Protein AF-0000000065851150 (afdb_homodimer)

InterPro domains:
  IPR002220 DapA-like [PF00701] (2-286)
  IPR002220 DapA-like [PIRSF001365] (2-287)
  IPR002220 DapA-like [PR00146] (35-56)
  IPR002220 DapA-like [PR00146] (70-88)
  IPR002220 DapA-like [PR00146] (102-118)
  IPR002220 DapA-like [PR00146] (127-144)
  IPR002220 DapA-like [PTHR12128] (3-288)
  IPR002220 DapA-like [SM01130] (1-289)
  IPR013785 Aldolase-type TIM barrel [G3DSA:3.20.20.70] (1-289)
  IPR020625 Schiff base-forming aldolase, active site [PS00666] (132-163)

Sequence (584 aa):
MYKGIVTPMITPMGQNGEIDYRATEILIDNLADFGVDGLFPMGSTGLFPMFSTDEKKKFLGFVRDHSKKIEVYAGVGSSSTQESVELSKYTEDIGIKVRVLMPTYYIKPDEDWMYRHFSTVISAASNDLFIYNIPQLSGSWISESLIEKLTREFSNVKGIKDSSGDMRFFSRIIRHKNEKFDIFQGQDDLLFLSLSIGASGGVCGLSNISPYITNLYHEFSAGNLEKARKIQIDEVNPLMYAINEATFPAGYYYAFYKMNGIKGGYRAPMVEPTTDQKKKIDQELTKIPKKQMYKGIVTPMITPMGQNGEIDYRATEILIDNLADFGVDGLFPMGSTGLFPMFSTDEKKKFLGFVRDHSKKIEVYAGVGSSSTQESVELSKYTEDIGIKVRVLMPTYYIKPDEDWMYRHFSTVISAASNDLFIYNIPQLSGSWISESLIEKLTREFSNVKGIKDSSGDMRFFSRIIRHKNEKFDIFQGQDDLLFLSLSIGASGGVCGLSNISPYITNLYHEFSAGNLEKARKIQIDEVNPLMYAINEATFPAGYYYAFYKMNGIKGGYRAPMVEPTTDQKKKIDQELTKIPKKQ

Nearest PDB structures (foldseek):
  2ehh-assembly1_D  TM=9.536E-01  e=4.560E-25  Aquifex aeolicus
  6xgs-assembly1_D  TM=9.432E-01  e=1.324E-25  Brucella suis 1330
  3si9-assembly1_C  TM=9.406E-01  e=1.490E-25  Bartonella henselae
  2vc6-assembly1_A  TM=9.513E-01  e=1.766E-24  Sinorhizobium meliloti
  6t3t-assembly1_D  TM=9.392E-01  e=2.667E-24  Methylacidiphilum fumariolicum SolV

Secondary structure (DSSP, 8-state):
---EEEEE----B-TTS-B-HHHHHHHHHHHHHHT-SEEETTSTTTTGGGS-HHHHHHHHHHHHHTSTTPEEEEE---S-HHHHHHHHHHHHHTT--EEEE----SS---HHHHHHHHHHHHHT--SEEEEEE-HHHHS-PPPHHHHHHHHHH-TTEEEEEE-S--HHHHHHHGGG-BTTBEEEE--GGGHHHHHHTT--EEE-GGGGT-SHHHHHHHHHHTT-HHHHHHHIIIIIHHHHHHHTTSSTTHHHHHHHHHHTT------TT--PPPHHHHHHHHHHHTTSPP--/---EEEEE----B-TTS-B-HHHHHHHHHHHHHHT-SEEETTSTTTTGGGS-HHHHHHHHHHHHHTSTTPEEEEE---S-HHHHHHHHHHHHHTT--EEEE----SS---HHHHHHHHHHHHHT--SEEEEEE-HHHHS-PPPHHHHHHHHHH-TTEEEEEE-S--HHHHHHHGGG-BTTBEEEE--GGGHHHHHHTT--EEE-GGGGT-SHHHHHHHHHHTT-HHHHHHHIIIIIHHHHHHHTTSSTTHHHHHHHHHHHT------TT--PPPHHHHHHHHHHHTTSPP--

Structure (mmCIF, N/CA/C/O backbone):
data_AF-0000000065851150-model_v1
#
loop_
_entity.id
_entity.type
_entity.pdbx_description
1 polymer 'Uncharacterized DapA-like lyase Ta1157'
#
loop_
_atom_site.group_PDB
_atom_site.id
_atom_site.type_symbol
_atom_site.label_atom_id
_atom_site.label_alt_id
_atom_site.label_comp_id
_atom_site.label_asym_id
_atom_site.label_entity_id
_atom_site.label_seq_id
_atom_site.pdbx_PDB_ins_code
_atom_site.Cartn_x
_atom_site.Cartn_y
_atom_site.Cartn_z
_atom_site.occupancy
_atom_site.B_iso_or_equiv
_atom_site.auth_seq_id
_atom_site.auth_comp_id
_atom_site.auth_asym_id
_atom_site.auth_atom_id
_atom_site.pdbx_PDB_model_num
ATOM 1 N N . MET A 1 1 ? 17.953 -24.531 -10.062 1 86.88 1 MET A N 1
ATOM 2 C CA . MET A 1 1 ? 17.188 -23.828 -11.086 1 86.88 1 MET A CA 1
ATOM 3 C C . MET A 1 1 ? 15.688 -24.016 -10.852 1 86.88 1 MET A C 1
ATOM 5 O O . MET A 1 1 ? 15.234 -25.125 -10.531 1 86.88 1 MET A O 1
ATOM 9 N N . TYR A 1 2 ? 14.945 -22.969 -10.812 1 96.06 2 TYR A N 1
ATOM 10 C CA . TYR A 1 2 ? 13.5 -22.969 -10.648 1 96.06 2 TYR A CA 1
ATOM 11 C C . TYR A 1 2 ? 12.797 -22.922 -12 1 96.06 2 TYR A C 1
ATOM 13 O O . TYR A 1 2 ? 13.242 -22.219 -12.914 1 96.06 2 TYR A O 1
ATOM 21 N N . LYS A 1 3 ? 11.766 -23.797 -12.203 1 97.56 3 LYS A N 1
ATOM 22 C CA . LYS A 1 3 ? 11.008 -23.812 -13.453 1 97.56 3 LYS A CA 1
ATOM 23 C C . LYS A 1 3 ? 9.578 -24.297 -13.219 1 97.56 3 LYS A C 1
ATOM 25 O O . LYS A 1 3 ? 9.273 -24.891 -12.18 1 97.56 3 LYS A O 1
ATOM 30 N N . GLY A 1 4 ? 8.781 -24.031 -14.195 1 98.56 4 GLY A N 1
ATOM 31 C CA . GLY A 1 4 ? 7.422 -24.547 -14.172 1 98.56 4 GLY A CA 1
ATOM 32 C C . GLY A 1 4 ? 6.391 -23.5 -13.781 1 98.56 4 GLY A C 1
ATOM 33 O O . GLY A 1 4 ? 6.578 -22.312 -14.039 1 98.56 4 GLY A O 1
ATOM 34 N N . ILE A 1 5 ? 5.258 -23.984 -13.328 1 98.88 5 ILE A N 1
ATOM 35 C CA . ILE A 1 5 ? 4.125 -23.125 -13.016 1 98.88 5 ILE A CA 1
ATOM 36 C C . ILE A 1 5 ? 3.969 -23 -11.5 1 98.88 5 ILE A C 1
ATOM 38 O O . ILE A 1 5 ? 3.855 -24.016 -10.797 1 98.88 5 ILE A O 1
ATOM 42 N N . VAL A 1 6 ? 4.047 -21.812 -11.008 1 98.94 6 VAL A N 1
ATOM 43 C CA . VAL A 1 6 ? 3.807 -21.484 -9.602 1 98.94 6 VAL A CA 1
ATOM 44 C C . VAL A 1 6 ? 2.459 -20.781 -9.469 1 98.94 6 VAL A C 1
ATOM 46 O O . VAL A 1 6 ? 2.156 -19.844 -10.219 1 98.94 6 VAL A O 1
ATOM 49 N N . THR A 1 7 ? 1.64 -21.219 -8.547 1 98.94 7 THR A N 1
ATOM 50 C CA . THR A 1 7 ? 0.324 -20.609 -8.359 1 98.94 7 THR A CA 1
ATOM 51 C C . THR A 1 7 ? 0.369 -19.531 -7.285 1 98.94 7 THR A C 1
ATOM 53 O O . THR A 1 7 ? 0.65 -19.828 -6.121 1 98.94 7 THR A O 1
ATOM 56 N N . PRO A 1 8 ? 0.19 -18.266 -7.707 1 98.94 8 PRO A N 1
ATOM 57 C CA . PRO A 1 8 ? -0.13 -17.312 -6.652 1 98.94 8 PRO A CA 1
ATOM 58 C C . PRO A 1 8 ? -1.471 -17.594 -5.98 1 98.94 8 PRO A C 1
ATOM 60 O O . PRO A 1 8 ? -2.52 -17.172 -6.48 1 98.94 8 PRO A O 1
ATOM 63 N N . MET A 1 9 ? -1.425 -18.188 -4.867 1 98.94 9 MET A N 1
ATOM 64 C CA . MET A 1 9 ? -2.598 -18.766 -4.223 1 98.94 9 MET A CA 1
ATOM 65 C C . MET A 1 9 ? -3.559 -17.672 -3.756 1 98.94 9 MET A C 1
ATOM 67 O O . MET A 1 9 ? -3.129 -16.641 -3.227 1 98.94 9 MET A O 1
ATOM 71 N N . ILE A 1 10 ? -4.859 -17.906 -3.965 1 98.88 10 ILE A N 1
ATOM 72 C CA . ILE A 1 10 ? -5.836 -17.156 -3.18 1 98.88 10 ILE A CA 1
ATOM 73 C C . ILE A 1 10 ? -5.758 -17.594 -1.717 1 98.88 10 ILE A C 1
ATOM 75 O O . ILE A 1 10 ? -5.129 -18.594 -1.393 1 98.88 10 ILE A O 1
ATOM 79 N N . THR A 1 11 ? -6.289 -16.844 -0.816 1 98.88 11 THR A N 1
ATOM 80 C CA . THR A 1 11 ? -6.48 -17.172 0.593 1 98.88 11 THR A CA 1
ATOM 81 C C . THR A 1 11 ? -7.961 -17.344 0.911 1 98.88 11 THR A C 1
ATOM 83 O O . THR A 1 11 ? -8.633 -16.391 1.298 1 98.88 11 THR A O 1
ATOM 86 N N . PRO A 1 12 ? -8.414 -18.578 0.746 1 98.81 12 PRO A N 1
ATOM 87 C CA . PRO A 1 12 ? -9.844 -18.781 0.962 1 98.81 12 PRO A CA 1
ATOM 88 C C . PRO A 1 12 ? -10.32 -18.281 2.326 1 98.81 12 PRO A C 1
ATOM 90 O O . PRO A 1 12 ? -9.594 -18.406 3.316 1 98.81 12 PRO A O 1
ATOM 93 N N . MET A 1 13 ? -11.539 -17.766 2.334 1 98.38 13 MET A N 1
ATOM 94 C CA . MET A 1 13 ? -12.078 -17.141 3.541 1 98.38 13 MET A CA 1
ATOM 95 C C . MET A 1 13 ? -13.477 -17.672 3.848 1 98.38 13 MET A C 1
ATOM 97 O O . MET A 1 13 ? -14.211 -18.078 2.939 1 98.38 13 MET A O 1
ATOM 101 N N . GLY A 1 14 ? -13.758 -17.625 5.16 1 97 14 GLY A N 1
ATOM 102 C CA . GLY A 1 14 ? -15.125 -17.891 5.574 1 97 14 GLY A CA 1
ATOM 103 C C . GLY A 1 14 ? -16.031 -16.688 5.418 1 97 14 GLY A C 1
ATOM 104 O O . GLY A 1 14 ? -15.594 -15.625 4.961 1 97 14 GLY A O 1
ATOM 105 N N . GLN A 1 15 ? -17.234 -16.828 5.812 1 94.12 15 GLN A N 1
ATOM 106 C CA . GLN A 1 15 ? -18.281 -15.836 5.566 1 94.12 15 GLN A CA 1
ATOM 107 C C . GLN A 1 15 ? -17.984 -14.539 6.324 1 94.12 15 GLN A C 1
ATOM 109 O O . GLN A 1 15 ? -18.422 -13.461 5.906 1 94.12 15 GLN A O 1
ATOM 114 N N . ASN A 1 16 ? -17.203 -14.648 7.367 1 92.94 16 ASN A N 1
ATOM 115 C CA . ASN A 1 16 ? -16.891 -13.461 8.156 1 92.94 16 ASN A CA 1
ATOM 116 C C . ASN A 1 16 ? -15.539 -12.875 7.781 1 92.94 16 ASN A C 1
ATOM 118 O O . ASN A 1 16 ? -15.039 -11.977 8.461 1 92.94 16 ASN A O 1
ATOM 122 N N . GLY A 1 17 ? -14.922 -13.461 6.797 1 95.31 17 GLY A N 1
ATOM 123 C CA . GLY A 1 17 ? -13.656 -12.914 6.32 1 95.31 17 GLY A CA 1
ATOM 124 C C . GLY A 1 17 ? -12.445 -13.562 6.965 1 95.31 17 GLY A C 1
ATOM 125 O O . GLY A 1 17 ? -11.312 -13.172 6.699 1 95.31 17 GLY A O 1
ATOM 126 N N . GLU A 1 18 ? -12.688 -14.508 7.875 1 96.81 18 GLU A N 1
ATOM 127 C CA . GLU A 1 18 ? -11.578 -15.234 8.477 1 96.81 18 GLU A CA 1
ATOM 128 C C . GLU A 1 18 ? -10.992 -16.25 7.5 1 96.81 18 GLU A C 1
ATOM 130 O O . GLU A 1 18 ? -11.695 -16.75 6.613 1 96.81 18 GLU A O 1
ATOM 135 N N . ILE A 1 19 ? -9.773 -16.641 7.68 1 98.62 19 ILE A N 1
ATOM 136 C CA . ILE A 1 19 ? -9.133 -17.609 6.797 1 98.62 19 ILE A CA 1
ATOM 137 C C . ILE A 1 19 ? -9.812 -18.969 6.953 1 98.62 19 ILE A C 1
ATOM 139 O O . ILE A 1 19 ? -10.062 -19.422 8.07 1 98.62 19 ILE A O 1
ATOM 143 N N . ASP A 1 20 ? -10.188 -19.578 5.879 1 98.75 20 ASP A N 1
ATOM 144 C CA . ASP A 1 20 ? -10.773 -20.922 5.84 1 98.75 20 ASP A CA 1
ATOM 145 C C . ASP A 1 20 ? -9.719 -21.969 5.5 1 98.75 20 ASP A C 1
ATOM 147 O O . ASP A 1 20 ? -9.461 -22.25 4.328 1 98.75 20 ASP A O 1
ATOM 151 N N . TYR A 1 21 ? -9.18 -22.594 6.531 1 98.69 21 TYR A N 1
ATOM 152 C CA . TYR A 1 21 ? -8.078 -23.531 6.355 1 98.69 21 TYR A CA 1
ATOM 153 C C . TYR A 1 21 ? -8.547 -24.797 5.672 1 98.69 21 TYR A C 1
ATOM 155 O O . TYR A 1 21 ? -7.801 -25.422 4.914 1 98.69 21 TYR A O 1
ATOM 163 N N . ARG A 1 22 ? -9.758 -25.203 5.918 1 98.56 22 ARG A N 1
ATOM 164 C CA . ARG A 1 22 ? -10.289 -26.391 5.238 1 98.56 22 ARG A CA 1
ATOM 165 C C . ARG A 1 22 ? -10.398 -26.141 3.734 1 98.56 22 ARG A C 1
ATOM 167 O O . ARG A 1 22 ? -10.016 -27 2.934 1 98.56 22 ARG A O 1
ATOM 174 N N . ALA A 1 23 ? -10.945 -24.984 3.41 1 98.81 23 ALA A N 1
ATOM 175 C CA . ALA A 1 23 ? -11.023 -24.625 1.997 1 98.81 23 ALA A CA 1
ATOM 176 C C . ALA A 1 23 ? -9.633 -24.5 1.381 1 98.81 23 ALA A C 1
ATOM 178 O O . ALA A 1 23 ? -9.445 -24.812 0.204 1 98.81 23 ALA A O 1
ATOM 179 N N . THR A 1 24 ? -8.656 -24.078 2.164 1 98.88 24 THR A N 1
ATOM 180 C CA . THR A 1 24 ? -7.285 -23.969 1.685 1 98.88 24 THR A CA 1
ATOM 181 C C . THR A 1 24 ? -6.727 -25.359 1.353 1 98.88 24 THR A C 1
ATOM 183 O O . THR A 1 24 ? -6.016 -25.516 0.358 1 98.88 24 THR A O 1
ATOM 186 N N . GLU A 1 25 ? -7.031 -26.312 2.145 1 98.75 25 GLU A N 1
ATOM 187 C CA . GLU A 1 25 ? -6.602 -27.672 1.859 1 98.75 25 GLU A CA 1
ATOM 188 C C . GLU A 1 25 ? -7.176 -28.172 0.536 1 98.75 25 GLU A C 1
ATOM 190 O O . GLU A 1 25 ? -6.48 -28.828 -0.244 1 98.75 25 GLU A O 1
ATOM 195 N N . ILE A 1 26 ? -8.43 -27.875 0.32 1 98.75 26 ILE A N 1
ATOM 196 C CA . ILE A 1 26 ? -9.086 -28.25 -0.932 1 98.75 26 ILE A CA 1
ATOM 197 C C . ILE A 1 26 ? -8.367 -27.578 -2.104 1 98.75 26 ILE A C 1
ATOM 199 O O . ILE A 1 26 ? -8.133 -28.219 -3.135 1 98.75 26 ILE A O 1
ATOM 203 N N . LEU A 1 27 ? -8 -26.328 -1.941 1 98.88 27 LEU A N 1
ATOM 204 C CA . LEU A 1 27 ? -7.254 -25.609 -2.971 1 98.88 27 LEU A CA 1
ATOM 205 C C . LEU A 1 27 ? -5.934 -26.312 -3.273 1 98.88 27 LEU A C 1
ATOM 207 O O . LEU A 1 27 ? -5.605 -26.562 -4.438 1 98.88 27 LEU A O 1
ATOM 211 N N . ILE A 1 28 ? -5.223 -26.656 -2.223 1 98.88 28 ILE A N 1
ATOM 212 C CA . ILE A 1 28 ? -3.918 -27.281 -2.396 1 98.88 28 ILE A CA 1
ATOM 213 C C . ILE A 1 28 ? -4.082 -28.625 -3.104 1 98.88 28 ILE A C 1
ATOM 215 O O . ILE A 1 28 ? -3.279 -28.969 -3.973 1 98.88 28 ILE A O 1
ATOM 219 N N . ASP A 1 29 ? -5.121 -29.359 -2.791 1 98.62 29 ASP A N 1
ATOM 220 C CA . ASP A 1 29 ? -5.41 -30.609 -3.475 1 98.62 29 ASP A CA 1
ATOM 221 C C . ASP A 1 29 ? -5.66 -30.391 -4.965 1 98.62 29 ASP A C 1
ATOM 223 O O . ASP A 1 29 ? -5.141 -31.125 -5.805 1 98.62 29 ASP A O 1
ATOM 227 N N . ASN A 1 30 ? -6.477 -29.406 -5.238 1 98.31 30 ASN A N 1
ATOM 228 C CA . ASN A 1 30 ? -6.734 -29.062 -6.633 1 98.31 30 ASN A CA 1
ATOM 229 C C . ASN A 1 30 ? -5.441 -28.734 -7.375 1 98.31 30 ASN A C 1
ATOM 231 O O . ASN A 1 30 ? -5.238 -29.188 -8.5 1 98.31 30 ASN A O 1
ATOM 235 N N . LEU A 1 31 ? -4.605 -27.938 -6.738 1 98.75 31 LEU A N 1
ATOM 236 C CA . LEU A 1 31 ? -3.375 -27.484 -7.371 1 98.75 31 LEU A CA 1
ATOM 237 C C . LEU A 1 31 ? -2.432 -28.641 -7.633 1 98.75 31 LEU A C 1
ATOM 239 O O . LEU A 1 31 ? -1.777 -28.703 -8.68 1 98.75 31 LEU A O 1
ATOM 243 N N . ALA A 1 32 ? -2.373 -29.547 -6.68 1 98.5 32 ALA A N 1
ATOM 244 C CA . ALA A 1 32 ? -1.599 -30.766 -6.879 1 98.5 32 ALA A CA 1
ATOM 245 C C . ALA A 1 32 ? -2.119 -31.562 -8.078 1 98.5 32 ALA A C 1
ATOM 247 O O . ALA A 1 32 ? -1.334 -32.062 -8.883 1 98.5 32 ALA A O 1
ATOM 248 N N . ASP A 1 33 ? -3.416 -31.641 -8.148 1 97.5 33 ASP A N 1
ATOM 249 C CA . ASP A 1 33 ? -4.047 -32.375 -9.242 1 97.5 33 ASP A CA 1
ATOM 250 C C . ASP A 1 33 ? -3.76 -31.688 -10.586 1 97.5 33 ASP A C 1
ATOM 252 O O . ASP A 1 33 ? -3.615 -32.375 -11.609 1 97.5 33 ASP A O 1
ATOM 256 N N . PHE A 1 34 ? -3.736 -30.328 -10.609 1 97.62 34 PHE A N 1
ATOM 257 C CA . PHE A 1 34 ? -3.455 -29.562 -11.82 1 97.62 34 PHE A CA 1
ATOM 258 C C . PHE A 1 34 ? -1.995 -29.719 -12.227 1 97.62 34 PHE A C 1
ATOM 260 O O . PHE A 1 34 ? -1.629 -29.422 -13.367 1 97.62 34 PHE A O 1
ATOM 267 N N . GLY A 1 35 ? -1.134 -30.125 -11.312 1 98.06 35 GLY A N 1
ATOM 268 C CA . GLY A 1 35 ? 0.267 -30.375 -11.617 1 98.06 35 GLY A CA 1
ATOM 269 C C . GLY A 1 35 ? 1.128 -29.125 -11.523 1 98.06 35 GLY A C 1
ATOM 270 O O . GLY A 1 35 ? 2.072 -28.969 -12.305 1 98.06 35 GLY A O 1
ATOM 271 N N . VAL A 1 36 ? 0.79 -28.25 -10.625 1 98.5 36 VAL A N 1
ATOM 272 C CA . VAL A 1 36 ? 1.609 -27.047 -10.461 1 98.5 36 VAL A CA 1
ATOM 273 C C . VAL A 1 36 ? 2.936 -27.406 -9.797 1 98.5 36 VAL A C 1
ATOM 275 O O . VAL A 1 36 ? 3.031 -28.438 -9.109 1 98.5 36 VAL A O 1
ATOM 278 N N . ASP A 1 37 ? 3.93 -26.578 -10.023 1 98.62 37 ASP A N 1
ATOM 279 C CA . ASP A 1 37 ? 5.277 -26.844 -9.547 1 98.62 37 ASP A CA 1
ATOM 280 C C . ASP A 1 37 ? 5.574 -26.062 -8.266 1 98.62 37 ASP A C 1
ATOM 282 O O . ASP A 1 37 ? 6.531 -26.375 -7.551 1 98.62 37 ASP A O 1
ATOM 286 N N . GLY A 1 38 ? 4.773 -25.094 -7.93 1 98.88 38 GLY A N 1
ATOM 287 C CA . GLY A 1 38 ? 4.992 -24.25 -6.766 1 98.88 38 GLY A CA 1
ATOM 288 C C . GLY A 1 38 ? 3.715 -23.625 -6.23 1 98.88 38 GLY A C 1
ATOM 289 O O . GLY A 1 38 ? 2.762 -23.422 -6.984 1 98.88 38 GLY A O 1
ATOM 290 N N . LEU A 1 39 ? 3.697 -23.391 -4.938 1 98.94 39 LEU A N 1
ATOM 291 C CA . LEU A 1 39 ? 2.65 -22.656 -4.234 1 98.94 39 LEU A CA 1
ATOM 292 C C . LEU A 1 39 ? 3.17 -21.297 -3.746 1 98.94 39 LEU A C 1
ATOM 294 O O . LEU A 1 39 ? 4.199 -21.234 -3.074 1 98.94 39 LEU A O 1
ATOM 298 N N . PHE A 1 40 ? 2.49 -20.219 -4.105 1 98.94 40 PHE A N 1
ATOM 299 C CA . PHE A 1 40 ? 2.891 -18.891 -3.693 1 98.94 40 PHE A CA 1
ATOM 300 C C . PHE A 1 40 ? 1.812 -18.234 -2.832 1 98.94 40 PHE A C 1
ATOM 302 O O . PHE A 1 40 ? 1.02 -17.422 -3.32 1 98.94 40 PHE A O 1
ATOM 309 N N . PRO A 1 41 ? 1.763 -18.609 -1.533 1 98.94 41 PRO A N 1
ATOM 310 C CA . PRO A 1 41 ? 0.841 -17.969 -0.591 1 98.94 41 PRO A CA 1
ATOM 311 C C . PRO A 1 41 ? 1.267 -16.547 -0.221 1 98.94 41 PRO A C 1
ATOM 313 O O . PRO A 1 41 ? 2.455 -16.219 -0.28 1 98.94 41 PRO A O 1
ATOM 316 N N . MET A 1 42 ? 0.339 -15.766 0.131 1 98.75 42 MET A N 1
ATOM 317 C CA . MET A 1 42 ? 0.532 -14.414 0.645 1 98.75 42 MET A CA 1
ATOM 318 C C . MET A 1 42 ? 1.193 -13.523 -0.402 1 98.75 42 MET A C 1
ATOM 320 O O . MET A 1 42 ? 2.111 -12.766 -0.087 1 98.75 42 MET A O 1
ATOM 324 N N . GLY A 1 43 ? 0.789 -13.734 -1.657 1 98.62 43 GLY A N 1
ATOM 325 C CA . GLY A 1 43 ? 1.016 -12.773 -2.73 1 98.62 43 GLY A CA 1
ATOM 326 C C . GLY A 1 43 ? -0.14 -11.812 -2.924 1 98.62 43 GLY A C 1
ATOM 327 O O . GLY A 1 43 ? -1.024 -11.719 -2.07 1 98.62 43 GLY A O 1
ATOM 328 N N . SER A 1 44 ? -0.129 -11.094 -4.027 1 98.19 44 SER A N 1
ATOM 329 C CA . SER A 1 44 ? -1.184 -10.125 -4.324 1 98.19 44 SER A CA 1
ATOM 330 C C . SER A 1 44 ? -2.535 -10.812 -4.473 1 98.19 44 SER A C 1
ATOM 332 O O . SER A 1 44 ? -3.535 -10.359 -3.908 1 98.19 44 SER A O 1
ATOM 334 N N . THR A 1 45 ? -2.59 -11.93 -5.211 1 98.5 45 THR A N 1
ATOM 335 C CA . THR A 1 45 ? -3.814 -12.703 -5.391 1 98.5 45 THR A CA 1
ATOM 336 C C . THR A 1 45 ? -4.32 -13.227 -4.055 1 98.5 45 THR A C 1
ATOM 338 O O . THR A 1 45 ? -5.527 -13.406 -3.865 1 98.5 45 THR A O 1
ATOM 341 N N . GLY A 1 46 ? -3.381 -13.453 -3.156 1 98.75 46 GLY A N 1
ATOM 342 C CA . GLY A 1 46 ? -3.717 -13.953 -1.831 1 98.75 46 GLY A CA 1
ATOM 343 C C . GLY A 1 46 ? -4.09 -12.852 -0.856 1 98.75 46 GLY A C 1
ATOM 344 O O . GLY A 1 46 ? -4.379 -13.125 0.312 1 98.75 46 GLY A O 1
ATOM 345 N N . LEU A 1 47 ? -4.012 -11.602 -1.24 1 98.5 47 LEU A N 1
ATOM 346 C CA . LEU A 1 47 ? -4.484 -10.445 -0.479 1 98.5 47 LEU A CA 1
ATOM 347 C C . LEU A 1 47 ? -3.637 -10.234 0.77 1 98.5 47 LEU A C 1
ATOM 349 O O . LEU A 1 47 ? -4.164 -9.898 1.833 1 98.5 47 LEU A O 1
ATOM 353 N N . PHE A 1 48 ? -2.307 -10.344 0.684 1 98.5 48 PHE A N 1
ATOM 354 C CA . PHE A 1 48 ? -1.397 -10.281 1.821 1 98.5 48 PHE A CA 1
ATOM 355 C C . PHE A 1 48 ? -1.584 -8.984 2.596 1 98.5 48 PHE A C 1
ATOM 357 O O . PHE A 1 48 ? -1.497 -8.977 3.826 1 98.5 48 PHE A O 1
ATOM 364 N N . PRO A 1 49 ? -1.913 -7.816 1.939 1 97.5 49 PRO A N 1
ATOM 365 C CA . PRO A 1 49 ? -1.981 -6.578 2.721 1 97.5 49 PRO A CA 1
ATOM 366 C C . PRO A 1 49 ? -3.174 -6.547 3.672 1 97.5 49 PRO A C 1
ATOM 368 O O . PRO A 1 49 ? -3.24 -5.688 4.555 1 97.5 49 PRO A O 1
ATOM 371 N N . MET A 1 50 ? -4.102 -7.453 3.51 1 97.19 50 MET A N 1
ATOM 372 C CA . MET A 1 50 ? -5.336 -7.41 4.285 1 97.19 50 MET A CA 1
ATOM 373 C C . MET A 1 50 ? -5.195 -8.203 5.582 1 97.19 50 MET A C 1
ATOM 375 O O . MET A 1 50 ? -6.109 -8.211 6.41 1 97.19 50 MET A O 1
ATOM 379 N N . PHE A 1 51 ? -4.016 -8.805 5.762 1 97.88 51 PHE A N 1
ATOM 380 C CA . PHE A 1 51 ? -3.84 -9.711 6.895 1 97.88 51 PHE A CA 1
ATOM 381 C C . PHE A 1 51 ? -2.768 -9.18 7.844 1 97.88 51 PHE A C 1
ATOM 383 O O . PHE A 1 51 ? -1.81 -8.539 7.41 1 97.88 51 PHE A O 1
ATOM 390 N N . SER A 1 52 ? -2.938 -9.461 9.133 1 96.94 52 SER A N 1
ATOM 391 C CA . SER A 1 52 ? -1.918 -9.148 10.125 1 96.94 52 SER A CA 1
ATOM 392 C C . SER A 1 52 ? -0.692 -10.039 9.961 1 96.94 52 SER A C 1
ATOM 394 O O . SER A 1 52 ? -0.763 -11.086 9.32 1 96.94 52 SER A O 1
ATOM 396 N N . THR A 1 53 ? 0.386 -9.602 10.57 1 98 53 THR A N 1
ATOM 397 C CA . THR A 1 53 ? 1.615 -10.383 10.531 1 98 53 THR A CA 1
ATOM 398 C C . THR A 1 53 ? 1.384 -11.781 11.094 1 98 53 THR A C 1
ATOM 400 O O . THR A 1 53 ? 1.865 -12.773 10.539 1 98 53 THR A O 1
ATOM 403 N N . ASP A 1 54 ? 0.604 -11.859 12.148 1 98.12 54 ASP A N 1
ATOM 404 C CA . ASP A 1 54 ? 0.32 -13.148 12.773 1 98.12 54 ASP A CA 1
ATOM 405 C C . ASP A 1 54 ? -0.499 -14.031 11.836 1 98.12 54 ASP A C 1
ATOM 407 O O . ASP A 1 54 ? -0.239 -15.234 11.727 1 98.12 54 ASP A O 1
ATOM 411 N N . GLU A 1 55 ? -1.504 -13.484 11.188 1 98.38 55 GLU A N 1
ATOM 412 C CA . GLU A 1 55 ? -2.305 -14.25 10.234 1 98.38 55 GLU A CA 1
ATOM 413 C C . GLU A 1 55 ? -1.447 -14.766 9.078 1 98.38 55 GLU A C 1
ATOM 415 O O . GLU A 1 55 ? -1.609 -15.898 8.641 1 98.38 55 GLU A O 1
ATOM 420 N N . LYS A 1 56 ? -0.54 -13.906 8.641 1 98.81 56 LYS A N 1
ATOM 421 C CA . LYS A 1 56 ? 0.349 -14.281 7.547 1 98.81 56 LYS A CA 1
ATOM 422 C C . LYS A 1 56 ? 1.23 -15.469 7.938 1 98.81 56 LYS A C 1
ATOM 424 O O . LYS A 1 56 ? 1.345 -16.438 7.191 1 98.81 56 LYS A O 1
ATOM 429 N N . LYS A 1 57 ? 1.804 -15.367 9.133 1 98.81 57 LYS A N 1
ATOM 430 C CA . LYS A 1 57 ? 2.678 -16.438 9.609 1 98.81 57 LYS A CA 1
ATOM 431 C C . LYS A 1 57 ? 1.921 -17.75 9.734 1 98.81 57 LYS A C 1
ATOM 433 O O . LYS A 1 57 ? 2.395 -18.797 9.266 1 98.81 57 LYS A O 1
ATOM 438 N N . LYS A 1 58 ? 0.748 -17.703 10.32 1 98.81 58 LYS A N 1
ATOM 439 C CA . LYS A 1 58 ? -0.055 -18.906 10.5 1 98.81 58 LYS A CA 1
ATOM 440 C C . LYS A 1 58 ? -0.422 -19.531 9.156 1 98.81 58 LYS A C 1
ATOM 442 O O . LYS A 1 58 ? -0.377 -20.75 8.992 1 98.81 58 LYS A O 1
ATOM 447 N N . PHE A 1 59 ? -0.755 -18.703 8.211 1 98.88 59 PHE A N 1
ATOM 448 C CA . PHE A 1 59 ? -1.156 -19.188 6.898 1 98.88 59 PHE A CA 1
ATOM 449 C C . PHE A 1 59 ? 0.03 -19.812 6.164 1 98.88 59 PHE A C 1
ATOM 451 O O . PHE A 1 59 ? -0.094 -20.875 5.551 1 98.88 59 PHE A O 1
ATOM 458 N N . LEU A 1 60 ? 1.186 -19.172 6.238 1 98.94 60 LEU A N 1
ATOM 459 C CA . LEU A 1 60 ? 2.4 -19.703 5.625 1 98.94 60 LEU A CA 1
ATOM 460 C C . LEU A 1 60 ? 2.758 -21.062 6.211 1 98.94 60 LEU A C 1
ATOM 462 O O . LEU A 1 60 ? 3.096 -21.984 5.477 1 98.94 60 LEU A O 1
ATOM 466 N N . GLY A 1 61 ? 2.693 -21.141 7.512 1 98.88 61 GLY A N 1
ATOM 467 C CA . GLY A 1 61 ? 2.951 -22.406 8.156 1 98.88 61 GLY A CA 1
ATOM 468 C C . GLY A 1 61 ? 1.998 -23.5 7.723 1 98.88 61 GLY A C 1
ATOM 469 O O . GLY A 1 61 ? 2.416 -24.641 7.48 1 98.88 61 GLY A O 1
ATOM 470 N N . PHE A 1 62 ? 0.71 -23.141 7.648 1 98.88 62 PHE A N 1
ATOM 471 C CA . PHE A 1 62 ? -0.308 -24.094 7.234 1 98.88 62 PHE A CA 1
ATOM 472 C C . PHE A 1 62 ? -0.026 -24.625 5.828 1 98.88 62 PHE A C 1
ATOM 474 O O . PHE A 1 62 ? -0.076 -25.828 5.582 1 98.88 62 PHE A O 1
ATOM 481 N N . VAL A 1 63 ? 0.277 -23.688 4.891 1 98.94 63 VAL A N 1
ATOM 482 C CA . VAL A 1 63 ? 0.534 -24.062 3.508 1 98.94 63 VAL A CA 1
ATOM 483 C C . VAL A 1 63 ? 1.775 -24.953 3.438 1 98.94 63 VAL A C 1
ATOM 485 O O . VAL A 1 63 ? 1.789 -25.953 2.721 1 98.94 63 VAL A O 1
ATOM 488 N N . ARG A 1 64 ? 2.805 -24.578 4.184 1 98.75 64 ARG A N 1
ATOM 489 C CA . ARG A 1 64 ? 4.016 -25.391 4.234 1 98.75 64 ARG A CA 1
ATOM 490 C C . ARG A 1 64 ? 3.703 -26.812 4.676 1 98.75 64 ARG A C 1
ATOM 492 O O . ARG A 1 64 ? 4.121 -27.781 4.031 1 98.75 64 ARG A O 1
ATOM 499 N N . ASP A 1 65 ? 2.918 -26.969 5.684 1 98.62 65 ASP A N 1
ATOM 500 C CA . ASP A 1 65 ? 2.627 -28.281 6.285 1 98.62 65 ASP A CA 1
ATOM 501 C C . ASP A 1 65 ? 1.746 -29.109 5.363 1 98.62 65 ASP A C 1
ATOM 503 O O . ASP A 1 65 ? 1.777 -30.344 5.422 1 98.62 65 ASP A O 1
ATOM 507 N N . HIS A 1 66 ? 0.998 -28.484 4.488 1 98.62 66 HIS A N 1
ATOM 508 C CA . HIS A 1 66 ? 0.036 -29.203 3.656 1 98.62 66 HIS A CA 1
ATOM 509 C C . HIS A 1 66 ? 0.418 -29.141 2.182 1 98.62 66 HIS A C 1
ATOM 511 O O . HIS A 1 66 ? -0.41 -29.406 1.309 1 98.62 66 HIS A O 1
ATOM 517 N N . SER A 1 67 ? 1.604 -28.75 1.869 1 98.25 67 SER A N 1
ATOM 518 C CA . SER A 1 67 ? 2.035 -28.406 0.521 1 98.25 67 SER A CA 1
ATOM 519 C C . SER A 1 67 ? 2.115 -29.625 -0.376 1 98.25 67 SER A C 1
ATOM 521 O O . SER A 1 67 ? 2.279 -29.516 -1.592 1 98.25 67 SER A O 1
ATOM 523 N N . LYS A 1 68 ? 2.004 -30.922 0.155 1 96.12 68 LYS A N 1
ATOM 524 C CA . LYS A 1 68 ? 2.125 -32.156 -0.597 1 96.12 68 LYS A CA 1
ATOM 525 C C . LYS A 1 68 ? 3.445 -32.219 -1.362 1 96.12 68 LYS A C 1
ATOM 527 O O . LYS A 1 68 ? 3.477 -32.625 -2.527 1 96.12 68 LYS A O 1
ATOM 532 N N . LYS A 1 69 ? 4.473 -31.625 -0.773 1 95.44 69 LYS A N 1
ATOM 533 C CA . LYS A 1 69 ? 5.848 -31.641 -1.266 1 95.44 69 LYS A CA 1
ATOM 534 C C . LYS A 1 69 ? 6.016 -30.688 -2.451 1 95.44 69 LYS A C 1
ATOM 536 O O . LYS A 1 69 ? 7.074 -30.656 -3.084 1 95.44 69 LYS A O 1
ATOM 541 N N . ILE A 1 70 ? 4.926 -29.953 -2.832 1 98.38 70 ILE A N 1
ATOM 542 C CA . ILE A 1 70 ? 5.09 -28.875 -3.805 1 98.38 70 ILE A CA 1
ATOM 543 C C . ILE A 1 70 ? 5.891 -27.734 -3.184 1 98.38 70 ILE A C 1
ATOM 545 O O . ILE A 1 70 ? 5.684 -27.391 -2.02 1 98.38 70 ILE A O 1
ATOM 549 N N . GLU A 1 71 ? 6.836 -27.188 -3.918 1 98.5 71 GLU A N 1
ATOM 550 C CA . GLU A 1 71 ? 7.688 -26.125 -3.422 1 98.5 71 GLU A CA 1
ATOM 551 C C . GLU A 1 71 ? 6.859 -24.891 -3.035 1 98.5 71 GLU A C 1
ATOM 553 O O . GLU A 1 71 ? 5.949 -24.5 -3.77 1 98.5 71 GLU A O 1
ATOM 558 N N . VAL A 1 72 ? 7.156 -24.328 -1.878 1 98.88 72 VAL A N 1
ATOM 559 C CA . VAL A 1 72 ? 6.422 -23.156 -1.401 1 98.88 72 VAL A CA 1
ATOM 560 C C . VAL A 1 72 ? 7.258 -21.891 -1.616 1 98.88 72 VAL A C 1
ATOM 562 O O . VAL A 1 72 ? 8.422 -21.844 -1.209 1 98.88 72 VAL A O 1
ATOM 565 N N . TYR A 1 73 ? 6.723 -20.906 -2.287 1 98.88 73 TYR A N 1
ATOM 566 C CA . TYR A 1 73 ? 7.246 -19.562 -2.473 1 98.88 73 TYR A CA 1
ATOM 567 C C . TYR A 1 73 ? 6.543 -18.562 -1.551 1 98.88 73 TYR A C 1
ATOM 569 O O . TYR A 1 73 ? 5.516 -17.984 -1.918 1 98.88 73 TYR A O 1
ATOM 577 N N . ALA A 1 74 ? 7.07 -18.281 -0.416 1 98.88 74 ALA A N 1
ATOM 578 C CA . ALA A 1 74 ? 6.379 -17.516 0.619 1 98.88 74 ALA A CA 1
ATOM 579 C C . ALA A 1 74 ? 6.418 -16.016 0.314 1 98.88 74 ALA A C 1
ATOM 581 O O . ALA A 1 74 ? 7.496 -15.445 0.156 1 98.88 74 ALA A O 1
ATOM 582 N N . GLY A 1 75 ? 5.238 -15.391 0.259 1 98.94 75 GLY A N 1
ATOM 583 C CA . GLY A 1 75 ? 5.203 -13.938 0.194 1 98.94 75 GLY A CA 1
ATOM 584 C C . GLY A 1 75 ? 5.613 -13.273 1.494 1 98.94 75 GLY A C 1
ATOM 585 O O . GLY A 1 75 ? 5.012 -13.523 2.541 1 98.94 75 GLY A O 1
ATOM 586 N N . VAL A 1 76 ? 6.578 -12.391 1.369 1 98.88 76 VAL A N 1
ATOM 587 C CA . VAL A 1 76 ? 7.047 -11.719 2.578 1 98.88 76 VAL A CA 1
ATOM 588 C C . VAL A 1 76 ? 6.992 -10.203 2.385 1 98.88 76 VAL A C 1
ATOM 590 O O . VAL A 1 76 ? 7.66 -9.453 3.1 1 98.88 76 VAL A O 1
ATOM 593 N N . GLY A 1 77 ? 6.273 -9.797 1.421 1 97.5 77 GLY A N 1
ATOM 594 C CA . GLY A 1 77 ? 6.184 -8.391 1.084 1 97.5 77 GLY A CA 1
ATOM 595 C C . GLY A 1 77 ? 5.395 -7.582 2.1 1 97.5 77 GLY A C 1
ATOM 596 O O . GLY A 1 77 ? 4.43 -8.078 2.682 1 97.5 77 GLY A O 1
ATOM 597 N N . SER A 1 78 ? 5.809 -6.348 2.281 1 97.38 78 SER A N 1
ATOM 598 C CA . SER A 1 78 ? 5.172 -5.383 3.174 1 97.38 78 SER A CA 1
ATOM 599 C C . SER A 1 78 ? 5.605 -3.957 2.846 1 97.38 78 SER A C 1
ATOM 601 O O . SER A 1 78 ? 6.641 -3.748 2.213 1 97.38 78 SER A O 1
ATOM 603 N N . SER A 1 79 ? 4.75 -3.027 3.314 1 96.25 79 SER A N 1
ATOM 604 C CA . SER A 1 79 ? 5.203 -1.642 3.277 1 96.25 79 SER A CA 1
ATOM 605 C C . SER A 1 79 ? 6.203 -1.356 4.391 1 96.25 79 SER A C 1
ATOM 607 O O . SER A 1 79 ? 6.887 -0.331 4.375 1 96.25 79 SER A O 1
ATOM 609 N N . SER A 1 80 ? 6.289 -2.201 5.324 1 97.06 80 SER A N 1
ATOM 610 C CA . SER A 1 80 ? 7.23 -2.131 6.438 1 97.06 80 SER A CA 1
ATOM 611 C C . SER A 1 80 ? 8.406 -3.078 6.227 1 97.06 80 SER A C 1
ATOM 613 O O . SER A 1 80 ? 8.242 -4.301 6.254 1 97.06 80 SER A O 1
ATOM 615 N N . THR A 1 81 ? 9.578 -2.484 6.043 1 98.19 81 THR A N 1
ATOM 616 C CA . THR A 1 81 ? 10.773 -3.307 5.91 1 98.19 81 THR A CA 1
ATOM 617 C C . THR A 1 81 ? 10.945 -4.215 7.121 1 98.19 81 THR A C 1
ATOM 619 O O . THR A 1 81 ? 11.344 -5.375 6.984 1 98.19 81 THR A O 1
ATOM 622 N N . GLN A 1 82 ? 10.594 -3.695 8.281 1 97.5 82 GLN A N 1
ATOM 623 C CA . GLN A 1 82 ? 10.734 -4.473 9.508 1 97.5 82 GLN A CA 1
ATOM 624 C C . GLN A 1 82 ? 9.82 -5.695 9.492 1 97.5 82 GLN A C 1
ATOM 626 O O . GLN A 1 82 ? 10.203 -6.773 9.938 1 97.5 82 GLN A O 1
ATOM 631 N N . GLU A 1 83 ? 8.602 -5.5 8.977 1 98.25 83 GLU A N 1
ATOM 632 C CA . GLU A 1 83 ? 7.691 -6.641 8.883 1 98.25 83 GLU A CA 1
ATOM 633 C C . GLU A 1 83 ? 8.211 -7.68 7.891 1 98.25 83 GLU A C 1
ATOM 635 O O . GLU A 1 83 ? 8.125 -8.883 8.141 1 98.25 83 GLU A O 1
ATOM 640 N N . SER A 1 84 ? 8.734 -7.246 6.773 1 98.81 84 SER A N 1
ATOM 641 C CA . SER A 1 84 ? 9.297 -8.164 5.785 1 98.81 84 SER A CA 1
ATOM 642 C C . SER A 1 84 ? 10.453 -8.961 6.363 1 98.81 84 SER A C 1
ATOM 644 O O . SER A 1 84 ? 10.617 -10.141 6.055 1 98.81 84 SER A O 1
ATOM 646 N N . VAL A 1 85 ? 11.258 -8.266 7.168 1 98.75 85 VAL A N 1
ATOM 647 C CA . VAL A 1 85 ? 12.367 -8.938 7.84 1 98.75 85 VAL A CA 1
ATOM 648 C C . VAL A 1 85 ? 11.828 -10.016 8.773 1 98.75 85 VAL A C 1
ATOM 650 O O . VAL A 1 85 ? 12.312 -11.148 8.766 1 98.75 85 VAL A O 1
ATOM 653 N N . GLU A 1 86 ? 10.812 -9.648 9.531 1 98.69 86 GLU A N 1
ATOM 654 C CA . GLU A 1 86 ? 10.203 -10.578 10.469 1 98.69 86 GLU A CA 1
ATOM 655 C C . GLU A 1 86 ? 9.633 -11.797 9.75 1 98.69 86 GLU A C 1
ATOM 657 O O . GLU A 1 86 ? 9.859 -12.938 10.18 1 98.69 86 GLU A O 1
ATOM 662 N N . LEU A 1 87 ? 8.961 -11.602 8.695 1 98.88 87 LEU A N 1
ATOM 663 C CA . LEU A 1 87 ? 8.383 -12.688 7.906 1 98.88 87 LEU A CA 1
ATOM 664 C C . LEU A 1 87 ? 9.477 -13.547 7.281 1 98.88 87 LEU A C 1
ATOM 666 O O . LEU A 1 87 ? 9.359 -14.773 7.238 1 98.88 87 LEU A O 1
ATOM 670 N N . SER A 1 88 ? 10.516 -12.922 6.82 1 98.81 88 SER A N 1
ATOM 671 C CA . SER A 1 88 ? 11.609 -13.641 6.184 1 98.81 88 SER A CA 1
ATOM 672 C C . SER A 1 88 ? 12.289 -14.586 7.164 1 98.81 88 SER A C 1
ATOM 674 O O . SER A 1 88 ? 12.547 -15.75 6.844 1 98.81 88 SER A O 1
ATOM 676 N N . LYS A 1 89 ? 12.578 -14.055 8.336 1 98.81 89 LYS A N 1
ATOM 677 C CA . LYS A 1 89 ? 13.18 -14.898 9.375 1 98.81 89 LYS A CA 1
ATOM 678 C C . LYS A 1 89 ? 12.266 -16.078 9.711 1 98.81 89 LYS A C 1
ATOM 680 O O . LYS A 1 89 ? 12.742 -17.203 9.875 1 98.81 89 LYS A O 1
ATOM 685 N N . TYR A 1 90 ? 10.992 -15.836 9.781 1 98.81 90 TYR A N 1
ATOM 686 C CA . TYR A 1 90 ? 10.023 -16.875 10.102 1 98.81 90 TYR A CA 1
ATOM 687 C C . TYR A 1 90 ? 10.023 -17.969 9.039 1 98.81 90 TYR A C 1
ATOM 689 O O . TYR A 1 90 ? 9.992 -19.156 9.359 1 98.81 90 TYR A O 1
ATOM 697 N N . THR A 1 91 ? 10.031 -17.578 7.766 1 98.75 91 THR A N 1
ATOM 698 C CA . THR A 1 91 ? 10 -18.562 6.691 1 98.75 91 THR A CA 1
ATOM 699 C C . THR A 1 91 ? 11.227 -19.469 6.758 1 98.75 91 THR A C 1
ATOM 701 O O . THR A 1 91 ? 11.117 -20.672 6.516 1 98.75 91 THR A O 1
ATOM 704 N N . GLU A 1 92 ? 12.359 -18.922 7.047 1 98.25 92 GLU A N 1
ATOM 705 C CA . GLU A 1 92 ? 13.562 -19.734 7.219 1 98.25 92 GLU A CA 1
ATOM 706 C C . GLU A 1 92 ? 13.414 -20.703 8.391 1 98.25 92 GLU A C 1
ATOM 708 O O . GLU A 1 92 ? 13.75 -21.875 8.273 1 98.25 92 GLU A O 1
ATOM 713 N N . ASP A 1 93 ? 12.867 -20.203 9.508 1 98.5 93 ASP A N 1
ATOM 714 C CA . ASP A 1 93 ? 12.703 -21 10.727 1 98.5 93 ASP A CA 1
ATOM 715 C C . ASP A 1 93 ? 11.828 -22.219 10.469 1 98.5 93 ASP A C 1
ATOM 717 O O . ASP A 1 93 ? 12.047 -23.281 11.055 1 98.5 93 ASP A O 1
ATOM 721 N N . ILE A 1 94 ? 10.844 -22.078 9.57 1 98.31 94 ILE A N 1
ATOM 722 C CA . ILE A 1 94 ? 9.898 -23.172 9.398 1 98.31 94 ILE A CA 1
ATOM 723 C C . ILE A 1 94 ? 10.273 -24 8.164 1 98.31 94 ILE A C 1
ATOM 725 O O . ILE A 1 94 ? 9.516 -24.875 7.742 1 98.31 94 ILE A O 1
ATOM 729 N N . GLY A 1 95 ? 11.344 -23.656 7.504 1 98.31 95 GLY A N 1
ATOM 730 C CA . GLY A 1 95 ? 11.93 -24.516 6.496 1 98.31 95 GLY A CA 1
ATOM 731 C C . GLY A 1 95 ? 11.438 -24.219 5.09 1 98.31 95 GLY A C 1
ATOM 732 O O . GLY A 1 95 ? 11.578 -25.047 4.188 1 98.31 95 GLY A O 1
ATOM 733 N N . ILE A 1 96 ? 10.844 -23.078 4.859 1 98.56 96 ILE A N 1
ATOM 734 C CA . ILE A 1 96 ? 10.477 -22.688 3.504 1 98.56 96 ILE A CA 1
ATOM 735 C C . ILE A 1 96 ? 11.719 -22.266 2.729 1 98.56 96 ILE A C 1
ATOM 737 O O . ILE A 1 96 ? 12.516 -21.469 3.217 1 98.56 96 ILE A O 1
ATOM 741 N N . LYS A 1 97 ? 11.844 -22.703 1.52 1 97.69 97 LYS A N 1
ATOM 742 C CA . LYS A 1 97 ? 13.078 -22.547 0.759 1 97.69 97 LYS A CA 1
ATOM 743 C C . LYS A 1 97 ? 13.094 -21.25 -0.032 1 97.69 97 LYS A C 1
ATOM 745 O O . LYS A 1 97 ? 14.156 -20.719 -0.346 1 97.69 97 LYS A O 1
ATOM 750 N N . VAL A 1 98 ? 11.93 -20.766 -0.368 1 98.69 98 VAL A N 1
ATOM 751 C CA . VAL A 1 98 ? 11.875 -19.625 -1.28 1 98.69 98 VAL A CA 1
ATOM 752 C C . VAL A 1 98 ? 10.961 -18.547 -0.706 1 98.69 98 VAL A C 1
ATOM 754 O O . VAL A 1 98 ? 9.898 -18.844 -0.164 1 98.69 98 VAL A O 1
ATOM 757 N N . ARG A 1 99 ? 11.391 -17.312 -0.762 1 98.69 99 ARG A N 1
ATOM 758 C CA . ARG A 1 99 ? 10.539 -16.188 -0.422 1 98.69 99 ARG A CA 1
ATOM 759 C C . ARG A 1 99 ? 10.438 -15.203 -1.592 1 98.69 99 ARG A C 1
ATOM 761 O O . ARG A 1 99 ? 11.281 -15.219 -2.492 1 98.69 99 ARG A O 1
ATOM 768 N N . VAL A 1 100 ? 9.383 -14.469 -1.667 1 98.94 100 VAL A N 1
ATOM 769 C CA . VAL A 1 100 ? 9.102 -13.516 -2.732 1 98.94 100 VAL A CA 1
ATOM 770 C C . VAL A 1 100 ? 8.891 -12.125 -2.135 1 98.94 100 VAL A C 1
ATOM 772 O O . VAL A 1 100 ? 8.125 -11.961 -1.179 1 98.94 100 VAL A O 1
ATOM 775 N N . LEU A 1 101 ? 9.547 -11.102 -2.676 1 98.81 101 LEU A N 1
ATOM 776 C CA . LEU A 1 101 ? 9.547 -9.758 -2.109 1 98.81 101 LEU A CA 1
ATOM 777 C C . LEU A 1 101 ? 9.328 -8.711 -3.195 1 98.81 101 LEU A C 1
ATOM 779 O O . LEU A 1 101 ? 9.969 -8.758 -4.246 1 98.81 101 LEU A O 1
ATOM 783 N N . MET A 1 102 ? 8.406 -7.812 -3.014 1 98.12 102 MET A N 1
ATOM 784 C CA . MET A 1 102 ? 8.211 -6.656 -3.879 1 98.12 102 MET A CA 1
ATOM 785 C C . MET A 1 102 ? 8.633 -5.371 -3.174 1 98.12 102 MET A C 1
ATOM 787 O O . MET A 1 102 ? 8.945 -5.387 -1.981 1 98.12 102 MET A O 1
ATOM 791 N N . PRO A 1 103 ? 8.68 -4.23 -3.904 1 97.75 103 PRO A N 1
ATOM 792 C CA . PRO A 1 103 ? 8.977 -2.957 -3.246 1 97.75 103 PRO A CA 1
ATOM 793 C C . PRO A 1 103 ? 7.941 -2.582 -2.188 1 97.75 103 PRO A C 1
ATOM 795 O O . PRO A 1 103 ? 6.836 -3.129 -2.18 1 97.75 103 PRO A O 1
ATOM 798 N N . THR A 1 104 ? 8.398 -1.727 -1.259 1 97.56 104 THR A N 1
ATOM 799 C CA . THR A 1 104 ? 7.383 -1.125 -0.398 1 97.56 104 THR A CA 1
ATOM 800 C C . THR A 1 104 ? 6.359 -0.351 -1.225 1 97.56 104 THR A C 1
ATOM 802 O O . THR A 1 104 ? 6.59 -0.072 -2.402 1 97.56 104 THR A O 1
ATOM 805 N N . TYR A 1 105 ? 5.25 -0.086 -0.607 1 96.62 105 TYR A N 1
ATOM 806 C CA . TYR A 1 105 ? 4.152 0.534 -1.343 1 96.62 105 TYR A CA 1
ATOM 807 C C . TYR A 1 105 ? 3.432 1.562 -0.48 1 96.62 105 TYR A C 1
ATOM 809 O O . TYR A 1 105 ? 3.641 1.619 0.734 1 96.62 105 TYR A O 1
ATOM 817 N N . TYR A 1 106 ? 2.654 2.391 -1.036 1 95.94 106 TYR A N 1
ATOM 818 C CA . TYR A 1 106 ? 2.006 3.574 -0.482 1 95.94 106 TYR A CA 1
ATOM 819 C C . TYR A 1 106 ? 2.971 4.754 -0.437 1 95.94 106 TYR A C 1
ATOM 821 O O . TYR A 1 106 ? 2.805 5.727 -1.176 1 95.94 106 TYR A O 1
ATOM 829 N N . ILE A 1 107 ? 3.955 4.66 0.498 1 95.12 107 ILE A N 1
ATOM 830 C CA . ILE A 1 107 ? 5.051 5.609 0.356 1 95.12 107 ILE A CA 1
ATOM 831 C C . ILE A 1 107 ? 6 5.145 -0.747 1 95.12 107 ILE A C 1
ATOM 833 O O . ILE A 1 107 ? 6.652 4.105 -0.614 1 95.12 107 ILE A O 1
ATOM 837 N N . LYS A 1 108 ? 6.121 5.895 -1.823 1 92.19 108 LYS A N 1
ATOM 838 C CA . LYS A 1 108 ? 6.832 5.445 -3.016 1 92.19 108 LYS A CA 1
ATOM 839 C C . LYS A 1 108 ? 8.344 5.566 -2.836 1 92.19 108 LYS A C 1
ATOM 841 O O . LYS A 1 108 ? 8.875 6.672 -2.771 1 92.19 108 LYS A O 1
ATOM 846 N N . PRO A 1 109 ? 9 4.469 -2.883 1 95.19 109 PRO A N 1
ATOM 847 C CA . PRO A 1 109 ? 10.453 4.512 -2.734 1 95.19 109 PRO A CA 1
ATOM 848 C C . PRO A 1 109 ? 11.172 4.922 -4.023 1 95.19 109 PRO A C 1
ATOM 850 O O . PRO A 1 109 ? 10.742 4.539 -5.113 1 95.19 109 PRO A O 1
ATOM 853 N N . ASP A 1 110 ? 12.195 5.738 -3.83 1 94.5 110 ASP A N 1
ATOM 854 C CA . ASP A 1 110 ? 13.125 5.875 -4.945 1 94.5 110 ASP A CA 1
ATOM 855 C C . ASP A 1 110 ? 14.086 4.691 -5.008 1 94.5 110 ASP A C 1
ATOM 857 O O . ASP A 1 110 ? 13.906 3.699 -4.301 1 94.5 110 ASP A O 1
ATOM 861 N N . GLU A 1 111 ? 15.039 4.781 -5.902 1 94.94 111 GLU A N 1
ATOM 862 C CA . GLU A 1 111 ? 15.922 3.639 -6.121 1 94.94 111 GLU A CA 1
ATOM 863 C C . GLU A 1 111 ? 16.75 3.334 -4.875 1 94.94 111 GLU A C 1
ATOM 865 O O . GLU A 1 111 ? 16.969 2.17 -4.535 1 94.94 111 GLU A O 1
ATOM 870 N N . ASP A 1 112 ? 17.172 4.395 -4.168 1 95.81 112 ASP A N 1
ATOM 871 C CA . ASP A 1 112 ? 17.969 4.203 -2.957 1 95.81 112 ASP A CA 1
ATOM 872 C C . ASP A 1 112 ? 17.141 3.531 -1.861 1 95.81 112 ASP A C 1
ATOM 874 O O . ASP A 1 112 ? 17.625 2.625 -1.181 1 95.81 112 ASP A O 1
ATOM 878 N N . TRP A 1 113 ? 15.922 4.004 -1.665 1 97.38 113 TRP A N 1
ATOM 879 C CA . TRP A 1 113 ? 15.031 3.389 -0.685 1 97.38 113 TRP A CA 1
ATOM 880 C C . TRP A 1 113 ? 14.719 1.945 -1.064 1 97.38 113 TRP A C 1
ATOM 882 O O . TRP A 1 113 ? 14.672 1.066 -0.201 1 97.38 113 TRP A O 1
ATOM 892 N N . MET A 1 114 ? 14.547 1.719 -2.363 1 97.88 114 MET A N 1
ATOM 893 C CA . MET A 1 114 ? 14.25 0.365 -2.826 1 97.88 114 MET A CA 1
ATOM 894 C C . MET A 1 114 ? 15.422 -0.573 -2.547 1 97.88 114 MET A C 1
ATOM 896 O O . MET A 1 114 ? 15.227 -1.689 -2.066 1 97.88 114 MET A O 1
ATOM 900 N N . TYR A 1 115 ? 16.625 -0.114 -2.887 1 98.38 115 TYR A N 1
ATOM 901 C CA . TYR A 1 115 ? 17.812 -0.925 -2.609 1 98.38 115 TYR A CA 1
ATOM 902 C C . TYR A 1 115 ? 17.906 -1.249 -1.124 1 98.38 115 TYR A C 1
ATOM 904 O O . TYR A 1 115 ? 18.203 -2.389 -0.749 1 98.38 115 TYR A O 1
ATOM 912 N N . ARG A 1 116 ? 17.672 -0.233 -0.266 1 97.81 116 ARG A N 1
ATOM 913 C CA . ARG A 1 116 ? 17.766 -0.444 1.175 1 97.81 116 ARG A CA 1
ATOM 914 C C . ARG A 1 116 ? 16.734 -1.467 1.648 1 97.81 116 ARG A C 1
ATOM 916 O O . ARG A 1 116 ? 17.047 -2.32 2.484 1 97.81 116 ARG A O 1
ATOM 923 N N . HIS A 1 117 ? 15.547 -1.384 1.149 1 98.56 117 HIS A N 1
ATOM 924 C CA . HIS A 1 117 ? 14.5 -2.338 1.489 1 98.56 117 HIS A CA 1
ATOM 925 C C . HIS A 1 117 ? 14.898 -3.76 1.108 1 98.56 117 HIS A C 1
ATOM 927 O O . HIS A 1 117 ? 14.922 -4.652 1.959 1 98.56 117 HIS A O 1
ATOM 933 N N . PHE A 1 118 ? 15.312 -3.975 -0.126 1 98.75 118 PHE A N 1
ATOM 934 C CA . PHE A 1 118 ? 15.648 -5.301 -0.628 1 98.75 118 PHE A CA 1
ATOM 935 C C . PHE A 1 118 ? 16.875 -5.852 0.087 1 98.75 118 PHE A C 1
ATOM 937 O O . PHE A 1 118 ? 16.875 -6.984 0.571 1 98.75 118 PHE A O 1
ATOM 944 N N . SER A 1 119 ? 17.906 -4.984 0.155 1 98.62 119 SER A N 1
ATOM 945 C CA . SER A 1 119 ? 19.141 -5.469 0.759 1 98.62 119 SER A CA 1
ATOM 946 C C . SER A 1 119 ? 18.938 -5.859 2.219 1 98.62 119 SER A C 1
ATOM 948 O O . SER A 1 119 ? 19.453 -6.875 2.678 1 98.62 119 SER A O 1
ATOM 950 N N . THR A 1 120 ? 18.078 -5.039 2.934 1 98.5 120 THR A N 1
ATOM 951 C CA . THR A 1 120 ? 17.797 -5.328 4.336 1 98.5 120 THR A CA 1
ATOM 952 C C . THR A 1 120 ? 17.031 -6.645 4.48 1 98.5 120 THR A C 1
ATOM 954 O O . THR A 1 120 ? 17.391 -7.484 5.312 1 98.5 120 THR A O 1
ATOM 957 N N . VAL A 1 121 ? 16.094 -6.914 3.646 1 98.81 121 VAL A N 1
ATOM 958 C CA . VAL A 1 121 ? 15.25 -8.094 3.75 1 98.81 121 VAL A CA 1
ATOM 959 C C . VAL A 1 121 ? 16.016 -9.328 3.266 1 98.81 121 VAL A C 1
ATOM 961 O O . VAL A 1 121 ? 15.93 -10.398 3.875 1 98.81 121 VAL A O 1
ATOM 964 N N . ILE A 1 122 ? 16.781 -9.195 2.178 1 98.75 122 ILE A N 1
ATOM 965 C CA . ILE A 1 122 ? 17.562 -10.297 1.634 1 98.75 122 ILE A CA 1
ATOM 966 C C . ILE A 1 122 ? 18.531 -10.805 2.693 1 98.75 122 ILE A C 1
ATOM 968 O O . ILE A 1 122 ? 18.688 -12.016 2.883 1 98.75 122 ILE A O 1
ATOM 972 N N . SER A 1 123 ? 19.109 -9.898 3.461 1 98.31 123 SER A N 1
ATOM 973 C CA . SER A 1 123 ? 20.156 -10.234 4.422 1 98.31 123 SER A CA 1
ATOM 974 C C . SER A 1 123 ? 19.578 -10.836 5.695 1 98.31 123 SER A C 1
ATOM 976 O O . SER A 1 123 ? 20.297 -11.414 6.508 1 98.31 123 SER A O 1
ATOM 978 N N . ALA A 1 124 ? 18.281 -10.766 5.863 1 98.12 124 ALA A N 1
ATOM 979 C CA . ALA A 1 124 ? 17.641 -11.18 7.105 1 98.12 124 ALA A CA 1
ATOM 980 C C . ALA A 1 124 ? 17.531 -12.703 7.18 1 98.12 124 ALA A C 1
ATOM 982 O O . ALA A 1 124 ? 17.281 -13.258 8.25 1 98.12 124 ALA A O 1
ATOM 983 N N . ALA A 1 125 ? 17.672 -13.422 6.051 1 98.06 125 ALA A N 1
ATOM 984 C CA . ALA A 1 125 ? 17.562 -14.883 5.984 1 98.06 125 ALA A CA 1
ATOM 985 C C . ALA A 1 125 ? 18.375 -15.445 4.828 1 98.06 125 ALA A C 1
ATOM 987 O O . ALA A 1 125 ? 18.719 -14.719 3.891 1 98.06 125 ALA A O 1
ATOM 988 N N . SER A 1 126 ? 18.578 -16.719 4.852 1 97.94 126 SER A N 1
ATOM 989 C CA . SER A 1 126 ? 19.484 -17.312 3.873 1 97.94 126 SER A CA 1
ATOM 990 C C . SER A 1 126 ? 18.703 -17.984 2.744 1 97.94 126 SER A C 1
ATOM 992 O O . SER A 1 126 ? 19.281 -18.328 1.71 1 97.94 126 SER A O 1
ATOM 994 N N . ASN A 1 127 ? 17.438 -18.234 2.973 1 98.06 127 ASN A N 1
ATOM 995 C CA . ASN A 1 127 ? 16.656 -18.906 1.928 1 98.06 127 ASN A CA 1
ATOM 996 C C . ASN A 1 127 ? 16.625 -18.078 0.647 1 98.06 127 ASN A C 1
ATOM 998 O O . ASN A 1 127 ? 16.984 -16.891 0.653 1 98.06 127 ASN A O 1
ATOM 1002 N N . ASP A 1 128 ? 16.297 -18.688 -0.439 1 98.69 128 ASP A N 1
ATOM 1003 C CA . ASP A 1 128 ? 16.312 -18.047 -1.756 1 98.69 128 ASP A CA 1
ATOM 1004 C C . ASP A 1 128 ? 15.258 -16.938 -1.838 1 98.69 128 ASP A C 1
ATOM 1006 O O . ASP A 1 128 ? 14.227 -17.016 -1.165 1 98.69 128 ASP A O 1
ATOM 1010 N N . LEU A 1 129 ? 15.531 -15.906 -2.625 1 98.75 129 LEU A N 1
ATOM 1011 C CA . LEU A 1 129 ? 14.602 -14.789 -2.779 1 98.75 129 LEU A CA 1
ATOM 1012 C C . LEU A 1 129 ? 14.297 -14.539 -4.25 1 98.75 129 LEU A C 1
ATOM 1014 O O . LEU A 1 129 ? 15.203 -14.539 -5.09 1 98.75 129 LEU A O 1
ATOM 1018 N N . PHE A 1 130 ? 13.047 -14.43 -4.531 1 98.81 130 PHE A N 1
ATOM 1019 C CA . PHE A 1 130 ? 12.578 -13.945 -5.824 1 98.81 130 PHE A CA 1
ATOM 1020 C C . PHE A 1 130 ? 12.133 -12.492 -5.73 1 98.81 130 PHE A C 1
ATOM 1022 O O . PHE A 1 130 ? 11.375 -12.125 -4.824 1 98.81 130 PHE A O 1
ATOM 1029 N N . ILE A 1 131 ? 12.602 -11.688 -6.676 1 98.75 131 ILE A N 1
ATOM 1030 C CA . ILE A 1 131 ? 12.133 -10.32 -6.828 1 98.75 131 ILE A CA 1
ATOM 1031 C C . ILE A 1 131 ? 10.766 -10.312 -7.512 1 98.75 131 ILE A C 1
ATOM 1033 O O . ILE A 1 131 ? 10.539 -11.055 -8.469 1 98.75 131 ILE A O 1
ATOM 1037 N N . TYR A 1 132 ? 9.938 -9.547 -7.004 1 98.69 132 TYR A N 1
ATOM 1038 C CA . TYR A 1 132 ? 8.594 -9.438 -7.562 1 98.69 132 TYR A CA 1
ATOM 1039 C C . TYR A 1 132 ? 8.328 -8.031 -8.078 1 98.69 132 TYR A C 1
ATOM 1041 O O . TYR A 1 132 ? 8.188 -7.09 -7.293 1 98.69 132 TYR A O 1
ATOM 1049 N N . ASN A 1 133 ? 8.297 -7.852 -9.398 1 98.5 133 ASN A N 1
ATOM 1050 C CA . ASN A 1 133 ? 8.008 -6.582 -10.055 1 98.5 133 ASN A CA 1
ATOM 1051 C C . ASN A 1 133 ? 6.535 -6.484 -10.461 1 98.5 133 ASN A C 1
ATOM 1053 O O . ASN A 1 133 ? 6.09 -7.188 -11.367 1 98.5 133 ASN A O 1
ATOM 1057 N N . ILE A 1 134 ? 5.836 -5.621 -9.812 1 98.06 134 ILE A N 1
ATOM 1058 C CA . ILE A 1 134 ? 4.414 -5.43 -10.078 1 98.06 134 ILE A CA 1
ATOM 1059 C C . ILE A 1 134 ? 4.047 -3.961 -9.898 1 98.06 134 ILE A C 1
ATOM 1061 O O . ILE A 1 134 ? 3.24 -3.617 -9.031 1 98.06 134 ILE A O 1
ATOM 1065 N N . PRO A 1 135 ? 4.504 -3.1 -10.797 1 96.88 135 PRO A N 1
ATOM 1066 C CA . PRO A 1 135 ? 4.41 -1.654 -10.586 1 96.88 135 PRO A CA 1
ATOM 1067 C C . PRO A 1 135 ? 2.967 -1.157 -10.547 1 96.88 135 PRO A C 1
ATOM 1069 O O . PRO A 1 135 ? 2.676 -0.146 -9.906 1 96.88 135 PRO A O 1
ATOM 1072 N N . GLN A 1 136 ? 2.041 -1.848 -11.148 1 95.06 136 GLN A N 1
ATOM 1073 C CA . GLN A 1 136 ? 0.66 -1.377 -11.18 1 95.06 136 GLN A CA 1
ATOM 1074 C C . GLN A 1 136 ? 0.014 -1.462 -9.797 1 95.06 136 GLN A C 1
ATOM 1076 O O . GLN A 1 136 ? -0.992 -0.8 -9.539 1 95.06 136 GLN A O 1
ATOM 1081 N N . LEU A 1 137 ? 0.597 -2.322 -8.945 1 95.94 137 LEU A N 1
ATOM 1082 C CA . LEU A 1 137 ? 0.055 -2.436 -7.594 1 95.94 137 LEU A CA 1
ATOM 1083 C C . LEU A 1 137 ? 0.976 -1.763 -6.578 1 95.94 137 LEU A C 1
ATOM 1085 O O . LEU A 1 137 ? 0.52 -0.976 -5.746 1 95.94 137 LEU A O 1
ATOM 1089 N N . SER A 1 138 ? 2.26 -1.98 -6.656 1 95.12 138 SER A N 1
ATOM 1090 C CA . SER A 1 138 ? 3.215 -1.44 -5.695 1 95.12 138 SER A CA 1
ATOM 1091 C C . SER A 1 138 ? 3.438 0.052 -5.914 1 95.12 138 SER A C 1
ATOM 1093 O O . SER A 1 138 ? 3.875 0.761 -5.008 1 95.12 138 SER A O 1
ATOM 1095 N N . GLY A 1 139 ? 3.23 0.492 -7.172 1 94.31 139 GLY A N 1
ATOM 1096 C CA . GLY A 1 139 ? 3.426 1.896 -7.496 1 94.31 139 GLY A CA 1
ATOM 1097 C C . GLY A 1 139 ? 4.852 2.219 -7.91 1 94.31 139 GLY A C 1
ATOM 1098 O O . GLY A 1 139 ? 5.148 3.354 -8.281 1 94.31 139 GLY A O 1
ATOM 1099 N N . SER A 1 140 ? 5.742 1.237 -7.883 1 94.75 140 SER A N 1
ATOM 1100 C CA . SER A 1 140 ? 7.148 1.481 -8.203 1 94.75 140 SER A CA 1
ATOM 1101 C C . SER A 1 140 ? 7.699 0.408 -9.133 1 94.75 140 SER A C 1
ATOM 1103 O O . SER A 1 140 ? 7.383 -0.773 -8.984 1 94.75 140 SER A O 1
ATOM 1105 N N . TRP A 1 141 ? 8.516 0.9 -10.047 1 94.69 141 TRP A N 1
ATOM 1106 C CA . TRP A 1 141 ? 9.188 0.004 -10.984 1 94.69 141 TRP A CA 1
ATOM 1107 C C . TRP A 1 141 ? 10.562 -0.4 -10.469 1 94.69 141 TRP A C 1
ATOM 1109 O O . TRP A 1 141 ? 11.32 0.44 -9.977 1 94.69 141 TRP A O 1
ATOM 1119 N N . ILE A 1 142 ? 10.828 -1.657 -10.531 1 97 142 ILE A N 1
ATOM 1120 C CA . ILE A 1 142 ? 12.18 -2.113 -10.242 1 97 142 ILE A CA 1
ATOM 1121 C C . ILE A 1 142 ? 13.031 -2.029 -11.508 1 97 142 ILE A C 1
ATOM 1123 O O . ILE A 1 142 ? 12.742 -2.695 -12.508 1 97 142 ILE A O 1
ATOM 1127 N N . SER A 1 143 ? 14.039 -1.234 -11.492 1 96.5 143 SER A N 1
ATOM 1128 C CA . SER A 1 143 ? 14.867 -1.013 -12.672 1 96.5 143 SER A CA 1
ATOM 1129 C C . SER A 1 143 ? 15.75 -2.223 -12.961 1 96.5 143 SER A C 1
ATOM 1131 O O . SER A 1 143 ? 16.047 -3.014 -12.062 1 96.5 143 SER A O 1
ATOM 1133 N N . GLU A 1 144 ? 16.156 -2.355 -14.234 1 95.81 144 GLU A N 1
ATOM 1134 C CA . GLU A 1 144 ? 17.094 -3.395 -14.609 1 95.81 144 GLU A CA 1
ATOM 1135 C C . GLU A 1 144 ? 18.406 -3.26 -13.836 1 95.81 144 GLU A C 1
ATOM 1137 O O . GLU A 1 144 ? 19 -4.262 -13.438 1 95.81 144 GLU A O 1
ATOM 1142 N N . SER A 1 145 ? 18.797 -2.012 -13.664 1 96.69 145 SER A N 1
ATOM 1143 C CA . SER A 1 145 ? 20.047 -1.75 -12.945 1 96.69 145 SER A CA 1
ATOM 1144 C C . SER A 1 145 ? 19.969 -2.25 -11.508 1 96.69 145 SER A C 1
ATOM 1146 O O . SER A 1 145 ? 20.953 -2.781 -10.977 1 96.69 145 SER A O 1
ATOM 1148 N N . LEU A 1 146 ? 18.859 -2.068 -10.852 1 97.44 146 LEU A N 1
ATOM 1149 C CA . LEU A 1 146 ? 18.703 -2.545 -9.484 1 97.44 146 LEU A CA 1
ATOM 1150 C C . LEU A 1 146 ? 18.688 -4.07 -9.43 1 97.44 146 LEU A C 1
ATOM 1152 O O . LEU A 1 146 ? 19.281 -4.672 -8.523 1 97.44 146 LEU A O 1
ATOM 1156 N N . ILE A 1 147 ? 18.047 -4.723 -10.367 1 97.31 147 ILE A N 1
ATOM 1157 C CA . ILE A 1 147 ? 18.031 -6.18 -10.461 1 97.31 147 ILE A CA 1
ATOM 1158 C C . ILE A 1 147 ? 19.453 -6.707 -10.562 1 97.31 147 ILE A C 1
ATOM 1160 O O . ILE A 1 147 ? 19.844 -7.617 -9.828 1 97.31 147 ILE A O 1
ATOM 1164 N N . GLU A 1 148 ? 20.203 -6.094 -11.445 1 96.5 148 GLU A N 1
ATOM 1165 C CA . GLU A 1 148 ? 21.578 -6.504 -11.656 1 96.5 148 GLU A CA 1
ATOM 1166 C C . GLU A 1 148 ? 22.406 -6.312 -10.383 1 96.5 148 GLU A C 1
ATOM 1168 O O . GLU A 1 148 ? 23.203 -7.184 -10.016 1 96.5 148 GLU A O 1
ATOM 1173 N N . LYS A 1 149 ? 22.219 -5.18 -9.75 1 97.69 149 LYS A N 1
ATOM 1174 C CA . LYS A 1 149 ? 22.969 -4.879 -8.531 1 97.69 149 LYS A CA 1
ATOM 1175 C C . LYS A 1 149 ? 22.656 -5.902 -7.438 1 97.69 149 LYS A C 1
ATOM 1177 O O . LYS A 1 149 ? 23.578 -6.441 -6.812 1 97.69 149 LYS A O 1
ATOM 1182 N N . LEU A 1 150 ? 21.406 -6.219 -7.223 1 98.12 150 LEU A N 1
ATOM 1183 C CA . LEU A 1 150 ? 21 -7.16 -6.184 1 98.12 150 LEU A CA 1
ATOM 1184 C C . LEU A 1 150 ? 21.516 -8.562 -6.484 1 98.12 150 LEU A C 1
ATOM 1186 O O . LEU A 1 150 ? 21.984 -9.258 -5.582 1 98.12 150 LEU A O 1
ATOM 1190 N N . THR A 1 151 ? 21.438 -8.961 -7.727 1 97.12 151 THR A N 1
ATOM 1191 C CA . THR A 1 151 ? 21.875 -10.305 -8.109 1 97.12 151 THR A CA 1
ATOM 1192 C C . THR A 1 151 ? 23.375 -10.445 -7.934 1 97.12 151 THR A C 1
ATOM 1194 O O . THR A 1 151 ? 23.875 -11.523 -7.59 1 97.12 151 THR A O 1
ATOM 1197 N N . ARG A 1 152 ? 24.078 -9.414 -8.211 1 96.94 152 ARG A N 1
ATOM 1198 C CA . ARG A 1 152 ? 25.531 -9.414 -8.07 1 96.94 152 ARG A CA 1
ATOM 1199 C C . ARG A 1 152 ? 25.938 -9.461 -6.602 1 96.94 152 ARG A C 1
ATOM 1201 O O . ARG A 1 152 ? 26.875 -10.172 -6.234 1 96.94 152 ARG A O 1
ATOM 1208 N N . GLU A 1 153 ? 25.25 -8.789 -5.801 1 98.19 153 GLU A N 1
ATOM 1209 C CA . GLU A 1 153 ? 25.672 -8.578 -4.418 1 98.19 153 GLU A CA 1
ATOM 1210 C C . GLU A 1 153 ? 25.172 -9.703 -3.512 1 98.19 153 GLU A C 1
ATOM 1212 O O . GLU A 1 153 ? 25.75 -9.953 -2.455 1 98.19 153 GLU A O 1
ATOM 1217 N N . PHE A 1 154 ? 24.125 -10.375 -3.887 1 98.38 154 PHE A N 1
ATOM 1218 C CA . PHE A 1 154 ? 23.516 -11.375 -3.02 1 98.38 154 PHE A CA 1
ATOM 1219 C C . PHE A 1 154 ? 23.328 -12.688 -3.762 1 98.38 154 PHE A C 1
ATOM 1221 O O . PHE A 1 154 ? 22.5 -12.781 -4.664 1 98.38 154 PHE A O 1
ATOM 1228 N N . SER A 1 155 ? 23.891 -13.742 -3.311 1 97.62 155 SER A N 1
ATOM 1229 C CA . SER A 1 155 ? 23.875 -15.023 -4.008 1 97.62 155 SER A CA 1
ATOM 1230 C C . SER A 1 155 ? 22.547 -15.734 -3.848 1 97.62 155 SER A C 1
ATOM 1232 O O . SER A 1 155 ? 22.219 -16.625 -4.629 1 97.62 155 SER A O 1
ATOM 1234 N N . ASN A 1 156 ? 21.734 -15.281 -2.861 1 98 156 ASN A N 1
ATOM 1235 C CA . ASN A 1 156 ? 20.469 -15.969 -2.633 1 98 156 ASN A CA 1
ATOM 1236 C C . ASN A 1 156 ? 19.328 -15.305 -3.398 1 98 156 ASN A C 1
ATOM 1238 O O . ASN A 1 156 ? 18.172 -15.703 -3.258 1 98 156 ASN A O 1
ATOM 1242 N N . VAL A 1 157 ? 19.609 -14.312 -4.191 1 98.56 157 VAL A N 1
ATOM 1243 C CA . VAL A 1 157 ? 18.641 -13.812 -5.16 1 98.56 157 VAL A CA 1
ATOM 1244 C C . VAL A 1 157 ? 18.625 -14.727 -6.383 1 98.56 157 VAL A C 1
ATOM 1246 O O . VAL A 1 157 ? 19.562 -14.734 -7.176 1 98.56 157 VAL A O 1
ATOM 1249 N N . LYS A 1 158 ? 17.5 -15.445 -6.547 1 98.56 158 LYS A N 1
ATOM 1250 C CA . LYS A 1 158 ? 17.531 -16.578 -7.469 1 98.56 158 LYS A CA 1
ATOM 1251 C C . LYS A 1 158 ? 16.547 -16.359 -8.625 1 98.56 158 LYS A C 1
ATOM 1253 O O . LYS A 1 158 ? 16.5 -17.172 -9.555 1 98.56 158 LYS A O 1
ATOM 1258 N N . GLY A 1 159 ? 15.805 -15.258 -8.617 1 98.44 159 GLY A N 1
ATOM 1259 C CA . GLY A 1 159 ? 14.883 -15.062 -9.734 1 98.44 159 GLY A CA 1
ATOM 1260 C C . GLY A 1 159 ? 14.031 -13.812 -9.586 1 98.44 159 GLY A C 1
ATOM 1261 O O . GLY A 1 159 ? 14.203 -13.047 -8.633 1 98.44 159 GLY A O 1
ATOM 1262 N N . ILE A 1 160 ? 13.188 -13.602 -10.602 1 98.62 160 ILE A N 1
ATOM 1263 C CA . ILE A 1 160 ? 12.242 -12.484 -10.617 1 98.62 160 ILE A CA 1
ATOM 1264 C C . ILE A 1 160 ? 10.922 -12.93 -11.242 1 98.62 160 ILE A C 1
ATOM 1266 O O . ILE A 1 160 ? 10.914 -13.703 -12.203 1 98.62 160 ILE A O 1
ATOM 1270 N N . LYS A 1 161 ? 9.883 -12.578 -10.57 1 98.56 161 LYS A N 1
ATOM 1271 C CA . LYS A 1 161 ? 8.555 -12.562 -11.172 1 98.56 161 LYS A CA 1
ATOM 1272 C C . LYS A 1 161 ? 8.211 -11.18 -11.711 1 98.56 161 LYS A C 1
ATOM 1274 O O . LYS A 1 161 ? 8.102 -10.219 -10.953 1 98.56 161 LYS A O 1
ATOM 1279 N N . ASP A 1 162 ? 8.047 -11.062 -13 1 98.62 162 ASP A 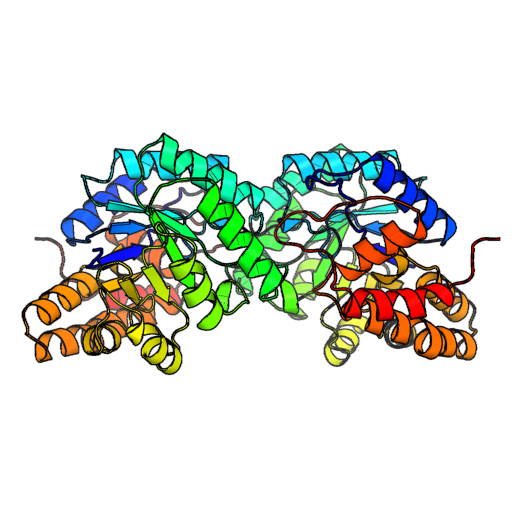N 1
ATOM 1280 C CA . ASP A 1 162 ? 7.633 -9.797 -13.594 1 98.62 162 ASP A CA 1
ATOM 1281 C C . ASP A 1 162 ? 6.148 -9.82 -13.953 1 98.62 162 ASP A C 1
ATOM 1283 O O . ASP A 1 162 ? 5.727 -10.594 -14.82 1 98.62 162 ASP A O 1
ATOM 1287 N N . SER A 1 163 ? 5.398 -9.031 -13.312 1 98.12 163 SER A N 1
ATOM 1288 C CA . SER A 1 163 ? 3.961 -8.945 -13.547 1 98.12 163 SER A CA 1
ATOM 1289 C C . SER A 1 163 ? 3.584 -7.613 -14.18 1 98.12 163 SER A C 1
ATOM 1291 O O . SER A 1 163 ? 2.41 -7.238 -14.195 1 98.12 163 SER A O 1
ATOM 1293 N N . SER A 1 164 ? 4.539 -6.848 -14.727 1 97.44 164 SER A N 1
ATOM 1294 C CA . SER A 1 164 ? 4.289 -5.508 -15.242 1 97.44 164 SER A CA 1
ATOM 1295 C C . SER A 1 164 ? 3.434 -5.551 -16.5 1 97.44 164 SER A C 1
ATOM 1297 O O . SER A 1 164 ? 2.783 -4.562 -16.859 1 97.44 164 SER A O 1
ATOM 1299 N N . GLY A 1 165 ? 3.52 -6.66 -17.203 1 97.75 165 GLY A N 1
ATOM 1300 C CA . GLY A 1 165 ? 2.852 -6.762 -18.5 1 97.75 165 GLY A CA 1
ATOM 1301 C C . GLY A 1 165 ? 3.607 -6.074 -19.609 1 97.75 165 GLY A C 1
ATOM 1302 O O . GLY A 1 165 ? 3.164 -6.086 -20.766 1 97.75 165 GLY A O 1
ATOM 1303 N N . ASP A 1 166 ? 4.734 -5.465 -19.344 1 97.44 166 ASP A N 1
ATOM 1304 C CA . ASP A 1 166 ? 5.57 -4.789 -20.328 1 97.44 166 ASP A CA 1
ATOM 1305 C C . ASP A 1 166 ? 6.559 -5.762 -20.969 1 97.44 166 ASP A C 1
ATOM 1307 O O . ASP A 1 166 ? 7.656 -5.969 -20.453 1 97.44 166 ASP A O 1
ATOM 1311 N N . MET A 1 167 ? 6.184 -6.238 -22.109 1 96.88 167 MET A N 1
ATOM 1312 C CA . MET A 1 167 ? 7 -7.262 -22.75 1 96.88 167 MET A CA 1
ATOM 1313 C C . MET A 1 167 ? 8.328 -6.684 -23.219 1 96.88 167 MET A C 1
ATOM 1315 O O . MET A 1 167 ? 9.289 -7.422 -23.438 1 96.88 167 MET A O 1
ATOM 1319 N N . ARG A 1 168 ? 8.375 -5.297 -23.531 1 94.12 168 ARG A N 1
ATOM 1320 C CA . ARG A 1 168 ? 9.664 -4.691 -23.844 1 94.12 168 ARG A CA 1
ATOM 1321 C C . ARG A 1 168 ? 10.617 -4.801 -22.672 1 94.12 168 ARG A C 1
ATOM 1323 O O . ARG A 1 168 ? 11.781 -5.172 -22.828 1 94.12 168 ARG A O 1
ATOM 1330 N N . PHE A 1 169 ? 10.086 -4.594 -21.5 1 96.75 169 PHE A N 1
ATOM 1331 C CA . PHE A 1 169 ? 10.875 -4.746 -20.297 1 96.75 169 PHE A CA 1
ATOM 1332 C C . PHE A 1 169 ? 11.266 -6.203 -20.078 1 96.75 169 PHE A C 1
ATOM 1334 O O . PHE A 1 169 ? 12.43 -6.504 -19.797 1 96.75 169 PHE A O 1
ATOM 1341 N N . PHE A 1 170 ? 10.297 -7.094 -20.203 1 97.25 170 PHE A N 1
ATOM 1342 C CA . PHE A 1 170 ? 10.523 -8.523 -20.016 1 97.25 170 PHE A CA 1
ATOM 1343 C C . PHE A 1 170 ? 11.633 -9.016 -20.938 1 97.25 170 PHE A C 1
ATOM 1345 O O . PHE A 1 170 ? 12.5 -9.789 -20.5 1 97.25 170 PHE A O 1
ATOM 1352 N N . SER A 1 171 ? 11.609 -8.555 -22.172 1 95.75 171 SER A N 1
ATOM 1353 C CA . SER A 1 171 ? 12.602 -8.961 -23.172 1 95.75 171 SER A CA 1
ATOM 1354 C C . SER A 1 171 ? 13.992 -8.477 -22.781 1 95.75 171 SER A C 1
ATOM 1356 O O . SER A 1 171 ? 14.992 -9.148 -23.062 1 95.75 171 SER A O 1
ATOM 1358 N N . ARG A 1 172 ? 14.047 -7.355 -22.141 1 94.69 172 ARG A N 1
ATOM 1359 C CA . ARG A 1 172 ? 15.336 -6.824 -21.719 1 94.69 172 ARG A CA 1
ATOM 1360 C C . ARG A 1 172 ? 15.906 -7.637 -20.562 1 94.69 172 ARG A C 1
ATOM 1362 O O . ARG A 1 172 ? 17.094 -7.977 -20.562 1 94.69 172 ARG A O 1
ATOM 1369 N N . ILE A 1 173 ? 15.039 -8.008 -19.641 1 95.44 173 ILE A N 1
ATOM 1370 C CA . ILE A 1 173 ? 15.578 -8.617 -18.422 1 95.44 173 ILE A CA 1
ATOM 1371 C C . ILE A 1 173 ? 15.797 -10.109 -18.641 1 95.44 173 ILE A C 1
ATOM 1373 O O . ILE A 1 173 ? 16.516 -10.758 -17.891 1 95.44 173 ILE A O 1
ATOM 1377 N N . ILE A 1 174 ? 15.18 -10.648 -19.688 1 95.56 174 ILE A N 1
ATOM 1378 C CA . ILE A 1 174 ? 15.297 -12.078 -19.953 1 95.56 174 ILE A CA 1
ATOM 1379 C C . ILE A 1 174 ? 16.766 -12.43 -20.203 1 95.56 174 ILE A C 1
ATOM 1381 O O . ILE A 1 174 ? 17.188 -13.57 -19.969 1 95.56 174 ILE A O 1
ATOM 1385 N N . ARG A 1 175 ? 17.578 -11.531 -20.672 1 92.62 175 ARG A N 1
ATOM 1386 C CA . ARG A 1 175 ? 18.984 -11.742 -20.969 1 92.62 175 ARG A CA 1
ATOM 1387 C C . ARG A 1 175 ? 19.781 -12.039 -19.703 1 92.62 175 ARG A C 1
ATOM 1389 O O . ARG A 1 175 ? 20.875 -12.578 -19.766 1 92.62 175 ARG A O 1
ATOM 1396 N N . HIS A 1 176 ? 19.219 -11.672 -18.547 1 91.81 176 HIS A N 1
ATOM 1397 C CA . HIS A 1 176 ? 19.891 -11.898 -17.266 1 91.81 176 HIS A CA 1
ATOM 1398 C C . HIS A 1 176 ? 19.672 -13.32 -16.781 1 91.81 176 HIS A C 1
ATOM 1400 O O . HIS A 1 176 ? 20.328 -13.766 -15.828 1 91.81 176 HIS A O 1
ATOM 1406 N N . LYS A 1 177 ? 18.812 -14 -17.406 1 92.56 177 LYS A N 1
ATOM 1407 C CA . LYS A 1 177 ? 18.562 -15.383 -17 1 92.56 177 LYS A CA 1
ATOM 1408 C C . LYS A 1 177 ? 19.797 -16.25 -17.172 1 92.56 177 LYS A C 1
ATOM 1410 O O . LYS A 1 177 ? 20.5 -16.141 -18.188 1 92.56 177 LYS A O 1
ATOM 1415 N N . ASN A 1 178 ? 20.125 -17.047 -16.219 1 91.62 178 ASN A N 1
ATOM 1416 C CA . ASN A 1 178 ? 21.219 -18.031 -16.25 1 91.62 178 ASN A CA 1
ATOM 1417 C C . ASN A 1 178 ? 20.969 -19.156 -15.25 1 91.62 178 ASN A C 1
ATOM 1419 O O . ASN A 1 178 ? 19.844 -19.391 -14.836 1 91.62 178 ASN A O 1
ATOM 1423 N N . GLU A 1 179 ? 21.953 -19.859 -14.953 1 89.5 179 GLU A N 1
ATOM 1424 C CA . GLU A 1 179 ? 21.812 -21.031 -14.109 1 89.5 179 GLU A CA 1
ATOM 1425 C C . GLU A 1 179 ? 21.5 -20.656 -12.664 1 89.5 179 GLU A C 1
ATOM 1427 O O . GLU A 1 179 ? 21.062 -21.5 -11.875 1 89.5 179 GLU A O 1
ATOM 1432 N N . LYS A 1 180 ? 21.656 -19.391 -12.383 1 93.44 180 LYS A N 1
ATOM 1433 C CA . LYS A 1 180 ? 21.516 -18.984 -10.984 1 93.44 180 LYS A CA 1
ATOM 1434 C C . LYS A 1 180 ? 20.359 -17.984 -10.82 1 93.44 180 LYS A C 1
ATOM 1436 O O . LYS A 1 180 ? 20.078 -17.531 -9.711 1 93.44 180 LYS A O 1
ATOM 1441 N N . PHE A 1 181 ? 19.719 -17.641 -11.875 1 97.31 181 PHE A N 1
ATOM 1442 C CA . PHE A 1 181 ? 18.688 -16.609 -11.836 1 97.31 181 PHE A CA 1
ATOM 1443 C C . PHE A 1 181 ? 17.594 -16.891 -12.852 1 97.31 181 PHE A C 1
ATOM 1445 O O . PHE A 1 181 ? 17.828 -16.859 -14.062 1 97.31 181 PHE A O 1
ATOM 1452 N N . ASP A 1 182 ? 16.406 -17.141 -12.375 1 98.44 182 ASP A N 1
ATOM 1453 C CA . ASP A 1 182 ? 15.297 -17.516 -13.242 1 98.44 182 ASP A CA 1
ATOM 1454 C C . ASP A 1 182 ? 14.312 -16.359 -13.391 1 98.44 182 ASP A C 1
ATOM 1456 O O . ASP A 1 182 ? 14.234 -15.484 -12.523 1 98.44 182 ASP A O 1
ATOM 1460 N N . ILE A 1 183 ? 13.586 -16.328 -14.484 1 98.56 183 ILE A N 1
ATOM 1461 C CA . ILE A 1 183 ? 12.641 -15.266 -14.789 1 98.56 183 ILE A CA 1
ATOM 1462 C C . ILE A 1 183 ? 11.266 -15.852 -15.102 1 98.56 183 ILE A C 1
ATOM 1464 O O . ILE A 1 183 ? 11.141 -16.719 -15.977 1 98.56 183 ILE A O 1
ATOM 1468 N N . PHE A 1 184 ? 10.328 -15.414 -14.398 1 98.81 184 PHE A N 1
ATOM 1469 C CA . PHE A 1 184 ? 8.969 -15.922 -14.508 1 98.81 184 PHE A CA 1
ATOM 1470 C C . PHE A 1 184 ? 8.023 -14.828 -14.984 1 98.81 184 PHE A C 1
ATOM 1472 O O . PHE A 1 184 ? 8.172 -13.664 -14.602 1 98.81 184 PHE A O 1
ATOM 1479 N N . GLN A 1 185 ? 7.039 -15.188 -15.781 1 98.81 185 GLN A N 1
ATOM 1480 C CA . GLN A 1 185 ? 5.969 -14.297 -16.219 1 98.81 185 GLN A CA 1
ATOM 1481 C C . GLN A 1 185 ? 4.789 -14.336 -15.258 1 98.81 185 GLN A C 1
ATOM 1483 O O . GLN A 1 185 ? 4.305 -15.414 -14.898 1 98.81 185 GLN A O 1
ATOM 1488 N N . GLY A 1 186 ? 4.332 -13.172 -14.859 1 98.75 186 GLY A N 1
ATOM 1489 C CA . GLY A 1 186 ? 3.258 -13.117 -13.883 1 98.75 186 GLY A CA 1
ATOM 1490 C C . GLY A 1 186 ? 1.894 -12.898 -14.508 1 98.75 186 GLY A C 1
ATOM 1491 O O . GLY A 1 186 ? 0.869 -13.023 -13.836 1 98.75 186 GLY A O 1
ATOM 1492 N N . GLN A 1 187 ? 1.884 -12.555 -15.789 1 98.56 187 GLN A N 1
ATOM 1493 C CA . GLN A 1 187 ? 0.627 -12.32 -16.5 1 98.56 187 GLN A CA 1
ATOM 1494 C C . GLN A 1 187 ? 0.21 -13.555 -17.297 1 98.56 187 GLN A C 1
ATOM 1496 O O . GLN A 1 187 ? 0.918 -13.969 -18.219 1 98.56 187 GLN A O 1
ATOM 1501 N N . ASP A 1 188 ? -0.958 -13.984 -17.047 1 98.69 188 ASP A N 1
ATOM 1502 C CA . ASP A 1 188 ? -1.435 -15.234 -17.641 1 98.69 188 ASP A CA 1
ATOM 1503 C C . ASP A 1 188 ? -1.478 -15.133 -19.156 1 98.69 188 ASP A C 1
ATOM 1505 O O . ASP A 1 188 ? -1.103 -16.078 -19.859 1 98.69 188 ASP A O 1
ATOM 1509 N N . ASP A 1 189 ? -1.889 -14.008 -19.672 1 98.25 189 ASP A N 1
ATOM 1510 C CA . ASP A 1 189 ? -2.119 -13.844 -21.094 1 98.25 189 ASP A CA 1
ATOM 1511 C C . ASP A 1 189 ? -0.799 -13.688 -21.859 1 98.25 189 ASP A C 1
ATOM 1513 O O . ASP A 1 189 ? -0.772 -13.734 -23.078 1 98.25 189 ASP A O 1
ATOM 1517 N N . LEU A 1 190 ? 0.316 -13.602 -21.156 1 98.69 190 LEU A N 1
ATOM 1518 C CA . LEU A 1 190 ? 1.616 -13.383 -21.781 1 98.69 190 LEU A CA 1
ATOM 1519 C C . LEU A 1 190 ? 2.527 -14.586 -21.578 1 98.69 190 LEU A C 1
ATOM 1521 O O . LEU A 1 190 ? 3.717 -14.531 -21.891 1 98.69 190 LEU A O 1
ATOM 1525 N N . LEU A 1 191 ? 1.961 -15.672 -21.047 1 98.81 191 LEU A N 1
ATOM 1526 C CA . LEU A 1 191 ? 2.789 -16.812 -20.672 1 98.81 191 LEU A CA 1
ATOM 1527 C C . LEU A 1 191 ? 3.455 -17.422 -21.906 1 98.81 191 LEU A C 1
ATOM 1529 O O . LEU A 1 191 ? 4.672 -17.609 -21.922 1 98.81 191 LEU A O 1
ATOM 1533 N N . PHE A 1 192 ? 2.664 -17.703 -22.984 1 98.62 192 PHE A N 1
ATOM 1534 C CA . PHE A 1 192 ? 3.215 -18.312 -24.188 1 98.62 192 PHE A CA 1
ATOM 1535 C C . PHE A 1 192 ? 4.336 -17.453 -24.766 1 98.62 192 PHE A C 1
ATOM 1537 O O . PHE A 1 192 ? 5.402 -17.969 -25.109 1 98.62 192 PHE A O 1
ATOM 1544 N N . LEU A 1 193 ? 4.113 -16.156 -24.891 1 97.75 193 LEU A N 1
ATOM 1545 C CA . LEU A 1 193 ? 5.102 -15.227 -25.422 1 97.75 193 LEU A CA 1
ATOM 1546 C C . LEU A 1 193 ? 6.379 -15.258 -24.578 1 97.75 193 LEU A C 1
ATOM 1548 O O . LEU A 1 193 ? 7.484 -15.273 -25.125 1 97.75 193 LEU A O 1
ATOM 1552 N N . SER A 1 194 ? 6.195 -15.297 -23.312 1 98.69 194 SER A N 1
ATOM 1553 C CA . SER A 1 194 ? 7.344 -15.25 -22.406 1 98.69 194 SER A CA 1
ATOM 1554 C C . SER A 1 194 ? 8.148 -16.547 -22.453 1 98.69 194 SER A C 1
ATOM 1556 O O . SER A 1 194 ? 9.383 -16.516 -22.438 1 98.69 194 SER A O 1
ATOM 1558 N N . LEU A 1 195 ? 7.43 -17.641 -22.484 1 98.69 195 LEU A N 1
ATOM 1559 C CA . LEU A 1 195 ? 8.117 -18.922 -22.641 1 98.69 195 LEU A CA 1
ATOM 1560 C C . LEU A 1 195 ? 8.906 -18.953 -23.953 1 98.69 195 LEU A C 1
ATOM 1562 O O . LEU A 1 195 ? 10.023 -19.484 -23.984 1 98.69 195 LEU A O 1
ATOM 1566 N N . SER A 1 196 ? 8.375 -18.391 -24.984 1 97.88 196 SER A N 1
ATOM 1567 C CA . SER A 1 196 ? 8.984 -18.406 -26.312 1 97.88 196 SER A CA 1
ATOM 1568 C C . SER A 1 196 ? 10.32 -17.688 -26.312 1 97.88 196 SER A C 1
ATOM 1570 O O . SER A 1 196 ? 11.195 -17.984 -27.125 1 97.88 196 SER A O 1
ATOM 1572 N N . ILE A 1 197 ? 10.469 -16.766 -25.391 1 97.19 197 ILE A N 1
ATOM 1573 C CA . ILE A 1 197 ? 11.719 -16 -25.391 1 97.19 197 ILE A CA 1
ATOM 1574 C C . ILE A 1 197 ? 12.609 -16.484 -24.25 1 97.19 197 ILE A C 1
ATOM 1576 O O . ILE A 1 197 ? 13.617 -15.844 -23.938 1 97.19 197 ILE A O 1
ATOM 1580 N N . GLY A 1 198 ? 12.117 -17.531 -23.531 1 97.5 198 GLY A N 1
ATOM 1581 C CA . GLY A 1 198 ? 13.078 -18.203 -22.656 1 97.5 198 GLY A CA 1
ATOM 1582 C C . GLY A 1 198 ? 12.703 -18.156 -21.188 1 97.5 198 GLY A C 1
ATOM 1583 O O . GLY A 1 198 ? 13.5 -18.531 -20.328 1 97.5 198 GLY A O 1
ATOM 1584 N N . ALA A 1 199 ? 11.555 -17.734 -20.875 1 98.56 199 ALA A N 1
ATOM 1585 C CA . ALA A 1 199 ? 11.133 -17.719 -19.484 1 98.56 199 ALA A CA 1
ATOM 1586 C C . ALA A 1 199 ? 11.219 -19.109 -18.875 1 98.56 199 ALA A C 1
ATOM 1588 O O . ALA A 1 199 ? 11.031 -20.109 -19.562 1 98.56 199 ALA A O 1
ATOM 1589 N N . SER A 1 200 ? 11.508 -19.125 -17.594 1 98.62 200 SER A N 1
ATOM 1590 C CA . SER A 1 200 ? 11.609 -20.391 -16.859 1 98.62 200 SER A CA 1
ATOM 1591 C C . SER A 1 200 ? 10.227 -20.953 -16.531 1 98.62 200 SER A C 1
ATOM 1593 O O . SER A 1 200 ? 10.102 -22.125 -16.188 1 98.62 200 SER A O 1
ATOM 1595 N N . GLY A 1 201 ? 9.234 -20.188 -16.641 1 98.69 201 GLY A N 1
ATOM 1596 C CA . GLY A 1 201 ? 7.867 -20.562 -16.312 1 98.69 201 GLY A CA 1
ATOM 1597 C C . GLY A 1 201 ? 6.973 -19.359 -16.047 1 98.69 201 GLY A C 1
ATOM 1598 O O . GLY A 1 201 ? 7.203 -18.281 -16.594 1 98.69 201 GLY A O 1
ATOM 1599 N N . GLY A 1 202 ? 5.887 -19.625 -15.344 1 98.81 202 GLY A N 1
ATOM 1600 C CA . GLY A 1 202 ? 4.926 -18.594 -15.023 1 98.81 202 GLY A CA 1
ATOM 1601 C C . GLY A 1 202 ? 4.426 -18.656 -13.594 1 98.81 202 GLY A C 1
ATOM 1602 O O . GLY A 1 202 ? 4.387 -19.75 -13 1 98.81 202 GLY A O 1
ATOM 1603 N N . VAL A 1 203 ? 4.184 -17.547 -13.008 1 98.88 203 VAL A N 1
ATOM 1604 C CA . VAL A 1 203 ? 3.398 -17.406 -11.789 1 98.88 203 VAL A CA 1
ATOM 1605 C C . VAL A 1 203 ? 2.012 -16.859 -12.125 1 98.88 203 VAL A C 1
ATOM 1607 O O . VAL A 1 203 ? 1.778 -15.648 -12.055 1 98.88 203 VAL A O 1
ATOM 1610 N N . CYS A 1 204 ? 1.075 -17.719 -12.406 1 98.75 204 CYS A N 1
ATOM 1611 C CA . CYS A 1 204 ? -0.154 -17.375 -13.109 1 98.75 204 CYS A CA 1
ATOM 1612 C C . CYS A 1 204 ? -1.376 -17.641 -12.242 1 98.75 204 CYS A C 1
ATOM 1614 O O . CYS A 1 204 ? -1.566 -18.766 -11.766 1 98.75 204 CYS A O 1
ATOM 1616 N N . GLY A 1 205 ? -2.23 -16.656 -12.141 1 98.75 205 GLY A N 1
ATOM 1617 C CA . GLY A 1 205 ? -3.379 -16.703 -11.25 1 98.75 205 GLY A CA 1
ATOM 1618 C C . GLY A 1 205 ? -4.41 -17.734 -11.656 1 98.75 205 GLY A C 1
ATOM 1619 O O . GLY A 1 205 ? -5.062 -18.344 -10.805 1 98.75 205 GLY A O 1
ATOM 1620 N N . LEU A 1 206 ? -4.574 -18.016 -12.922 1 98.75 206 LEU A N 1
ATOM 1621 C CA . LEU A 1 206 ? -5.613 -18.906 -13.414 1 98.75 206 LEU A CA 1
ATOM 1622 C C . LEU A 1 206 ? -5.352 -20.344 -12.961 1 98.75 206 LEU A C 1
ATOM 1624 O O . LEU A 1 206 ? -6.25 -21.188 -13.016 1 98.75 206 LEU A O 1
ATOM 1628 N N . SER A 1 207 ? -4.156 -20.609 -12.539 1 98.56 207 SER A N 1
ATOM 1629 C CA . SER A 1 207 ? -3.84 -21.953 -12.047 1 98.56 207 SER A CA 1
ATOM 1630 C C . SER A 1 207 ? -4.586 -22.25 -10.758 1 98.56 207 SER A C 1
ATOM 1632 O O . SER A 1 207 ? -4.645 -23.406 -10.32 1 98.56 207 SER A O 1
ATOM 1634 N N . ASN A 1 208 ? -5.164 -21.234 -10.117 1 98.75 208 ASN A N 1
ATOM 1635 C CA . ASN A 1 208 ? -5.984 -21.453 -8.93 1 98.75 208 ASN A CA 1
ATOM 1636 C C . ASN A 1 208 ? -7.25 -22.234 -9.266 1 98.75 208 ASN A C 1
ATOM 1638 O O . ASN A 1 208 ? -7.832 -22.891 -8.391 1 98.75 208 ASN A O 1
ATOM 1642 N N . ILE A 1 209 ? -7.676 -22.141 -10.625 1 98.38 209 ILE A N 1
ATOM 1643 C CA . ILE A 1 209 ? -9.047 -22.578 -10.859 1 98.38 209 ILE A CA 1
ATOM 1644 C C . ILE A 1 209 ? -9.102 -23.469 -12.094 1 98.38 209 ILE A C 1
ATOM 1646 O O . ILE A 1 209 ? -10.164 -23.969 -12.461 1 98.38 209 ILE A O 1
ATOM 1650 N N . SER A 1 210 ? -7.941 -23.703 -12.75 1 97.75 210 SER A N 1
ATOM 1651 C CA . SER A 1 210 ? -7.98 -24.516 -13.961 1 97.75 210 SER A CA 1
ATOM 1652 C C . SER A 1 210 ? -6.602 -25.078 -14.297 1 97.75 210 SER A C 1
ATOM 1654 O O . SER A 1 210 ? -5.582 -24.516 -13.891 1 97.75 210 SER A O 1
ATOM 1656 N N . PRO A 1 211 ? -6.539 -26.188 -15.008 1 98.12 211 PRO A N 1
ATOM 1657 C CA . PRO A 1 211 ? -5.262 -26.75 -15.453 1 98.12 211 PRO A CA 1
ATOM 1658 C C . PRO A 1 211 ? -4.742 -26.078 -16.719 1 98.12 211 PRO A C 1
ATOM 1660 O O . PRO A 1 211 ? -3.705 -26.484 -17.266 1 98.12 211 PRO A O 1
ATOM 1663 N N . TYR A 1 212 ? -5.438 -25.062 -17.266 1 98.5 212 TYR A N 1
ATOM 1664 C CA . TYR A 1 212 ? -5.09 -24.469 -18.547 1 98.5 212 TYR A CA 1
ATOM 1665 C C . TYR A 1 212 ? -3.639 -24 -18.562 1 98.5 212 TYR A C 1
ATOM 1667 O O . TYR A 1 212 ? -2.916 -24.219 -19.547 1 98.5 212 TYR A O 1
ATOM 1675 N N . ILE A 1 213 ? -3.221 -23.391 -17.469 1 98.81 213 ILE A N 1
ATOM 1676 C CA . ILE A 1 213 ? -1.876 -22.828 -17.391 1 98.81 213 ILE A CA 1
ATOM 1677 C C . ILE A 1 213 ? -0.847 -23.953 -17.406 1 98.81 213 ILE A C 1
ATOM 1679 O O . ILE A 1 213 ? 0.141 -23.891 -18.156 1 98.81 213 ILE A O 1
ATOM 1683 N N . THR A 1 214 ? -1.065 -24.984 -16.578 1 98.75 214 THR A N 1
ATOM 1684 C CA . THR A 1 214 ? -0.141 -26.125 -16.547 1 98.75 214 THR A CA 1
ATOM 1685 C C . THR A 1 214 ? -0.158 -26.875 -17.875 1 98.75 214 THR A C 1
ATOM 1687 O O . THR A 1 214 ? 0.888 -27.312 -18.359 1 98.75 214 THR A O 1
ATOM 1690 N N . ASN A 1 215 ? -1.332 -27.031 -18.453 1 98.62 215 ASN A N 1
ATOM 1691 C CA . ASN A 1 215 ? -1.421 -27.656 -19.781 1 98.62 215 ASN A CA 1
ATOM 1692 C C . ASN A 1 215 ? -0.606 -26.891 -20.812 1 98.62 215 ASN A C 1
ATOM 1694 O O . ASN A 1 215 ? 0.112 -27.5 -21.609 1 98.62 215 ASN A O 1
ATOM 1698 N N . LEU A 1 216 ? -0.757 -25.578 -20.797 1 98.81 216 LEU A N 1
ATOM 1699 C CA . LEU A 1 216 ? -0.011 -24.734 -21.719 1 98.81 216 LEU A CA 1
ATOM 1700 C C . LEU A 1 216 ? 1.491 -24.922 -21.547 1 98.81 216 LEU A C 1
ATOM 1702 O O . LEU A 1 216 ? 2.211 -25.141 -22.516 1 98.81 216 LEU A O 1
ATOM 1706 N N . TYR A 1 217 ? 1.895 -24.891 -20.344 1 98.88 217 TYR A N 1
ATOM 1707 C CA . TYR A 1 217 ? 3.312 -25.047 -20.031 1 98.88 217 TYR A CA 1
ATOM 1708 C C . TYR A 1 217 ? 3.82 -26.422 -20.484 1 98.88 217 TYR A C 1
ATOM 1710 O O . TYR A 1 217 ? 4.906 -26.516 -21.062 1 98.88 217 TYR A O 1
ATOM 1718 N N . HIS A 1 218 ? 3.078 -27.469 -20.219 1 98.56 218 HIS A N 1
ATOM 1719 C CA . HIS A 1 218 ? 3.465 -28.828 -20.578 1 98.56 218 HIS A CA 1
ATOM 1720 C C . HIS A 1 218 ? 3.582 -29 -22.094 1 98.56 218 HIS A C 1
ATOM 1722 O O . HIS A 1 218 ? 4.559 -29.562 -22.578 1 98.56 218 HIS A O 1
ATOM 1728 N N . GLU A 1 219 ? 2.555 -28.531 -22.812 1 98.69 219 GLU A N 1
ATOM 1729 C CA . GLU A 1 219 ? 2.588 -28.625 -24.266 1 98.69 219 GLU A CA 1
ATOM 1730 C C . GLU A 1 219 ? 3.771 -27.859 -24.844 1 98.69 219 GLU A C 1
ATOM 1732 O O . GLU A 1 219 ? 4.441 -28.328 -25.766 1 98.69 219 GLU A O 1
ATOM 1737 N N . PHE A 1 220 ? 4.023 -26.688 -24.328 1 98.69 220 PHE A N 1
ATOM 1738 C CA . PHE A 1 220 ? 5.156 -25.891 -24.781 1 98.69 220 PHE A CA 1
ATOM 1739 C C . PHE A 1 220 ? 6.469 -26.625 -24.547 1 98.69 220 PHE A C 1
ATOM 1741 O O . PHE A 1 220 ? 7.309 -26.703 -25.438 1 98.69 220 PHE A O 1
ATOM 1748 N N . SER A 1 221 ? 6.625 -27.156 -23.328 1 98.25 221 SER A N 1
ATOM 1749 C CA . SER A 1 221 ? 7.855 -27.844 -22.938 1 98.25 221 SER A CA 1
ATOM 1750 C C . SER A 1 221 ? 8.078 -29.094 -23.766 1 98.25 221 SER A C 1
ATOM 1752 O O . SER A 1 221 ? 9.219 -29.5 -24 1 98.25 221 SER A O 1
ATOM 1754 N N . ALA A 1 222 ? 7.031 -29.641 -24.203 1 98.25 222 ALA A N 1
ATOM 1755 C CA . ALA A 1 222 ? 7.094 -30.859 -25.031 1 98.25 222 ALA A CA 1
ATOM 1756 C C . ALA A 1 222 ? 7.34 -30.516 -26.5 1 98.25 222 ALA A C 1
ATOM 1758 O O . ALA A 1 222 ? 7.5 -31.422 -27.328 1 98.25 222 ALA A O 1
ATOM 1759 N N . GLY A 1 223 ? 7.289 -29.25 -26.812 1 98.19 223 GLY A N 1
ATOM 1760 C CA . GLY A 1 223 ? 7.551 -28.828 -28.172 1 98.19 223 GLY A CA 1
ATOM 1761 C C . GLY A 1 223 ? 6.297 -28.719 -29.016 1 98.19 223 GLY A C 1
ATOM 1762 O O . GLY A 1 223 ? 6.371 -28.484 -30.219 1 98.19 223 GLY A O 1
ATOM 1763 N N . ASN A 1 224 ? 5.152 -28.906 -28.406 1 98.44 224 ASN A N 1
ATOM 1764 C CA . ASN A 1 224 ? 3.879 -28.766 -29.109 1 98.44 224 ASN A CA 1
ATOM 1765 C C . ASN A 1 224 ? 3.412 -27.312 -29.156 1 98.44 224 ASN A C 1
ATOM 1767 O O . ASN A 1 224 ? 2.375 -26.969 -28.578 1 98.44 224 ASN A O 1
ATOM 1771 N N . LEU A 1 225 ? 4.055 -26.531 -29.922 1 98.06 225 LEU A N 1
ATOM 1772 C CA . LEU A 1 225 ? 3.891 -25.078 -29.891 1 98.06 225 LEU A CA 1
ATOM 1773 C C . LEU A 1 225 ? 2.498 -24.688 -30.375 1 98.06 225 LEU A C 1
ATOM 1775 O O . LEU A 1 225 ? 1.887 -23.766 -29.828 1 98.06 225 LEU A O 1
ATOM 1779 N N . GLU A 1 226 ? 2.016 -25.312 -31.391 1 98.06 226 GLU A N 1
ATOM 1780 C CA . GLU A 1 226 ? 0.685 -25 -31.906 1 98.06 226 GLU A CA 1
ATOM 1781 C C . GLU A 1 226 ? -0.388 -25.266 -30.844 1 98.06 226 GLU A C 1
ATOM 1783 O O . GLU A 1 226 ? -1.295 -24.453 -30.656 1 98.06 226 GLU A O 1
ATOM 1788 N N . LYS A 1 227 ? -0.27 -26.391 -30.234 1 98.31 227 LYS A N 1
ATOM 1789 C CA . LYS A 1 227 ? -1.22 -26.719 -29.172 1 98.31 227 LYS A CA 1
ATOM 1790 C C . LYS A 1 227 ? -1.115 -25.75 -28 1 98.31 227 LYS A C 1
ATOM 1792 O O . LYS A 1 227 ? -2.133 -25.312 -27.469 1 98.31 227 LYS A O 1
ATOM 1797 N N . ALA A 1 228 ? 0.069 -25.453 -27.594 1 98.62 228 ALA A N 1
ATOM 1798 C CA . ALA A 1 228 ? 0.286 -24.5 -26.516 1 98.62 228 ALA A CA 1
ATOM 1799 C C . ALA A 1 228 ? -0.321 -23.141 -26.859 1 98.62 228 ALA A C 1
ATOM 1801 O O . ALA A 1 228 ? -0.965 -22.516 -26.016 1 98.62 228 ALA A O 1
ATOM 1802 N N . ARG A 1 229 ? -0.1 -22.703 -28.109 1 98.19 229 ARG A N 1
ATOM 1803 C CA . ARG A 1 229 ? -0.651 -21.438 -28.578 1 98.19 229 ARG A CA 1
ATOM 1804 C C . ARG A 1 229 ? -2.176 -21.438 -28.516 1 98.19 229 ARG A C 1
ATOM 1806 O O . ARG A 1 229 ? -2.791 -20.469 -28.094 1 98.19 229 ARG A O 1
ATOM 1813 N N . LYS A 1 230 ? -2.75 -22.516 -28.938 1 98.25 230 LYS A N 1
ATOM 1814 C CA . LYS A 1 230 ? -4.203 -22.656 -28.922 1 98.25 230 LYS A CA 1
ATOM 1815 C C . LYS A 1 230 ? -4.75 -22.578 -27.5 1 98.25 230 LYS A C 1
ATOM 1817 O O . LYS A 1 230 ? -5.777 -21.953 -27.25 1 98.25 230 LYS A O 1
ATOM 1822 N N . ILE A 1 231 ? -4.09 -23.234 -26.578 1 98.56 231 ILE A N 1
ATOM 1823 C CA . ILE A 1 231 ? -4.512 -23.172 -25.188 1 98.56 231 ILE A CA 1
ATOM 1824 C C . ILE A 1 231 ? -4.457 -21.734 -24.688 1 98.56 231 ILE A C 1
ATOM 1826 O O . ILE A 1 231 ? -5.383 -21.266 -24.016 1 98.56 231 ILE A O 1
ATOM 1830 N N . GLN A 1 232 ? -3.377 -20.969 -25.016 1 98.75 232 GLN A N 1
ATOM 1831 C CA . GLN A 1 232 ? -3.244 -19.578 -24.609 1 98.75 232 GLN A CA 1
ATOM 1832 C C . GLN A 1 232 ? -4.414 -18.734 -25.125 1 98.75 232 GLN A C 1
ATOM 1834 O O . GLN A 1 232 ? -5.066 -18.031 -24.359 1 98.75 232 GLN A O 1
ATOM 1839 N N . ILE A 1 233 ? -4.703 -18.906 -26.438 1 98.31 233 ILE A N 1
ATOM 1840 C CA . ILE A 1 233 ? -5.613 -18 -27.125 1 98.31 233 ILE A CA 1
ATOM 1841 C C . ILE A 1 233 ? -7.059 -18.406 -26.844 1 98.31 233 ILE A C 1
ATOM 1843 O O . ILE A 1 233 ? -7.914 -17.547 -26.609 1 98.31 233 ILE A O 1
ATOM 1847 N N . ASP A 1 234 ? -7.301 -19.672 -26.766 1 97.94 234 ASP A N 1
ATOM 1848 C CA . ASP A 1 234 ? -8.688 -20.141 -26.797 1 97.94 234 ASP A CA 1
ATOM 1849 C C . ASP A 1 234 ? -9.172 -20.5 -25.391 1 97.94 234 ASP A C 1
ATOM 1851 O O . ASP A 1 234 ? -10.375 -20.625 -25.156 1 97.94 234 ASP A O 1
ATOM 1855 N N . GLU A 1 235 ? -8.266 -20.672 -24.484 1 98.19 235 GLU A N 1
ATOM 1856 C CA . GLU A 1 235 ? -8.672 -21.125 -23.156 1 98.19 235 GLU A CA 1
ATOM 1857 C C . GLU A 1 235 ? -8.211 -20.156 -22.078 1 98.19 235 GLU A C 1
ATOM 1859 O O . GLU A 1 235 ? -9.031 -19.578 -21.359 1 98.19 235 GLU A O 1
ATOM 1864 N N . VAL A 1 236 ? -6.926 -19.859 -22.047 1 98.69 236 VAL A N 1
ATOM 1865 C CA . VAL A 1 236 ? -6.355 -19.016 -21 1 98.69 236 VAL A CA 1
ATOM 1866 C C . VAL A 1 236 ? -6.91 -17.594 -21.109 1 98.69 236 VAL A C 1
ATOM 1868 O O . VAL A 1 236 ? -7.461 -17.062 -20.141 1 98.69 236 VAL A O 1
ATOM 1871 N N . ASN A 1 237 ? -6.805 -17.016 -22.344 1 98.69 237 ASN A N 1
ATOM 1872 C CA . ASN A 1 237 ? -7.164 -15.609 -22.516 1 98.69 237 ASN A CA 1
ATOM 1873 C C . ASN A 1 237 ? -8.633 -15.359 -22.203 1 98.69 237 ASN A C 1
ATOM 1875 O O . ASN A 1 237 ? -8.969 -14.5 -21.391 1 98.69 237 ASN A O 1
ATOM 1879 N N . PRO A 1 238 ? -9.57 -16.125 -22.766 1 98.19 238 PRO A N 1
ATOM 1880 C CA . PRO A 1 238 ? -10.984 -15.875 -22.469 1 98.19 238 PRO A CA 1
ATOM 1881 C C . PRO A 1 238 ? -11.328 -16.062 -21 1 98.19 238 PRO A C 1
ATOM 1883 O O . PRO A 1 238 ? -12.117 -15.289 -20.453 1 98.19 238 PRO A O 1
ATOM 1886 N N . LEU A 1 239 ? -10.75 -17.031 -20.344 1 98.5 239 LEU A N 1
ATOM 1887 C CA . LEU A 1 239 ? -11.023 -17.25 -18.938 1 98.5 239 LEU A CA 1
ATOM 1888 C C . LEU A 1 239 ? -10.492 -16.094 -18.094 1 98.5 239 LEU A C 1
ATOM 1890 O O . LEU A 1 239 ? -11.164 -15.641 -17.172 1 98.5 239 LEU A O 1
ATOM 1894 N N . MET A 1 240 ? -9.312 -15.641 -18.438 1 98.38 240 MET A N 1
ATOM 1895 C CA . MET A 1 240 ? -8.734 -14.508 -17.719 1 98.38 240 MET A CA 1
ATOM 1896 C C . MET A 1 240 ? -9.602 -13.266 -17.859 1 98.38 240 MET A C 1
ATOM 1898 O O . MET A 1 240 ? -9.82 -12.539 -16.891 1 98.38 240 MET A O 1
ATOM 1902 N N . TYR A 1 241 ? -10.07 -13.016 -19.094 1 98.06 241 TYR A N 1
ATOM 1903 C CA . TYR A 1 241 ? -10.914 -11.852 -19.344 1 98.06 241 TYR A CA 1
ATOM 1904 C C . TYR A 1 241 ? -12.18 -11.914 -18.5 1 98.06 241 TYR A C 1
ATOM 1906 O O . TYR A 1 241 ? -12.594 -10.906 -17.922 1 98.06 241 TYR A O 1
ATOM 1914 N N . ALA A 1 242 ? -12.758 -13.094 -18.391 1 98.31 242 ALA A N 1
ATOM 1915 C CA . ALA A 1 242 ? -13.977 -13.266 -17.609 1 98.31 242 ALA A CA 1
ATOM 1916 C C . ALA A 1 242 ? -13.711 -13.039 -16.125 1 98.31 242 ALA A C 1
ATOM 1918 O O . ALA A 1 242 ? -14.477 -12.344 -15.445 1 98.31 242 ALA A O 1
ATOM 1919 N N . ILE A 1 243 ? -12.656 -13.602 -15.641 1 98.44 243 ILE A N 1
ATOM 1920 C CA . ILE A 1 243 ? -12.281 -13.508 -14.234 1 98.44 243 ILE A CA 1
ATOM 1921 C C . ILE A 1 243 ? -12.031 -12.055 -13.852 1 98.44 243 ILE A C 1
ATOM 1923 O O . ILE A 1 243 ? -12.43 -11.609 -12.773 1 98.44 243 ILE A O 1
ATOM 1927 N N . ASN A 1 244 ? -11.383 -11.297 -14.766 1 97 244 ASN A N 1
ATOM 1928 C CA . ASN A 1 244 ? -10.938 -9.938 -14.484 1 97 244 ASN A CA 1
ATOM 1929 C C . ASN A 1 244 ? -12.055 -8.922 -14.703 1 97 244 ASN A C 1
ATOM 1931 O O . ASN A 1 244 ? -11.836 -7.711 -14.586 1 97 244 ASN A O 1
ATOM 1935 N N . GLU A 1 245 ? -13.266 -9.445 -15.023 1 95.5 245 GLU A N 1
ATOM 1936 C CA . GLU A 1 245 ? -14.422 -8.547 -15.023 1 95.5 245 GLU A CA 1
ATOM 1937 C C . GLU A 1 245 ? -14.703 -8.008 -13.625 1 95.5 245 GLU A C 1
ATOM 1939 O O . GLU A 1 245 ? -15.242 -6.914 -13.477 1 95.5 245 GLU A O 1
ATOM 1944 N N . ALA A 1 246 ? -14.477 -8.867 -12.711 1 97.12 246 ALA A N 1
ATOM 1945 C CA . ALA A 1 246 ? -14.57 -8.43 -11.32 1 97.12 246 ALA A CA 1
ATOM 1946 C C . ALA A 1 246 ? -13.289 -7.73 -10.875 1 97.12 246 ALA A C 1
ATOM 1948 O O . ALA A 1 246 ? -12.227 -7.938 -11.469 1 97.12 246 ALA A O 1
ATOM 1949 N N . THR A 1 247 ? -13.383 -6.898 -9.852 1 96.69 247 THR A N 1
ATOM 1950 C CA . THR A 1 247 ? -12.203 -6.258 -9.289 1 96.69 247 THR A CA 1
ATOM 1951 C C . THR A 1 247 ? -11.203 -7.301 -8.797 1 96.69 247 THR A C 1
ATOM 1953 O O . THR A 1 247 ? -11.57 -8.219 -8.055 1 96.69 247 THR A O 1
ATOM 1956 N N . PHE A 1 248 ? -10.008 -7.238 -9.297 1 97.19 248 PHE A N 1
ATOM 1957 C CA . PHE A 1 248 ? -8.945 -8.148 -8.875 1 97.19 248 PHE A CA 1
ATOM 1958 C C . PHE A 1 248 ? -8.789 -8.117 -7.359 1 97.19 248 PHE A C 1
ATOM 1960 O O . PHE A 1 248 ? -8.75 -7.047 -6.75 1 97.19 248 PHE A O 1
ATOM 1967 N N . PRO A 1 249 ? -8.805 -9.312 -6.766 1 98.12 249 PRO A N 1
ATOM 1968 C CA . PRO A 1 249 ? -8.812 -10.656 -7.348 1 98.12 249 PRO A CA 1
ATOM 1969 C C . PRO A 1 249 ? -10.117 -11.406 -7.082 1 98.12 249 PRO A C 1
ATOM 1971 O O . PRO A 1 249 ? -10.117 -12.641 -7.01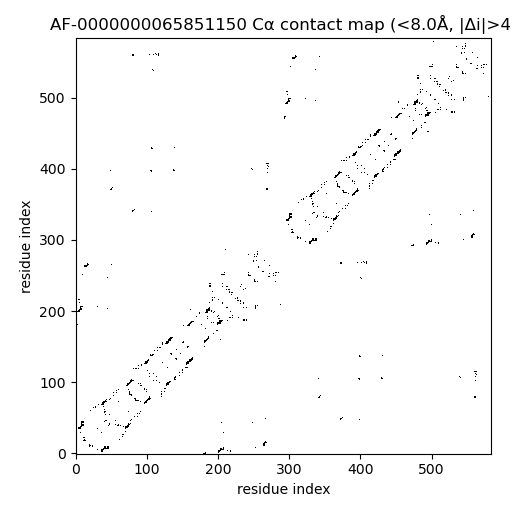2 1 98.12 249 PRO A O 1
ATOM 1974 N N . ALA A 1 250 ? -11.18 -10.719 -6.93 1 98.5 250 ALA A N 1
ATOM 1975 C CA . ALA A 1 250 ? -12.438 -11.281 -6.445 1 98.5 250 ALA A CA 1
ATOM 1976 C C . ALA A 1 250 ? -12.93 -12.398 -7.363 1 98.5 250 ALA A C 1
ATOM 1978 O O . ALA A 1 250 ? -13.531 -13.367 -6.898 1 98.5 250 ALA A O 1
ATOM 1979 N N . GLY A 1 251 ? -12.695 -12.273 -8.633 1 98.69 251 GLY A N 1
ATOM 1980 C CA . GLY A 1 251 ? -13.156 -13.273 -9.578 1 98.69 251 GLY A CA 1
ATOM 1981 C C . GLY A 1 251 ? -12.562 -14.648 -9.328 1 98.69 251 GLY A C 1
ATOM 1982 O O . GLY A 1 251 ? -13.234 -15.664 -9.508 1 98.69 251 GLY A O 1
ATOM 1983 N N . TYR A 1 252 ? -11.312 -14.727 -8.977 1 98.81 252 TYR A N 1
ATOM 1984 C CA . TYR A 1 252 ? -10.664 -16 -8.664 1 98.81 252 TYR A CA 1
ATOM 1985 C C . TYR A 1 252 ? -11.336 -16.688 -7.484 1 98.81 252 TYR A C 1
ATOM 1987 O O . TYR A 1 252 ? -11.516 -17.906 -7.484 1 98.81 252 TYR A O 1
ATOM 1995 N N . TYR A 1 253 ? -11.633 -15.867 -6.449 1 98.75 253 TYR A N 1
ATOM 1996 C CA . TYR A 1 253 ? -12.258 -16.391 -5.246 1 98.75 253 TYR A CA 1
ATOM 1997 C C . TYR A 1 253 ? -13.641 -16.969 -5.551 1 98.75 253 TYR A C 1
ATOM 1999 O O . TYR A 1 253 ? -13.961 -18.094 -5.16 1 98.75 253 TYR A O 1
ATOM 2007 N N . TYR A 1 254 ? -14.438 -16.219 -6.324 1 98.69 254 TYR A N 1
ATOM 2008 C CA . TYR A 1 254 ? -15.766 -16.688 -6.715 1 98.69 254 TYR A CA 1
ATOM 2009 C C . TYR A 1 254 ? -15.672 -18 -7.484 1 98.69 254 TYR A C 1
ATOM 2011 O O . TYR A 1 254 ? -16.391 -18.953 -7.18 1 98.69 254 TYR A O 1
ATOM 2019 N N . ALA A 1 255 ? -14.797 -18 -8.484 1 98.81 255 ALA A N 1
ATOM 2020 C CA . ALA A 1 255 ? -14.656 -19.188 -9.328 1 98.81 255 ALA A CA 1
ATOM 2021 C C . ALA A 1 255 ? -14.266 -20.406 -8.5 1 98.81 255 ALA A C 1
ATOM 2023 O O . ALA A 1 255 ? -14.836 -21.484 -8.68 1 98.81 255 ALA A O 1
ATOM 2024 N N . PHE A 1 256 ? -13.312 -20.266 -7.586 1 98.75 256 PHE A N 1
ATOM 2025 C CA . PHE A 1 256 ? -12.883 -21.359 -6.727 1 98.75 256 PHE A CA 1
ATOM 2026 C C . PHE A 1 256 ? -14.039 -21.875 -5.875 1 98.75 256 PHE A C 1
ATOM 2028 O O . PHE A 1 256 ? -14.266 -23.078 -5.785 1 98.75 256 PHE A O 1
ATOM 2035 N N . TYR A 1 257 ? -14.734 -20.906 -5.195 1 98.62 257 TYR A N 1
ATOM 2036 C CA . TYR A 1 257 ? -15.859 -21.297 -4.359 1 98.62 257 TYR A CA 1
ATOM 2037 C C . TYR A 1 257 ? -16.906 -22.062 -5.168 1 98.62 257 TYR A C 1
ATOM 2039 O O . TYR A 1 257 ? -17.375 -23.125 -4.742 1 98.62 257 TYR A O 1
ATOM 2047 N N . LYS A 1 258 ? -17.203 -21.578 -6.305 1 98 258 LYS A N 1
ATOM 2048 C CA . LYS A 1 258 ? -18.219 -22.172 -7.172 1 98 258 LYS A CA 1
ATOM 2049 C C . LYS A 1 258 ? -17.812 -23.578 -7.605 1 98 258 LYS A C 1
ATOM 2051 O O . LYS A 1 258 ? -18.609 -24.516 -7.516 1 98 258 LYS A O 1
ATOM 2056 N N . MET A 1 259 ? -16.641 -23.75 -8.016 1 97.69 259 MET A N 1
ATOM 2057 C CA . MET A 1 259 ? -16.141 -25.016 -8.57 1 97.69 259 MET A CA 1
ATOM 2058 C C . MET A 1 259 ? -16.094 -26.094 -7.496 1 97.69 259 MET A C 1
ATOM 2060 O O . MET A 1 259 ? -16.188 -27.281 -7.801 1 97.69 259 MET A O 1
ATOM 2064 N N . ASN A 1 260 ? -15.977 -25.672 -6.203 1 97.88 260 ASN A N 1
ATOM 2065 C CA . ASN A 1 260 ? -15.773 -26.656 -5.141 1 97.88 260 ASN A CA 1
ATOM 2066 C C . ASN A 1 260 ? -16.984 -26.719 -4.199 1 97.88 260 ASN A C 1
ATOM 2068 O O . ASN A 1 260 ? -16.906 -27.344 -3.143 1 97.88 260 ASN A O 1
ATOM 2072 N N . GLY A 1 261 ? -18.031 -26.047 -4.578 1 97.62 261 GLY A N 1
ATOM 2073 C CA . GLY A 1 261 ? -19.25 -26.047 -3.766 1 97.62 261 GLY A CA 1
ATOM 2074 C C . GLY A 1 261 ? -19.031 -25.469 -2.381 1 97.62 261 GLY A C 1
ATOM 2075 O O . GLY A 1 261 ? -19.562 -25.984 -1.397 1 97.62 261 GLY A O 1
ATOM 2076 N N . ILE A 1 262 ? -18.219 -24.453 -2.295 1 98 262 ILE A N 1
ATOM 2077 C CA . ILE A 1 262 ? -17.875 -23.844 -1.014 1 98 262 ILE A CA 1
ATOM 2078 C C . ILE A 1 262 ? -18.672 -22.547 -0.834 1 98 262 ILE A C 1
ATOM 2080 O O . ILE A 1 262 ? -18.75 -21.734 -1.752 1 98 262 ILE A O 1
ATOM 2084 N N . LYS A 1 263 ? -19.312 -22.422 0.29 1 96.69 263 LYS A N 1
ATOM 2085 C CA . LYS A 1 263 ? -19.922 -21.141 0.667 1 96.69 263 LYS A CA 1
ATOM 2086 C C . LYS A 1 263 ? -18.922 -20.234 1.358 1 96.69 263 LYS A C 1
ATOM 2088 O O . LYS A 1 263 ? -19.016 -19.984 2.562 1 96.69 263 LYS A O 1
ATOM 2093 N N . GLY A 1 264 ? -18.047 -19.672 0.569 1 96.81 264 GLY A N 1
ATOM 2094 C CA . GLY A 1 264 ? -16.969 -18.859 1.096 1 96.81 264 GLY A CA 1
ATOM 2095 C C . GLY A 1 264 ? -17.328 -17.391 1.231 1 96.81 264 GLY A C 1
ATOM 2096 O O . GLY A 1 264 ? -18.453 -17 0.886 1 96.81 264 GLY A O 1
ATOM 2097 N N . GLY A 1 265 ? -16.391 -16.672 1.809 1 96.88 265 GLY A N 1
ATOM 2098 C CA . GLY A 1 265 ? -16.609 -15.25 2.031 1 96.88 265 GLY A CA 1
ATOM 2099 C C . GLY A 1 265 ? -15.539 -14.367 1.435 1 96.88 265 GLY A C 1
ATOM 2100 O O . GLY A 1 265 ? -14.68 -14.844 0.69 1 96.88 265 GLY A O 1
ATOM 2101 N N . TYR A 1 266 ? -15.727 -13.102 1.577 1 97 266 TYR A N 1
ATOM 2102 C CA . TYR A 1 266 ? -14.836 -12.047 1.106 1 97 266 TYR A CA 1
ATOM 2103 C C . TYR A 1 266 ? -14.469 -11.094 2.242 1 97 266 TYR A C 1
ATOM 2105 O O . TYR A 1 266 ? -15.344 -10.445 2.826 1 97 266 TYR A O 1
ATOM 2113 N N . ARG A 1 267 ? -13.234 -11.078 2.539 1 96.38 267 ARG A N 1
ATOM 2114 C CA . ARG A 1 267 ? -12.773 -10.148 3.572 1 96.38 267 ARG A CA 1
ATOM 2115 C C . ARG A 1 267 ? -12.844 -8.711 3.086 1 96.38 267 ARG A C 1
ATOM 2117 O O . ARG A 1 267 ? -12.406 -8.398 1.975 1 96.38 267 ARG A O 1
ATOM 2124 N N . ALA A 1 268 ? -13.406 -7.805 3.93 1 95.06 268 ALA A N 1
ATOM 2125 C CA . ALA A 1 268 ? -13.453 -6.391 3.561 1 95.06 268 ALA A CA 1
ATOM 2126 C C . ALA A 1 268 ? -12.055 -5.855 3.266 1 95.06 268 ALA A C 1
ATOM 2128 O O . ALA A 1 268 ? -11.094 -6.184 3.971 1 95.06 268 ALA A O 1
ATOM 2129 N N . PRO A 1 269 ? -11.914 -5.074 2.197 1 95.62 269 PRO A N 1
ATOM 2130 C CA . PRO A 1 269 ? -12.969 -4.379 1.452 1 95.62 269 PRO A CA 1
ATOM 2131 C C . PRO A 1 269 ? -13.453 -5.168 0.237 1 95.62 269 PRO A C 1
ATOM 2133 O O . PRO A 1 269 ? -14.328 -4.703 -0.496 1 95.62 269 PRO A O 1
ATOM 2136 N N . MET A 1 270 ? -12.914 -6.367 0.055 1 96.44 270 MET A N 1
ATOM 2137 C CA . MET A 1 270 ? -13.328 -7.168 -1.094 1 96.44 270 MET A CA 1
ATOM 2138 C C . MET A 1 270 ? -14.812 -7.5 -1.021 1 96.44 270 MET A C 1
ATOM 2140 O O . MET A 1 270 ? -15.328 -7.852 0.044 1 96.44 270 MET A O 1
ATOM 2144 N N . VAL A 1 271 ? -15.469 -7.363 -2.162 1 95.19 271 VAL A N 1
ATOM 2145 C CA . VAL A 1 271 ? -16.875 -7.746 -2.244 1 95.19 271 VAL A CA 1
ATOM 2146 C C . VAL A 1 271 ? -17.047 -8.859 -3.275 1 95.19 271 VAL A C 1
ATOM 2148 O O . VAL A 1 271 ? -16.188 -9.062 -4.129 1 95.19 271 VAL A O 1
ATOM 2151 N N . GLU A 1 272 ? -18.125 -9.531 -3.07 1 96.69 272 GLU A N 1
ATOM 2152 C CA . GLU A 1 272 ? -18.5 -10.555 -4.043 1 96.69 272 GLU A CA 1
ATOM 2153 C C . GLU A 1 272 ? -18.766 -9.945 -5.414 1 96.69 272 GLU A C 1
ATOM 2155 O O . GLU A 1 272 ? -19.344 -8.867 -5.52 1 96.69 272 GLU A O 1
ATOM 2160 N N . PRO A 1 273 ? -18.281 -10.633 -6.496 1 98 273 PRO A N 1
ATOM 2161 C CA . PRO A 1 273 ? -18.625 -10.156 -7.84 1 98 273 PRO A CA 1
ATOM 2162 C C . PRO A 1 273 ? -20.125 -9.969 -8.039 1 98 273 PRO A C 1
ATOM 2164 O O . PRO A 1 273 ? -20.922 -10.688 -7.43 1 98 273 PRO A O 1
ATOM 2167 N N . THR A 1 274 ? -20.469 -9.031 -8.922 1 97.69 274 THR A N 1
ATOM 2168 C CA . THR A 1 274 ? -21.875 -8.781 -9.242 1 97.69 274 THR A CA 1
ATOM 2169 C C . THR A 1 274 ? -22.469 -9.945 -10.023 1 97.69 274 THR A C 1
ATOM 2171 O O . THR A 1 274 ? -21.734 -10.797 -10.539 1 97.69 274 THR A O 1
ATOM 2174 N N . THR A 1 275 ? -23.812 -9.906 -10.156 1 98.06 275 THR A N 1
ATOM 2175 C CA . THR A 1 275 ? -24.516 -10.945 -10.898 1 98.06 275 THR A CA 1
ATOM 2176 C C . THR A 1 275 ? -24.031 -11.008 -12.344 1 98.06 275 THR A C 1
ATOM 2178 O O . THR A 1 275 ? -23.812 -12.102 -12.883 1 98.06 275 THR A O 1
ATOM 2181 N N . ASP A 1 276 ? -23.828 -9.867 -12.945 1 97.94 276 ASP A N 1
ATOM 2182 C CA . ASP A 1 276 ? -23.375 -9.812 -14.328 1 97.94 276 ASP A CA 1
ATOM 2183 C C . ASP A 1 276 ? -21.953 -10.352 -14.453 1 97.94 276 ASP A C 1
ATOM 2185 O O . ASP A 1 276 ? -21.641 -11.078 -15.398 1 97.94 276 ASP A O 1
ATOM 2189 N N . GLN A 1 277 ? -21.094 -10.039 -13.508 1 98.06 277 GLN A N 1
ATOM 2190 C CA . GLN A 1 277 ? -19.734 -10.531 -13.5 1 98.06 277 GLN A CA 1
ATOM 2191 C C . GLN A 1 277 ? -19.688 -12.047 -13.297 1 98.06 277 GLN A C 1
ATOM 2193 O O . GLN A 1 277 ? -18.953 -12.75 -13.984 1 98.06 277 GLN A O 1
ATOM 2198 N N . LYS A 1 278 ? -20.516 -12.523 -12.414 1 98.44 278 LYS A N 1
ATOM 2199 C CA . LYS A 1 278 ? -20.609 -13.953 -12.133 1 98.44 278 LYS A CA 1
ATOM 2200 C C . LYS A 1 278 ? -21.047 -14.727 -13.375 1 98.44 278 LYS A C 1
ATOM 2202 O O . LYS A 1 278 ? -20.516 -15.812 -13.656 1 98.44 278 LYS A O 1
ATOM 2207 N N . LYS A 1 279 ? -21.969 -14.188 -14.109 1 98.31 279 LYS A N 1
ATOM 2208 C CA . LYS A 1 279 ? -22.469 -14.852 -15.305 1 98.31 279 LYS A CA 1
ATOM 2209 C C . LYS A 1 279 ? -21.359 -15.062 -16.328 1 98.31 279 LYS A C 1
ATOM 2211 O O . LYS A 1 279 ? -21.281 -16.125 -16.938 1 98.31 279 LYS A O 1
ATOM 2216 N N . LYS A 1 280 ? -20.594 -14.078 -16.5 1 98.06 280 LYS A N 1
ATOM 2217 C CA . LYS A 1 280 ? -19.484 -14.172 -17.438 1 98.06 280 LYS A CA 1
ATOM 2218 C C . LYS A 1 280 ? -18.453 -15.219 -16.984 1 98.06 280 LYS A C 1
ATOM 2220 O O . LYS A 1 280 ? -17.953 -15.984 -17.812 1 98.06 280 LYS A O 1
ATOM 2225 N N . ILE A 1 281 ? -18.188 -15.242 -15.695 1 98.5 281 ILE A N 1
ATOM 2226 C CA . ILE A 1 281 ? -17.25 -16.203 -15.141 1 98.5 281 ILE A CA 1
ATOM 2227 C C . ILE A 1 281 ? -17.812 -17.625 -15.289 1 98.5 281 ILE A C 1
ATOM 2229 O O . ILE A 1 281 ? -17.109 -18.531 -15.75 1 98.5 281 ILE A O 1
ATOM 2233 N N . ASP A 1 282 ? -19.078 -17.766 -14.984 1 98.31 282 ASP A N 1
ATOM 2234 C CA . ASP A 1 282 ? -19.734 -19.062 -15.047 1 98.31 282 ASP A CA 1
ATOM 2235 C C . ASP A 1 282 ? -19.688 -19.641 -16.453 1 98.31 282 ASP A C 1
ATOM 2237 O O . ASP A 1 282 ? -19.5 -20.844 -16.641 1 98.31 282 ASP A O 1
ATOM 2241 N N . GLN A 1 283 ? -19.891 -18.812 -17.406 1 97.81 283 GLN A N 1
ATOM 2242 C CA . GLN A 1 283 ? -19.859 -19.25 -18.797 1 97.81 283 GLN A CA 1
ATOM 2243 C C . GLN A 1 283 ? -18.516 -19.875 -19.156 1 97.81 283 GLN A C 1
ATOM 2245 O O . GLN A 1 283 ? -18.469 -20.906 -19.828 1 97.81 283 GLN A O 1
ATOM 2250 N N . GLU A 1 284 ? -17.469 -19.281 -18.703 1 97.31 284 GLU A N 1
ATOM 2251 C CA . GLU A 1 284 ? -16.141 -19.812 -19.031 1 97.31 284 GLU A CA 1
ATOM 2252 C C . GLU A 1 284 ? -15.82 -21.047 -18.203 1 97.31 284 GLU A C 1
ATOM 2254 O O . GLU A 1 284 ? -15.133 -21.953 -18.672 1 97.31 284 GLU A O 1
ATOM 2259 N N . LEU A 1 285 ? -16.328 -21.078 -16.953 1 97.31 285 LEU A N 1
ATOM 2260 C CA . LEU A 1 285 ? -16.062 -22.219 -16.078 1 97.31 285 LEU A CA 1
ATOM 2261 C C . LEU A 1 285 ? -16.656 -23.5 -16.656 1 97.31 285 LEU A C 1
ATOM 2263 O O . LEU A 1 285 ? -16.109 -24.594 -16.438 1 97.31 285 LEU A O 1
ATOM 2267 N N . THR A 1 286 ? -17.703 -23.391 -17.422 1 96.06 286 THR A N 1
ATOM 2268 C CA . THR A 1 286 ? -18.375 -24.562 -17.984 1 96.06 286 THR A CA 1
ATOM 2269 C C . THR A 1 286 ? -17.5 -25.234 -19.047 1 96.06 286 THR A C 1
ATOM 2271 O O . THR A 1 286 ? -17.703 -26.391 -19.375 1 96.06 286 THR A O 1
ATOM 2274 N N . LYS A 1 287 ? -16.547 -24.516 -19.516 1 95.44 287 LYS A N 1
ATOM 2275 C CA . LYS A 1 287 ? -15.688 -25.031 -20.578 1 95.44 287 LYS A CA 1
ATOM 2276 C C . LYS A 1 287 ? -14.516 -25.812 -20.016 1 95.44 287 LYS A C 1
ATOM 2278 O O . LYS A 1 287 ? -13.797 -26.484 -20.75 1 95.44 287 LYS A O 1
ATOM 2283 N N . ILE A 1 288 ? -14.281 -25.672 -18.734 1 94 288 ILE A N 1
ATOM 2284 C CA . ILE A 1 288 ? -13.18 -26.375 -18.094 1 94 288 ILE A CA 1
ATOM 2285 C C . ILE A 1 288 ? -13.547 -27.844 -17.906 1 94 288 ILE A C 1
ATOM 2287 O O . ILE A 1 288 ? -14.586 -28.156 -17.312 1 94 288 ILE A O 1
ATOM 2291 N N . PRO A 1 289 ? -12.742 -28.656 -18.406 1 83.88 289 PRO A N 1
ATOM 2292 C CA . PRO A 1 289 ? -13.055 -30.078 -18.25 1 83.88 289 PRO A CA 1
ATOM 2293 C C . PRO A 1 289 ? -13.109 -30.516 -16.781 1 83.88 289 PRO A C 1
ATOM 2295 O O . PRO A 1 289 ? -12.297 -30.062 -15.977 1 83.88 289 PRO A O 1
ATOM 2298 N N . LYS A 1 290 ? -14.242 -31.156 -16.531 1 71 290 LYS A N 1
ATOM 2299 C CA . LYS A 1 290 ? -14.398 -31.672 -15.164 1 71 290 LYS A CA 1
ATOM 2300 C C . LYS A 1 290 ? -13.445 -32.844 -14.906 1 71 290 LYS A C 1
ATOM 2302 O O . LYS A 1 290 ? -13.094 -33.562 -15.828 1 71 290 LYS A O 1
ATOM 2307 N N . LYS A 1 291 ? -12.664 -32.75 -13.664 1 60.28 291 LYS A N 1
ATOM 2308 C CA . LYS A 1 291 ? -11.82 -33.875 -13.281 1 60.28 291 LYS A CA 1
ATOM 2309 C C . LYS A 1 291 ? -12.57 -35.219 -13.422 1 60.28 291 LYS A C 1
ATOM 2311 O O . LYS A 1 291 ? -13.719 -35.312 -13 1 60.28 291 LYS A O 1
ATOM 2316 N N . GLN A 1 292 ? -12.148 -36.094 -14.328 1 41.56 292 GLN A N 1
ATOM 2317 C CA . GLN A 1 292 ? -12.656 -37.469 -14.289 1 41.56 292 GLN A CA 1
ATOM 2318 C C . GLN A 1 292 ? -12.43 -38.094 -12.922 1 41.56 292 GLN A C 1
ATOM 2320 O O . GLN A 1 292 ? -11.453 -37.812 -12.242 1 41.56 292 GLN A O 1
ATOM 2325 N N . MET B 1 1 ? -17.531 22.594 14.016 1 87.19 1 MET B N 1
ATOM 2326 C CA . MET B 1 1 ? -16.828 23 12.805 1 87.19 1 MET B CA 1
ATOM 2327 C C . MET B 1 1 ? -15.32 22.969 13.016 1 87.19 1 MET B C 1
ATOM 2329 O O . MET B 1 1 ? -14.82 23.406 14.055 1 87.19 1 MET B O 1
ATOM 2333 N N . TYR B 1 2 ? -14.602 22.312 12.164 1 96.06 2 TYR B N 1
ATOM 2334 C CA . TYR B 1 2 ? -13.148 22.219 12.195 1 96.06 2 TYR B CA 1
ATOM 2335 C C . TYR B 1 2 ? -12.523 23.281 11.289 1 96.06 2 TYR B C 1
ATOM 2337 O O . TYR B 1 2 ? -13.031 23.547 10.195 1 96.06 2 TYR B O 1
ATOM 2345 N N . LYS B 1 3 ? -11.484 24.016 11.805 1 97.62 3 LYS B N 1
ATOM 2346 C CA . LYS B 1 3 ? -10.789 25.031 11.008 1 97.62 3 LYS B CA 1
ATOM 2347 C C . LYS B 1 3 ? -9.344 25.172 11.461 1 97.62 3 LYS B C 1
ATOM 2349 O O . LYS B 1 3 ? -8.969 24.734 12.547 1 97.62 3 LYS B O 1
ATOM 2354 N N . GLY B 1 4 ? -8.594 25.797 10.594 1 98.56 4 GLY B N 1
ATOM 2355 C CA . GLY B 1 4 ? -7.223 26.125 10.953 1 98.56 4 GLY B CA 1
ATOM 2356 C C . GLY B 1 4 ? -6.199 25.203 10.32 1 98.56 4 GLY B C 1
ATOM 2357 O O . GLY B 1 4 ? -6.426 24.672 9.234 1 98.56 4 GLY B O 1
ATOM 2358 N N . ILE B 1 5 ? -5.043 25.172 10.922 1 98.94 5 ILE B N 1
ATOM 2359 C CA . ILE B 1 5 ? -3.918 24.422 10.375 1 98.94 5 ILE B CA 1
ATOM 2360 C C . ILE B 1 5 ? -3.688 23.156 11.211 1 98.94 5 ILE B C 1
ATOM 2362 O O . ILE B 1 5 ? -3.514 23.234 12.43 1 98.94 5 ILE B O 1
ATOM 2366 N N . VAL B 1 6 ? -3.77 22.031 10.57 1 98.94 6 VAL B N 1
ATOM 2367 C CA . VAL B 1 6 ? -3.465 20.734 11.156 1 98.94 6 VAL B CA 1
ATOM 2368 C C . VAL B 1 6 ? -2.129 20.219 10.625 1 98.94 6 VAL B C 1
ATOM 2370 O O . VAL B 1 6 ? -1.884 20.25 9.414 1 98.94 6 VAL B O 1
ATOM 2373 N N . THR B 1 7 ? -1.256 19.797 11.492 1 98.94 7 THR B N 1
ATOM 2374 C CA . THR B 1 7 ? 0.053 19.312 11.07 1 98.94 7 THR B CA 1
ATOM 2375 C C . THR B 1 7 ? 0.036 17.797 10.883 1 98.94 7 THR B C 1
ATOM 2377 O O . THR B 1 7 ? -0.174 17.047 11.844 1 98.94 7 THR B O 1
ATOM 2380 N N . PRO B 1 8 ? 0.163 17.344 9.625 1 98.94 8 PRO B N 1
ATOM 2381 C CA . PRO B 1 8 ? 0.516 15.922 9.508 1 98.94 8 PRO B CA 1
ATOM 2382 C C . PRO B 1 8 ? 1.897 15.609 10.078 1 98.94 8 PRO B C 1
ATOM 2384 O O . PRO B 1 8 ? 2.906 15.773 9.383 1 98.94 8 PRO B O 1
ATOM 2387 N N . MET B 1 9 ? 1.92 15.102 11.211 1 98.94 9 MET B N 1
ATOM 2388 C CA . MET B 1 9 ? 3.141 14.977 12.008 1 98.94 9 MET B CA 1
ATOM 2389 C C . MET B 1 9 ? 4.094 13.969 11.383 1 98.94 9 MET B C 1
ATOM 2391 O O . MET B 1 9 ? 3.668 12.906 10.922 1 98.94 9 MET B O 1
ATOM 2395 N N . ILE B 1 10 ? 5.383 14.312 11.383 1 98.88 10 ILE B N 1
ATOM 2396 C CA . ILE B 1 10 ? 6.383 13.258 11.234 1 98.88 10 ILE B CA 1
ATOM 2397 C C . ILE B 1 10 ? 6.387 12.367 12.477 1 98.88 10 ILE B C 1
ATOM 2399 O O . ILE B 1 10 ? 5.793 12.711 13.492 1 98.88 10 ILE B O 1
ATOM 2403 N N . THR B 1 11 ? 6.957 11.211 12.414 1 98.88 11 THR B N 1
ATOM 2404 C CA . THR B 1 11 ? 7.227 10.305 13.523 1 98.88 11 THR B CA 1
ATOM 2405 C C . THR B 1 11 ? 8.727 10.203 13.789 1 98.88 11 THR B C 1
ATOM 2407 O O . THR B 1 11 ? 9.398 9.32 13.25 1 98.88 11 THR B O 1
ATOM 2410 N N . PRO B 1 12 ? 9.203 11.109 14.633 1 98.81 12 PRO B N 1
ATOM 2411 C CA . PRO B 1 12 ? 10.648 11.102 14.867 1 98.81 12 PRO B CA 1
ATOM 2412 C C . PRO B 1 12 ? 11.172 9.734 15.289 1 98.81 12 PRO B C 1
ATOM 2414 O O . PRO B 1 12 ? 10.5 9.016 16.031 1 98.81 12 PRO B O 1
ATOM 2417 N N . MET B 1 13 ? 12.383 9.438 14.82 1 98.38 13 MET B N 1
ATOM 2418 C CA . MET B 1 13 ? 12.969 8.117 15.047 1 98.38 13 MET B CA 1
ATOM 2419 C C . MET B 1 13 ? 14.391 8.234 15.578 1 98.38 13 MET B C 1
ATOM 2421 O O . MET B 1 13 ? 15.086 9.203 15.289 1 98.38 13 MET B O 1
ATOM 2425 N N . GLY B 1 14 ? 14.734 7.176 16.328 1 96.94 14 GLY B N 1
ATOM 2426 C CA . GLY B 1 14 ? 16.125 7.039 16.719 1 96.94 14 GLY B CA 1
ATOM 2427 C C . GLY B 1 14 ? 16.984 6.434 15.625 1 96.94 14 GLY B C 1
ATOM 2428 O O . GLY B 1 14 ? 16.5 6.129 14.539 1 96.94 14 GLY B O 1
ATOM 2429 N N . GLN B 1 15 ? 18.219 6.254 15.922 1 94 15 GLN B N 1
ATOM 2430 C CA . GLN B 1 15 ? 19.219 5.852 14.93 1 94 15 GLN B CA 1
ATOM 2431 C C . GLN B 1 15 ? 18.922 4.453 14.391 1 94 15 GLN B C 1
ATOM 2433 O O . GLN B 1 15 ? 19.297 4.125 13.266 1 94 15 GLN B O 1
ATOM 2438 N N . ASN B 1 16 ? 18.203 3.684 15.164 1 92.75 16 ASN B N 1
ATOM 2439 C CA . ASN B 1 16 ? 17.906 2.322 14.734 1 92.75 16 ASN B CA 1
ATOM 2440 C C . ASN B 1 16 ? 16.516 2.221 14.117 1 92.75 16 ASN B C 1
ATOM 2442 O O . ASN B 1 16 ? 16.016 1.121 13.852 1 92.75 16 ASN B O 1
ATOM 2446 N N . GLY B 1 17 ? 15.859 3.342 14 1 95.12 17 GLY B N 1
ATOM 2447 C CA . GLY B 1 17 ? 14.562 3.348 13.344 1 95.12 17 GLY B CA 1
ATOM 2448 C C . GLY B 1 17 ? 13.406 3.217 14.312 1 95.12 17 GLY B C 1
ATOM 2449 O O . GLY B 1 17 ? 12.242 3.164 13.898 1 95.12 17 GLY B O 1
ATOM 2450 N N . GLU B 1 18 ? 13.719 3.084 15.594 1 96.69 18 GLU B N 1
ATOM 2451 C CA . GLU B 1 18 ? 12.656 3.037 16.594 1 96.69 18 GLU B CA 1
ATOM 2452 C C . GLU B 1 18 ? 12.055 4.422 16.828 1 96.69 18 GLU B C 1
ATOM 2454 O O . GLU B 1 18 ? 12.727 5.438 16.625 1 96.69 18 GLU B O 1
ATOM 2459 N N . ILE B 1 19 ? 10.852 4.488 17.312 1 98.62 19 ILE B N 1
ATOM 2460 C CA . ILE B 1 19 ? 10.195 5.766 17.562 1 98.62 19 ILE B CA 1
ATOM 2461 C C . ILE B 1 19 ? 10.914 6.5 18.688 1 98.62 19 ILE B C 1
ATOM 2463 O O . ILE B 1 19 ? 11.242 5.906 19.719 1 98.62 19 ILE B O 1
ATOM 2467 N N . ASP B 1 20 ? 11.25 7.727 18.484 1 98.75 20 ASP B N 1
ATOM 2468 C CA . ASP B 1 20 ? 11.859 8.602 19.484 1 98.75 20 ASP B CA 1
ATOM 2469 C C . ASP B 1 20 ? 10.82 9.492 20.156 1 98.75 20 ASP B C 1
ATOM 2471 O O . ASP B 1 20 ? 10.508 10.578 19.656 1 98.75 20 ASP B O 1
ATOM 2475 N N . TYR B 1 21 ? 10.352 9.055 21.312 1 98.69 21 TYR B N 1
ATOM 2476 C CA . TYR B 1 21 ? 9.258 9.742 21.984 1 98.69 21 TYR B CA 1
ATOM 2477 C C . TYR B 1 21 ? 9.727 11.086 22.547 1 98.69 21 TYR B C 1
ATOM 2479 O O . TYR B 1 21 ? 8.961 12.039 22.609 1 98.69 21 TYR B O 1
ATOM 2487 N N . ARG B 1 22 ? 10.953 11.18 22.953 1 98.56 22 ARG B N 1
ATOM 2488 C CA . ARG B 1 22 ? 11.484 12.453 23.422 1 98.56 22 ARG B CA 1
ATOM 2489 C C . ARG B 1 22 ? 11.508 13.484 22.312 1 98.56 22 ARG B C 1
ATOM 2491 O O . ARG B 1 22 ? 11.109 14.633 22.516 1 98.56 22 ARG B O 1
ATOM 2498 N N . ALA B 1 23 ? 12.008 13.031 21.172 1 98.81 23 ALA B N 1
ATOM 2499 C CA . ALA B 1 23 ? 12.008 13.922 20.016 1 98.81 23 ALA B CA 1
ATOM 2500 C C . ALA B 1 23 ? 10.586 14.297 19.609 1 98.81 23 ALA B C 1
ATOM 2502 O O . ALA B 1 23 ? 10.336 15.414 19.141 1 98.81 23 ALA B O 1
ATOM 2503 N N . THR B 1 24 ? 9.641 13.391 19.812 1 98.94 24 THR B N 1
ATOM 2504 C CA . THR B 1 24 ? 8.242 13.672 19.516 1 98.94 24 THR B CA 1
ATOM 2505 C C . THR B 1 24 ? 7.695 14.766 20.422 1 98.94 24 THR B C 1
ATOM 2507 O O . THR B 1 24 ? 6.938 15.633 19.969 1 98.94 24 THR B O 1
ATOM 2510 N N . GLU B 1 25 ? 8.078 14.75 21.641 1 98.75 25 GLU B N 1
ATOM 2511 C CA . GLU B 1 25 ? 7.664 15.805 22.562 1 98.75 25 GLU B CA 1
ATOM 2512 C C . GLU B 1 25 ? 8.18 17.172 22.109 1 98.75 25 GLU B C 1
ATOM 2514 O O . GLU B 1 25 ? 7.465 18.172 22.172 1 98.75 25 GLU B O 1
ATOM 2519 N N . ILE B 1 26 ? 9.422 17.188 21.672 1 98.75 26 ILE B N 1
ATOM 2520 C CA . ILE B 1 26 ? 10.016 18.422 21.156 1 98.75 26 ILE B CA 1
ATOM 2521 C C . ILE B 1 26 ? 9.219 18.906 19.953 1 98.75 26 ILE B C 1
ATOM 2523 O O . ILE B 1 26 ? 8.945 20.109 19.812 1 98.75 26 ILE B O 1
ATOM 2527 N N . LEU B 1 27 ? 8.828 18 19.094 1 98.88 27 LEU B N 1
ATOM 2528 C CA . LEU B 1 27 ? 8.008 18.344 17.938 1 98.88 27 LEU B CA 1
ATOM 2529 C C . LEU B 1 27 ? 6.695 18.984 18.359 1 98.88 27 LEU B C 1
ATOM 2531 O O . LEU B 1 27 ? 6.316 20.031 17.859 1 98.88 27 LEU B O 1
ATOM 2535 N N . ILE B 1 28 ? 6.051 18.359 19.312 1 98.88 28 ILE B N 1
ATOM 2536 C CA . ILE B 1 28 ? 4.754 18.844 19.766 1 98.88 28 ILE B CA 1
ATOM 2537 C C . ILE B 1 28 ? 4.91 20.234 20.375 1 98.88 28 ILE B C 1
ATOM 2539 O O . ILE B 1 28 ? 4.074 21.109 20.156 1 98.88 28 ILE B O 1
ATOM 2543 N N . ASP B 1 29 ? 5.98 20.469 21.094 1 98.69 29 ASP B N 1
ATOM 2544 C CA . ASP B 1 29 ? 6.262 21.797 21.641 1 98.69 29 ASP B CA 1
ATOM 2545 C C . ASP B 1 29 ? 6.43 22.828 20.531 1 98.69 29 ASP B C 1
ATOM 2547 O O . ASP B 1 29 ? 5.891 23.938 20.625 1 98.69 29 ASP B O 1
ATOM 2551 N N . ASN B 1 30 ? 7.211 22.453 19.547 1 98.38 30 ASN B N 1
ATOM 2552 C CA . ASN B 1 30 ? 7.391 23.344 18.406 1 98.38 30 ASN B CA 1
ATOM 2553 C C . ASN B 1 30 ? 6.055 23.688 17.75 1 98.38 30 ASN B C 1
ATOM 2555 O O . ASN B 1 30 ? 5.805 24.859 17.422 1 98.38 30 ASN B O 1
ATOM 2559 N N . LEU B 1 31 ? 5.238 22.672 17.562 1 98.75 31 LEU B N 1
ATOM 2560 C CA . LEU B 1 31 ? 3.963 22.859 16.875 1 98.75 31 LEU B CA 1
ATOM 2561 C C . LEU B 1 31 ? 3.039 23.766 17.688 1 98.75 31 LEU B C 1
ATOM 2563 O O . LEU B 1 31 ? 2.336 24.609 17.125 1 98.75 31 LEU B O 1
ATOM 2567 N N . ALA B 1 32 ? 3.053 23.578 18.984 1 98.56 32 ALA B N 1
ATOM 2568 C CA . ALA B 1 32 ? 2.299 24.469 19.859 1 98.56 32 ALA B CA 1
ATOM 2569 C C . ALA B 1 32 ? 2.777 25.906 19.719 1 98.56 32 ALA B C 1
ATOM 2571 O O . ALA B 1 32 ? 1.966 26.828 19.656 1 98.56 32 ALA B O 1
ATOM 2572 N N . ASP B 1 33 ? 4.074 26.047 19.656 1 97.56 33 ASP B N 1
ATOM 2573 C CA . ASP B 1 33 ? 4.664 27.375 19.531 1 97.56 33 ASP B CA 1
ATOM 2574 C C . ASP B 1 33 ? 4.293 28.016 18.188 1 97.56 33 ASP B C 1
ATOM 2576 O O . ASP B 1 33 ? 4.113 29.219 18.109 1 97.56 33 ASP B O 1
ATOM 2580 N N . PHE B 1 34 ? 4.223 27.188 17.109 1 97.69 34 PHE B N 1
ATOM 2581 C CA . PHE B 1 34 ? 3.861 27.656 15.773 1 97.69 34 PHE B CA 1
ATOM 2582 C C . PHE B 1 34 ? 2.387 28.047 15.719 1 97.69 34 PHE B C 1
ATOM 2584 O O . PHE B 1 34 ? 1.955 28.75 14.805 1 97.69 34 PHE B O 1
ATOM 2591 N N . GLY B 1 35 ? 1.594 27.547 16.656 1 98.06 35 GLY B N 1
ATOM 2592 C CA . GLY B 1 35 ? 0.185 27.906 16.734 1 98.06 35 GLY B CA 1
ATOM 2593 C C . GLY B 1 35 ? -0.699 27.047 15.852 1 98.06 35 GLY B C 1
ATOM 2594 O O . GLY B 1 35 ? -1.686 27.531 15.289 1 98.06 35 GLY B O 1
ATOM 2595 N N . VAL B 1 36 ? -0.339 25.781 15.688 1 98.5 36 VAL B N 1
ATOM 2596 C CA . VAL B 1 36 ? -1.179 24.906 14.891 1 98.5 36 VAL B CA 1
ATOM 2597 C C . VAL B 1 36 ? -2.459 24.578 15.656 1 98.5 36 VAL B C 1
ATOM 2599 O O . VAL B 1 36 ? -2.498 24.672 16.875 1 98.5 36 VAL B O 1
ATOM 2602 N N . ASP B 1 37 ? -3.48 24.203 14.906 1 98.62 37 ASP B N 1
ATOM 2603 C CA . ASP B 1 37 ? -4.797 23.953 15.492 1 98.62 37 ASP B CA 1
ATOM 2604 C C . ASP B 1 37 ? -5.047 22.453 15.68 1 98.62 37 ASP B C 1
ATOM 2606 O O . ASP B 1 37 ? -5.961 22.062 16.406 1 98.62 37 ASP B O 1
ATOM 2610 N N . GLY B 1 38 ? -4.254 21.625 15.086 1 98.88 38 GLY B N 1
ATOM 2611 C CA . GLY B 1 38 ? -4.434 20.172 15.148 1 98.88 38 GLY B CA 1
ATOM 2612 C C . GLY B 1 38 ? -3.146 19.406 14.93 1 98.88 38 GLY B C 1
ATOM 2613 O O . GLY B 1 38 ? -2.236 19.891 14.25 1 98.88 38 GLY B O 1
ATOM 2614 N N . LEU B 1 39 ? -3.066 18.25 15.531 1 98.94 39 LEU B N 1
ATOM 2615 C CA . LEU B 1 39 ? -2.006 17.266 15.336 1 98.94 39 LEU B CA 1
ATOM 2616 C C . LEU B 1 39 ? -2.531 16.031 14.602 1 98.94 39 LEU B C 1
ATOM 2618 O O . LEU B 1 39 ? -3.533 15.445 15.008 1 98.94 39 LEU B O 1
ATOM 2622 N N . PHE B 1 40 ? -1.901 15.664 13.492 1 98.94 40 PHE B N 1
ATOM 2623 C CA . PHE B 1 40 ? -2.314 14.508 12.711 1 98.94 40 PHE B CA 1
ATOM 2624 C C . PHE B 1 40 ? -1.21 13.453 12.68 1 98.94 40 PHE B C 1
ATOM 2626 O O . PHE B 1 40 ? -0.467 13.359 11.703 1 98.94 40 PHE B O 1
ATOM 2633 N N . PRO B 1 41 ? -1.081 12.672 13.773 1 98.94 41 PRO B N 1
ATOM 2634 C CA . PRO B 1 41 ? -0.13 11.555 13.805 1 98.94 41 PRO B CA 1
ATOM 2635 C C . PRO B 1 41 ? -0.57 10.375 12.938 1 98.94 41 PRO B C 1
ATOM 2637 O O . PRO B 1 41 ? -1.768 10.195 12.703 1 98.94 41 PRO B O 1
ATOM 2640 N N . MET B 1 42 ? 0.351 9.641 12.492 1 98.75 42 MET B N 1
ATOM 2641 C CA . MET B 1 42 ? 0.153 8.398 11.758 1 98.75 42 MET B CA 1
ATOM 2642 C C . MET B 1 42 ? -0.583 8.648 10.445 1 98.75 42 MET B C 1
ATOM 2644 O O . MET B 1 42 ? -1.493 7.906 10.078 1 98.75 42 MET B O 1
ATOM 2648 N N . GLY B 1 43 ? -0.249 9.773 9.82 1 98.62 43 GLY B N 1
ATOM 2649 C CA . GLY B 1 43 ? -0.55 10.023 8.422 1 98.62 43 GLY B CA 1
ATOM 2650 C C . GLY B 1 43 ? 0.572 9.617 7.484 1 98.62 43 GLY B C 1
ATOM 2651 O O . GLY B 1 43 ? 1.501 8.914 7.891 1 98.62 43 GLY B O 1
ATOM 2652 N N . SER B 1 44 ? 0.491 10.031 6.23 1 98.12 44 SER B N 1
ATOM 2653 C CA . SER B 1 44 ? 1.504 9.695 5.238 1 98.12 44 SER B CA 1
ATOM 2654 C C . SER B 1 44 ? 2.865 10.266 5.617 1 98.12 44 SER B C 1
ATOM 2656 O O . SER B 1 44 ? 3.879 9.57 5.555 1 98.12 44 SER B O 1
ATOM 2658 N N . THR B 1 45 ? 2.91 11.547 6.043 1 98.5 45 THR B N 1
ATOM 2659 C CA . THR B 1 45 ? 4.145 12.195 6.473 1 98.5 45 THR B CA 1
ATOM 2660 C C . THR B 1 45 ? 4.738 11.477 7.688 1 98.5 45 THR B C 1
ATOM 2662 O O . THR B 1 45 ? 5.953 11.469 7.875 1 98.5 45 THR B O 1
ATOM 2665 N N . GLY B 1 46 ? 3.85 10.891 8.469 1 98.75 46 GLY B N 1
ATOM 2666 C CA . GLY B 1 46 ? 4.27 10.164 9.656 1 98.75 46 GLY B CA 1
ATOM 2667 C C . GLY B 1 46 ? 4.656 8.727 9.367 1 98.75 46 GLY B C 1
ATOM 2668 O O . GLY B 1 46 ? 5.012 7.98 10.281 1 98.75 46 GLY B O 1
ATOM 2669 N N . LEU B 1 47 ? 4.531 8.25 8.141 1 98.44 47 LEU B N 1
ATOM 2670 C CA . LEU B 1 47 ? 5.008 6.949 7.68 1 98.44 47 LEU B CA 1
ATOM 2671 C C . LEU B 1 47 ? 4.215 5.816 8.328 1 98.44 47 LEU B C 1
ATOM 2673 O O . LEU B 1 47 ? 4.785 4.781 8.688 1 98.44 47 LEU B O 1
ATOM 2677 N N . PHE B 1 48 ? 2.891 5.926 8.43 1 98.5 48 PHE B N 1
ATOM 2678 C CA . PHE B 1 48 ? 2.037 4.973 9.133 1 98.5 48 PHE B CA 1
ATOM 2679 C C . PHE B 1 48 ? 2.229 3.566 8.578 1 98.5 48 PHE B C 1
ATOM 2681 O O . PHE B 1 48 ? 2.203 2.59 9.336 1 98.5 48 PHE B O 1
ATOM 2688 N N . PRO B 1 49 ? 2.488 3.363 7.242 1 97.5 49 PRO B N 1
ATOM 2689 C CA . PRO B 1 49 ? 2.561 1.986 6.75 1 97.5 49 PRO B CA 1
ATOM 2690 C C . PRO B 1 49 ? 3.801 1.245 7.25 1 97.5 49 PRO B C 1
ATOM 2692 O O . PRO B 1 49 ? 3.889 0.022 7.113 1 97.5 49 PRO B O 1
ATOM 2695 N N . MET B 1 50 ? 4.746 1.945 7.812 1 97.12 50 MET B N 1
ATOM 2696 C CA . MET B 1 50 ? 6.016 1.334 8.188 1 97.12 50 MET B CA 1
ATOM 2697 C C . MET B 1 50 ? 5.961 0.801 9.617 1 97.12 50 MET B C 1
ATOM 2699 O O . MET B 1 50 ? 6.914 0.178 10.086 1 97.12 50 MET B O 1
ATOM 2703 N N . PHE B 1 51 ? 4.809 1.014 10.273 1 97.88 51 PHE B N 1
ATOM 2704 C CA . PHE B 1 51 ? 4.715 0.673 11.688 1 97.88 51 PHE B CA 1
ATOM 2705 C C . PHE B 1 51 ? 3.682 -0.423 11.914 1 97.88 51 PHE B C 1
ATOM 2707 O O . PHE B 1 51 ? 2.689 -0.508 11.188 1 97.88 51 PHE B O 1
ATOM 2714 N N . SER B 1 52 ? 3.916 -1.255 12.922 1 96.88 52 SER B N 1
ATOM 2715 C CA . SER B 1 52 ? 2.941 -2.256 13.336 1 96.88 52 SER B CA 1
ATOM 2716 C C . SER B 1 52 ? 1.73 -1.606 14 1 96.88 52 SER B C 1
ATOM 2718 O O . SER B 1 52 ? 1.795 -0.452 14.43 1 96.88 52 SER B O 1
ATOM 2720 N N . THR B 1 53 ? 0.677 -2.387 14.094 1 98 53 THR B N 1
ATOM 2721 C CA . THR B 1 53 ? -0.533 -1.901 14.742 1 98 53 THR B CA 1
ATOM 2722 C C . THR B 1 53 ? -0.236 -1.474 16.188 1 98 53 THR B C 1
ATOM 2724 O O . THR B 1 53 ? -0.721 -0.436 16.641 1 98 53 THR B O 1
ATOM 2727 N N . ASP B 1 54 ? 0.602 -2.234 16.844 1 98.12 54 ASP B N 1
ATOM 2728 C CA . ASP B 1 54 ? 0.953 -1.918 18.219 1 98.12 54 ASP B CA 1
ATOM 2729 C C . ASP B 1 54 ? 1.744 -0.614 18.297 1 98.12 54 ASP B C 1
ATOM 2731 O O . ASP B 1 54 ? 1.508 0.207 19.188 1 98.12 54 ASP B O 1
ATOM 2735 N N . GLU B 1 55 ? 2.699 -0.424 17.422 1 98.38 55 GLU B N 1
ATOM 2736 C CA . GLU B 1 55 ? 3.469 0.816 17.391 1 98.38 55 GLU B CA 1
ATOM 2737 C C . GLU B 1 55 ? 2.566 2.018 17.125 1 98.38 55 GLU B C 1
ATOM 2739 O O . GLU B 1 55 ? 2.734 3.074 17.734 1 98.38 55 GLU B O 1
ATOM 2744 N N . LYS B 1 56 ? 1.611 1.81 16.234 1 98.81 56 LYS B N 1
ATOM 2745 C CA . LYS B 1 56 ? 0.676 2.883 15.898 1 98.81 56 LYS B CA 1
ATOM 2746 C C . LYS B 1 56 ? -0.155 3.279 17.109 1 98.81 56 LYS B C 1
ATOM 2748 O O . LYS B 1 56 ? -0.282 4.465 17.422 1 98.81 56 LYS B O 1
ATOM 2753 N N . LYS B 1 57 ? -0.667 2.271 17.797 1 98.81 57 LYS B N 1
ATOM 2754 C CA . LYS B 1 57 ? -1.486 2.531 18.984 1 98.81 57 LYS B CA 1
ATOM 2755 C C . LYS B 1 57 ? -0.69 3.273 20.047 1 98.81 57 LYS B C 1
ATOM 2757 O O . LYS B 1 57 ? -1.162 4.27 20.609 1 98.81 57 LYS B O 1
ATOM 2762 N N . LYS B 1 58 ? 0.507 2.805 20.312 1 98.81 58 LYS B N 1
ATOM 2763 C CA . LYS B 1 58 ? 1.35 3.43 21.328 1 98.81 58 LYS B CA 1
ATOM 2764 C C . LYS B 1 58 ? 1.661 4.879 20.969 1 98.81 58 LYS B C 1
ATOM 2766 O O . LYS B 1 58 ? 1.641 5.758 21.828 1 98.81 58 LYS B O 1
ATOM 2771 N N . PHE B 1 59 ? 1.929 5.125 19.719 1 98.88 59 PHE B N 1
ATOM 2772 C CA . PHE B 1 59 ? 2.275 6.473 19.281 1 98.88 59 PHE B CA 1
ATOM 2773 C C . PHE B 1 59 ? 1.069 7.398 19.375 1 98.88 59 PHE B C 1
ATOM 2775 O O . PHE B 1 59 ? 1.19 8.539 19.828 1 98.88 59 PHE B O 1
ATOM 2782 N N . LEU B 1 60 ? -0.099 6.918 18.984 1 98.94 60 LEU B N 1
ATOM 2783 C CA . LEU B 1 60 ? -1.33 7.695 19.078 1 98.94 60 LEU B CA 1
ATOM 2784 C C . LEU B 1 60 ? -1.622 8.062 20.531 1 98.94 60 LEU B C 1
ATOM 2786 O O . LEU B 1 60 ? -1.978 9.211 20.828 1 98.94 60 LEU B O 1
ATOM 2790 N N . GLY B 1 61 ? -1.479 7.094 21.375 1 98.88 61 GLY B N 1
ATOM 2791 C CA . GLY B 1 61 ? -1.672 7.363 22.797 1 98.88 61 GLY B CA 1
ATOM 2792 C C . GLY B 1 61 ? -0.715 8.406 23.344 1 98.88 61 GLY B C 1
ATOM 2793 O O . GLY B 1 61 ? -1.117 9.289 24.109 1 98.88 61 GLY B O 1
ATOM 2794 N N . PHE B 1 62 ? 0.55 8.273 22.938 1 98.88 62 PHE B N 1
ATOM 2795 C CA . PHE B 1 62 ? 1.569 9.219 23.375 1 98.88 62 PHE B CA 1
ATOM 2796 C C . PHE B 1 62 ? 1.228 10.633 22.938 1 98.88 62 PHE B C 1
ATOM 2798 O O . PHE B 1 62 ? 1.297 11.578 23.734 1 98.88 62 PHE B O 1
ATOM 2805 N N . VAL B 1 63 ? 0.849 10.781 21.641 1 98.94 63 VAL B N 1
ATOM 2806 C CA . VAL B 1 63 ? 0.529 12.102 21.109 1 98.94 63 VAL B CA 1
ATOM 2807 C C . VAL B 1 63 ? -0.69 12.672 21.828 1 98.94 63 VAL B C 1
ATOM 2809 O O . VAL B 1 63 ? -0.717 13.852 22.172 1 98.94 63 VAL B O 1
ATOM 2812 N N . ARG B 1 64 ? -1.686 11.828 22.047 1 98.75 64 ARG B N 1
ATOM 2813 C CA . ARG B 1 64 ? -2.871 12.258 22.781 1 98.75 64 ARG B CA 1
ATOM 2814 C C . ARG B 1 64 ? -2.5 12.797 24.156 1 98.75 64 ARG B C 1
ATOM 2816 O O . ARG B 1 64 ? -2.926 13.891 24.531 1 98.75 64 ARG B O 1
ATOM 2823 N N . ASP B 1 65 ? -1.658 12.125 24.844 1 98.62 65 ASP B N 1
ATOM 2824 C CA . ASP B 1 65 ? -1.305 12.461 26.219 1 98.62 65 ASP B CA 1
ATOM 2825 C C . ASP B 1 65 ? -0.452 13.727 26.281 1 98.62 65 ASP B C 1
ATOM 2827 O O . ASP B 1 65 ? -0.45 14.438 27.281 1 98.62 65 ASP B O 1
ATOM 2831 N N . HIS B 1 66 ? 0.241 14.047 25.203 1 98.69 66 HIS B N 1
ATOM 2832 C CA . HIS B 1 66 ? 1.176 15.172 25.203 1 98.69 66 HIS B CA 1
ATOM 2833 C C . HIS B 1 66 ? 0.715 16.281 24.266 1 98.69 66 HIS B C 1
ATOM 2835 O O . HIS B 1 66 ? 1.501 17.156 23.906 1 98.69 66 HIS B O 1
ATOM 2841 N N . SER B 1 67 ? -0.497 16.266 23.828 1 98.25 67 SER B N 1
ATOM 2842 C CA . SER B 1 67 ? -1.007 17.094 22.75 1 98.25 67 SER B CA 1
ATOM 2843 C C . SER B 1 67 ? -1.104 18.547 23.172 1 98.25 67 SER B C 1
ATOM 2845 O O . SER B 1 67 ? -1.33 19.438 22.328 1 98.25 67 SER B O 1
ATOM 2847 N N . LYS B 1 68 ? -0.929 18.922 24.5 1 96.19 68 LYS B N 1
ATOM 2848 C CA . LYS B 1 68 ? -1.059 20.281 25.031 1 96.19 68 LYS B CA 1
ATOM 2849 C C . LYS B 1 68 ? -2.412 20.891 24.656 1 96.19 68 LYS B C 1
ATOM 2851 O O . LYS B 1 68 ? -2.49 22.047 24.25 1 96.19 68 LYS B O 1
ATOM 2856 N N . LYS B 1 69 ? -3.434 20.047 24.609 1 95.62 69 LYS B N 1
ATOM 2857 C CA . LYS B 1 69 ? -4.832 20.406 24.375 1 95.62 69 LYS B CA 1
ATOM 2858 C C . LYS B 1 69 ? -5.082 20.75 22.922 1 95.62 69 LYS B C 1
ATOM 2860 O O . LYS B 1 69 ? -6.172 21.188 22.547 1 95.62 69 LYS B O 1
ATOM 2865 N N . ILE B 1 70 ? -4.039 20.609 22.047 1 98.38 70 ILE B N 1
ATOM 2866 C CA . ILE B 1 70 ? -4.277 20.703 20.609 1 98.38 70 ILE B CA 1
ATOM 2867 C C . ILE B 1 70 ? -5.074 19.484 20.141 1 98.38 70 ILE B C 1
ATOM 2869 O O . ILE B 1 70 ? -4.812 18.359 20.562 1 98.38 70 ILE B O 1
ATOM 2873 N N . GLU B 1 71 ? -6.066 19.703 19.312 1 98.5 71 GLU B N 1
ATOM 2874 C CA . GLU B 1 71 ? -6.914 18.625 18.812 1 98.5 71 GLU B CA 1
ATOM 2875 C C . GLU B 1 71 ? -6.094 17.594 18.047 1 98.5 71 GLU B C 1
ATOM 2877 O O . GLU B 1 71 ? -5.227 17.953 17.234 1 98.5 71 GLU B O 1
ATOM 2882 N N . VAL B 1 72 ? -6.352 16.312 18.328 1 98.88 72 VAL B N 1
ATOM 2883 C CA . VAL B 1 72 ? -5.617 15.242 17.672 1 98.88 72 VAL B CA 1
ATOM 2884 C C . VAL B 1 72 ? -6.488 14.609 16.578 1 98.88 72 VAL B C 1
ATOM 2886 O O . VAL B 1 72 ? -7.629 14.219 16.844 1 98.88 72 VAL B O 1
ATOM 2889 N N . TYR B 1 73 ? -6.02 14.547 15.359 1 98.88 73 TYR B N 1
ATOM 2890 C CA . TYR B 1 73 ? -6.582 13.852 14.219 1 98.88 73 TYR B CA 1
ATOM 2891 C C . TYR B 1 73 ? -5.855 12.531 13.969 1 98.88 73 TYR B C 1
ATOM 2893 O O . TYR B 1 73 ? -4.867 12.492 13.234 1 98.88 73 TYR B O 1
ATOM 2901 N N . ALA B 1 74 ? -6.336 11.453 14.484 1 98.88 74 ALA B N 1
ATOM 2902 C CA . ALA B 1 74 ? -5.609 10.18 14.477 1 98.88 74 ALA B CA 1
ATOM 2903 C C . ALA B 1 74 ? -5.699 9.5 13.117 1 98.88 74 ALA B C 1
ATOM 2905 O O . ALA B 1 74 ? -6.797 9.242 12.617 1 98.88 74 ALA B O 1
ATOM 2906 N N . GLY B 1 75 ? -4.535 9.18 12.516 1 98.94 75 GLY B N 1
ATOM 2907 C CA . GLY B 1 75 ? -4.539 8.336 11.336 1 98.94 75 GLY B CA 1
ATOM 2908 C C . GLY B 1 75 ? -4.898 6.895 11.633 1 98.94 75 GLY B C 1
ATOM 2909 O O . GLY B 1 75 ? -4.238 6.242 12.445 1 98.94 75 GLY B O 1
ATOM 2910 N N . VAL B 1 76 ? -5.887 6.426 10.906 1 98.88 76 VAL B N 1
ATOM 2911 C CA . VAL B 1 76 ? -6.309 5.051 11.148 1 98.88 76 VAL B CA 1
ATOM 2912 C C . VAL B 1 76 ? -6.297 4.266 9.844 1 98.88 76 VAL B C 1
ATOM 2914 O O . VAL B 1 76 ? -6.938 3.219 9.727 1 98.88 76 VAL B O 1
ATOM 2917 N N . GLY B 1 77 ? -5.656 4.789 8.891 1 97.56 77 GLY B N 1
ATOM 2918 C CA . GLY B 1 77 ? -5.617 4.184 7.566 1 97.56 77 GLY B CA 1
ATOM 2919 C C . GLY B 1 77 ? -4.797 2.908 7.516 1 97.56 77 GLY B C 1
ATOM 2920 O O . GLY B 1 77 ? -3.787 2.787 8.211 1 97.56 77 GLY B O 1
ATOM 2921 N N . SER B 1 78 ? -5.234 1.99 6.691 1 97.38 78 SER B N 1
ATOM 2922 C CA . SER B 1 78 ? -4.582 0.708 6.449 1 97.38 78 SER B CA 1
ATOM 2923 C C . SER B 1 78 ? -5.066 0.077 5.148 1 97.38 78 SER B C 1
ATOM 2925 O O . SER B 1 78 ? -6.141 0.418 4.648 1 97.38 78 SER B O 1
ATOM 2927 N N . SER B 1 79 ? -4.207 -0.849 4.664 1 96.25 79 SER B N 1
ATOM 2928 C CA . SER B 1 79 ? -4.699 -1.68 3.57 1 96.25 79 SER B CA 1
ATOM 2929 C C . SER B 1 79 ? -5.645 -2.762 4.082 1 96.25 79 SER B C 1
ATOM 2931 O O . SER B 1 79 ? -6.348 -3.402 3.295 1 96.25 79 SER B O 1
ATOM 2933 N N . SER B 1 80 ? -5.664 -2.969 5.32 1 97.06 80 SER B N 1
ATOM 2934 C CA . SER B 1 80 ? -6.555 -3.91 5.996 1 97.06 80 SER B CA 1
ATOM 2935 C C . SER B 1 80 ? -7.715 -3.188 6.672 1 97.06 80 SER B C 1
ATOM 2937 O O . SER B 1 80 ? -7.516 -2.455 7.645 1 97.06 80 SER B O 1
ATOM 2939 N N . THR B 1 81 ? -8.906 -3.445 6.156 1 98.19 81 THR B N 1
ATOM 2940 C CA . THR B 1 81 ? -10.086 -2.859 6.777 1 98.19 81 THR B CA 1
ATOM 2941 C C . THR B 1 81 ? -10.18 -3.258 8.25 1 98.19 81 THR B C 1
ATOM 2943 O O . THR B 1 81 ? -10.547 -2.443 9.094 1 98.19 81 THR B O 1
ATOM 2946 N N . GLN B 1 82 ? -9.781 -4.473 8.539 1 97.5 82 GLN B N 1
ATOM 2947 C CA . GLN B 1 82 ? -9.836 -4.961 9.914 1 97.5 82 GLN B CA 1
ATOM 2948 C C . GLN B 1 82 ? -8.891 -4.172 10.812 1 97.5 82 GLN B C 1
ATOM 2950 O O . GLN B 1 82 ? -9.227 -3.871 11.961 1 97.5 82 GLN B O 1
ATOM 2955 N N . GLU B 1 83 ? -7.711 -3.859 10.281 1 98.25 83 GLU B N 1
ATOM 2956 C CA . GLU B 1 83 ? -6.773 -3.061 11.07 1 98.25 83 GLU B CA 1
ATOM 2957 C C . GLU B 1 83 ? -7.316 -1.652 11.305 1 98.25 83 GLU B C 1
ATOM 2959 O O . GLU B 1 83 ? -7.188 -1.109 12.406 1 98.25 83 GLU B O 1
ATOM 2964 N N . SER B 1 84 ? -7.914 -1.057 10.305 1 98.81 84 SER B N 1
ATOM 2965 C CA . SER B 1 84 ? -8.492 0.274 10.445 1 98.81 84 SER B CA 1
ATOM 2966 C C . SER B 1 84 ? -9.609 0.284 11.484 1 98.81 84 SER B C 1
ATOM 2968 O O . SER B 1 84 ? -9.758 1.251 12.234 1 98.81 84 SER B O 1
ATOM 2970 N N . VAL B 1 85 ? -10.383 -0.796 11.484 1 98.75 85 VAL B N 1
ATOM 2971 C CA . VAL B 1 85 ? -11.438 -0.938 12.477 1 98.75 85 VAL B CA 1
ATOM 2972 C C . VAL B 1 85 ? -10.828 -0.994 13.875 1 98.75 85 VAL B C 1
ATOM 2974 O O . VAL B 1 85 ? -11.281 -0.302 14.789 1 98.75 85 VAL B O 1
ATOM 2977 N N . GLU B 1 86 ? -9.781 -1.78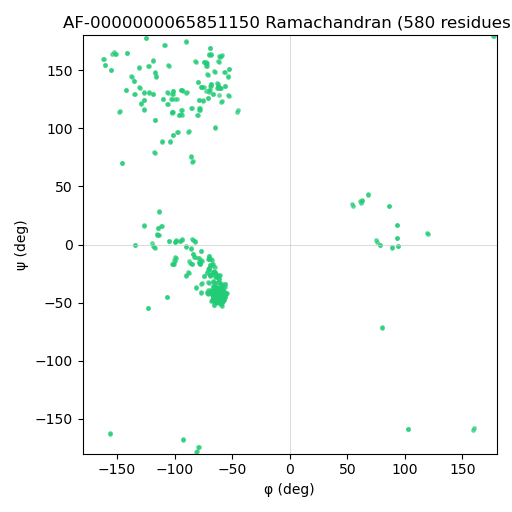7 14 1 98.69 86 GLU B N 1
ATOM 2978 C CA . GLU B 1 86 ? -9.102 -1.938 15.281 1 98.69 86 GLU B CA 1
ATOM 2979 C C . GLU B 1 86 ? -8.547 -0.605 15.773 1 98.69 86 GLU B C 1
ATOM 2981 O O . GLU B 1 86 ? -8.719 -0.242 16.938 1 98.69 86 GLU B O 1
ATOM 2986 N N . LEU B 1 87 ? -7.938 0.124 14.93 1 98.88 87 LEU B N 1
ATOM 2987 C CA . LEU B 1 87 ? -7.367 1.424 15.266 1 98.88 87 LEU B CA 1
ATOM 2988 C C . LEU B 1 87 ? -8.469 2.422 15.617 1 98.88 87 LEU B C 1
ATOM 2990 O O . LEU B 1 87 ? -8.32 3.217 16.547 1 98.88 87 LEU B O 1
ATOM 2994 N N . SER B 1 88 ? -9.539 2.367 14.891 1 98.81 88 SER B N 1
ATOM 2995 C CA . SER B 1 88 ? -10.648 3.287 15.125 1 98.81 88 SER B CA 1
ATOM 2996 C C . SER B 1 88 ? -11.258 3.082 16.5 1 98.81 88 SER B C 1
ATOM 2998 O O . SER B 1 88 ? -11.5 4.047 17.234 1 98.81 88 SER B O 1
ATOM 3000 N N . LYS B 1 89 ? -11.5 1.833 16.812 1 98.81 89 LYS B N 1
ATOM 3001 C CA . LYS B 1 89 ? -12.023 1.525 18.141 1 98.81 89 LYS B CA 1
ATOM 3002 C C . LYS B 1 89 ? -11.07 2.006 19.234 1 98.81 89 LYS B C 1
ATOM 3004 O O . LYS B 1 89 ? -11.5 2.561 20.25 1 98.81 89 LYS B O 1
ATOM 3009 N N . TYR B 1 90 ? -9.789 1.834 19.031 1 98.81 90 TYR B N 1
ATOM 3010 C CA . TYR B 1 90 ? -8.781 2.248 20 1 98.81 90 TYR B CA 1
ATOM 3011 C C . TYR B 1 90 ? -8.812 3.758 20.203 1 98.81 90 TYR B C 1
ATOM 3013 O O . TYR B 1 90 ? -8.734 4.238 21.328 1 98.81 90 TYR B O 1
ATOM 3021 N N . THR B 1 91 ? -8.891 4.512 19.109 1 98.75 91 THR B N 1
ATOM 3022 C CA . THR B 1 91 ? -8.891 5.969 19.219 1 98.75 91 THR B CA 1
ATOM 3023 C C . THR B 1 91 ? -10.086 6.449 20.031 1 98.75 91 THR B C 1
ATOM 3025 O O . THR B 1 91 ? -9.961 7.383 20.828 1 98.75 91 THR B O 1
ATOM 3028 N N . GLU B 1 92 ? -11.219 5.852 19.844 1 98.25 92 GLU B N 1
ATOM 3029 C CA . GLU B 1 92 ? -12.391 6.188 20.641 1 98.25 92 GLU B CA 1
ATOM 3030 C C . GLU B 1 92 ? -12.156 5.867 22.125 1 98.25 92 GLU B C 1
ATOM 3032 O O . GLU B 1 92 ? -12.477 6.676 23 1 98.25 92 GLU B O 1
ATOM 3037 N N . ASP B 1 93 ? -11.57 4.699 22.391 1 98.5 93 ASP B N 1
ATOM 3038 C CA . ASP B 1 93 ? -11.32 4.238 23.75 1 98.5 93 ASP B CA 1
ATOM 3039 C C . ASP B 1 93 ? -10.438 5.219 24.516 1 98.5 93 ASP B C 1
ATOM 3041 O O . ASP B 1 93 ? -10.594 5.402 25.719 1 98.5 93 ASP B O 1
ATOM 3045 N N . ILE B 1 94 ? -9.5 5.855 23.797 1 98.31 94 ILE B N 1
ATOM 3046 C CA . ILE B 1 94 ? -8.539 6.691 24.5 1 98.31 94 ILE B CA 1
ATOM 3047 C C . ILE B 1 94 ? -8.953 8.156 24.406 1 98.31 94 ILE B C 1
ATOM 3049 O O . ILE B 1 94 ? -8.203 9.055 24.797 1 98.31 94 ILE B O 1
ATOM 3053 N N . GLY B 1 95 ? -10.062 8.445 23.797 1 98.31 95 GLY B N 1
ATOM 3054 C CA . GLY B 1 95 ? -10.68 9.758 23.891 1 98.31 95 GLY B CA 1
ATOM 3055 C C . GLY B 1 95 ? -10.273 10.688 22.766 1 98.31 95 GLY B C 1
ATOM 3056 O O . GLY B 1 95 ? -10.438 11.906 22.859 1 98.31 95 GLY B O 1
ATOM 3057 N N . ILE B 1 96 ? -9.727 10.172 21.688 1 98.62 96 ILE B N 1
ATOM 3058 C CA . ILE B 1 96 ? -9.43 11.008 20.531 1 98.62 96 ILE B CA 1
ATOM 3059 C C . ILE B 1 96 ? -10.719 11.32 19.766 1 98.62 96 ILE B C 1
ATOM 3061 O O . ILE B 1 96 ? -11.516 10.422 19.484 1 98.62 96 ILE B O 1
ATOM 3065 N N . LYS B 1 97 ? -10.891 12.531 19.375 1 97.69 97 LYS B N 1
ATOM 3066 C CA . LYS B 1 97 ? -12.164 13.008 18.859 1 97.69 97 LYS B CA 1
ATOM 3067 C C . LYS B 1 97 ? -12.25 12.828 17.344 1 97.69 97 LYS B C 1
ATOM 3069 O O . LYS B 1 97 ? -13.344 12.719 16.781 1 97.69 97 LYS B O 1
ATOM 3074 N N . VAL B 1 98 ? -11.125 12.828 16.703 1 98.75 98 VAL B N 1
ATOM 3075 C CA . VAL B 1 98 ? -11.141 12.844 15.242 1 98.75 98 VAL B CA 1
ATOM 3076 C C . VAL B 1 98 ? -10.234 11.742 14.695 1 98.75 98 VAL B C 1
ATOM 3078 O O . VAL B 1 98 ? -9.133 11.531 15.211 1 98.75 98 VAL B O 1
ATOM 3081 N N . ARG B 1 99 ? -10.688 11.016 13.727 1 98.69 99 ARG B N 1
ATOM 3082 C CA . ARG B 1 99 ? -9.852 10.062 13 1 98.69 99 ARG B CA 1
ATOM 3083 C C . ARG B 1 99 ? -9.828 10.383 11.508 1 98.69 99 ARG B C 1
ATOM 3085 O O . ARG B 1 99 ? -10.719 11.078 11.008 1 98.69 99 ARG B O 1
ATOM 3092 N N . VAL B 1 100 ? -8.805 10.023 10.828 1 98.94 100 VAL B N 1
ATOM 3093 C CA . VAL B 1 100 ? -8.594 10.281 9.406 1 98.94 100 VAL B CA 1
ATOM 3094 C C . VAL B 1 100 ? -8.383 8.961 8.664 1 98.94 100 VAL B C 1
ATOM 3096 O O . VAL B 1 100 ? -7.578 8.125 9.086 1 98.94 100 VAL B O 1
ATOM 3099 N N . LEU B 1 101 ? -9.094 8.742 7.559 1 98.81 101 LEU B N 1
ATOM 3100 C CA . LEU B 1 101 ? -9.094 7.465 6.852 1 98.81 101 LEU B CA 1
ATOM 3101 C C . LEU B 1 101 ? -8.953 7.68 5.348 1 98.81 101 LEU B C 1
ATOM 3103 O O . LEU B 1 101 ? -9.656 8.516 4.77 1 98.81 101 LEU B O 1
ATOM 3107 N N . MET B 1 102 ? -8.047 7.008 4.711 1 98.06 102 MET B N 1
ATOM 3108 C CA . MET B 1 102 ? -7.926 6.977 3.256 1 98.06 102 MET B CA 1
ATOM 3109 C C . MET B 1 102 ? -8.344 5.617 2.703 1 98.06 102 MET B C 1
ATOM 3111 O O . MET B 1 102 ? -8.602 4.684 3.467 1 98.06 102 MET B O 1
ATOM 3115 N N . PRO B 1 103 ? -8.453 5.484 1.364 1 97.75 103 PRO B N 1
ATOM 3116 C CA . PRO B 1 103 ? -8.758 4.176 0.784 1 97.75 103 PRO B CA 1
ATOM 3117 C C . PRO B 1 103 ? -7.676 3.137 1.086 1 97.75 103 PRO B C 1
ATOM 3119 O O . PRO B 1 103 ? -6.559 3.494 1.468 1 97.75 103 PRO B O 1
ATOM 3122 N N . THR B 1 104 ? -8.102 1.857 1.001 1 97.5 104 THR B N 1
ATOM 3123 C CA . THR B 1 104 ? -7.066 0.833 1.008 1 97.5 104 THR B CA 1
ATOM 3124 C C . THR B 1 104 ? -6.105 1.027 -0.162 1 97.5 104 THR B C 1
ATOM 3126 O O . THR B 1 104 ? -6.406 1.768 -1.102 1 97.5 104 THR B O 1
ATOM 3129 N N . TYR B 1 105 ? -4.973 0.409 -0.045 1 96.69 105 TYR B N 1
ATOM 3130 C CA . TYR B 1 105 ? -3.932 0.628 -1.044 1 96.69 105 TYR B CA 1
ATOM 3131 C C . TYR B 1 105 ? -3.193 -0.668 -1.354 1 96.69 105 TYR B C 1
ATOM 3133 O O . TYR B 1 105 ? -3.336 -1.66 -0.636 1 96.69 105 TYR B O 1
ATOM 3141 N N . TYR B 1 106 ? -2.469 -0.722 -2.389 1 95.94 106 TYR B N 1
ATOM 3142 C CA . TYR B 1 106 ? -1.819 -1.87 -3.012 1 95.94 106 TYR B CA 1
ATOM 3143 C C . TYR B 1 106 ? -2.807 -2.658 -3.865 1 95.94 106 TYR B C 1
ATOM 3145 O O . TYR B 1 106 ? -2.695 -2.678 -5.094 1 95.94 106 TYR B O 1
ATOM 3153 N N . ILE B 1 107 ? -3.748 -3.357 -3.164 1 95 107 ILE B N 1
ATOM 3154 C CA . ILE B 1 107 ? -4.867 -3.865 -3.949 1 95 107 ILE B CA 1
ATOM 3155 C C . ILE B 1 107 ? -5.859 -2.736 -4.223 1 95 107 ILE B C 1
ATOM 3157 O O . ILE B 1 107 ? -6.484 -2.213 -3.295 1 95 107 ILE B O 1
ATOM 3161 N N . LYS B 1 108 ? -6.047 -2.365 -5.473 1 92.19 108 LYS B N 1
ATOM 3162 C CA . LYS B 1 108 ? -6.809 -1.168 -5.82 1 92.19 108 LYS B CA 1
ATOM 3163 C C . LYS B 1 108 ? -8.305 -1.421 -5.719 1 92.19 108 LYS B C 1
ATOM 3165 O O . LYS B 1 108 ? -8.867 -2.18 -6.512 1 92.19 108 LYS B O 1
ATOM 3170 N N . PRO B 1 109 ? -8.945 -0.717 -4.852 1 95.19 109 PRO B N 1
ATOM 3171 C CA . PRO B 1 109 ? -10.391 -0.894 -4.715 1 95.19 109 PRO B CA 1
ATOM 3172 C C . PRO B 1 109 ? -11.188 -0.155 -5.793 1 95.19 109 PRO B C 1
ATOM 3174 O O . PRO B 1 109 ? -10.805 0.948 -6.195 1 95.19 109 PRO B O 1
ATOM 3177 N N . ASP B 1 110 ? -12.219 -0.835 -6.262 1 94.56 110 ASP B N 1
ATOM 3178 C CA . ASP B 1 110 ? -13.211 -0.068 -7.012 1 94.56 110 ASP B CA 1
ATOM 3179 C C . ASP B 1 110 ? -14.141 0.695 -6.07 1 94.56 110 ASP B C 1
ATOM 3181 O O . ASP B 1 110 ? -13.898 0.757 -4.863 1 94.56 110 ASP B O 1
ATOM 3185 N N . GLU B 1 111 ? -15.133 1.319 -6.637 1 94.94 111 GLU B N 1
ATOM 3186 C CA . GLU B 1 111 ? -16 2.176 -5.832 1 94.94 111 GLU B CA 1
ATOM 3187 C C . GLU B 1 111 ? -16.75 1.367 -4.781 1 94.94 111 GLU B C 1
ATOM 3189 O O . GLU B 1 111 ? -16.922 1.819 -3.646 1 94.94 111 GLU B O 1
ATOM 3194 N N . ASP B 1 112 ? -17.172 0.151 -5.152 1 95.88 112 ASP B N 1
ATOM 3195 C CA . ASP B 1 112 ? -17.891 -0.698 -4.215 1 95.88 112 ASP B CA 1
ATOM 3196 C C . ASP B 1 112 ? -17 -1.122 -3.051 1 95.88 112 ASP B C 1
ATOM 3198 O O . ASP B 1 112 ? -17.438 -1.106 -1.895 1 95.88 112 ASP B O 1
ATOM 3202 N N . TRP B 1 113 ? -15.789 -1.542 -3.365 1 97.44 113 TRP B N 1
ATOM 3203 C CA . TRP B 1 113 ? -14.844 -1.91 -2.322 1 97.44 113 TRP B CA 1
ATOM 3204 C C . TRP B 1 113 ? -14.508 -0.712 -1.438 1 97.44 113 TRP B C 1
ATOM 3206 O O . TRP B 1 113 ? -14.398 -0.845 -0.217 1 97.44 113 TRP B O 1
ATOM 3216 N N . MET B 1 114 ? -14.383 0.452 -2.07 1 97.88 114 MET B N 1
ATOM 3217 C CA . MET B 1 114 ? -14.078 1.66 -1.31 1 97.88 114 MET B CA 1
ATOM 3218 C C . MET B 1 114 ? -15.211 1.995 -0.344 1 97.88 114 MET B C 1
ATOM 3220 O O . MET B 1 114 ? -14.969 2.311 0.821 1 97.88 114 MET B O 1
ATOM 3224 N N . TYR B 1 115 ? -16.438 1.944 -0.843 1 98.38 115 TYR B N 1
ATOM 3225 C CA . TYR B 1 115 ? -17.594 2.201 0.022 1 98.38 115 TYR B CA 1
ATOM 3226 C C . TYR B 1 115 ? -17.609 1.232 1.198 1 98.38 115 TYR B C 1
ATOM 3228 O O . TYR B 1 115 ? -17.859 1.636 2.338 1 98.38 115 TYR B O 1
ATOM 3236 N N . ARG B 1 116 ? -17.359 -0.056 0.917 1 97.81 116 ARG B N 1
ATOM 3237 C CA . ARG B 1 116 ? -17.375 -1.06 1.976 1 97.81 116 ARG B CA 1
ATOM 3238 C C . ARG B 1 116 ? -16.312 -0.777 3.02 1 97.81 116 ARG B C 1
ATOM 3240 O O . ARG B 1 116 ? -16.547 -0.915 4.219 1 97.81 116 ARG B O 1
ATOM 3247 N N . HIS B 1 117 ? -15.141 -0.415 2.58 1 98.62 117 HIS B N 1
ATOM 3248 C CA . HIS B 1 117 ? -14.047 -0.068 3.488 1 98.62 117 HIS B CA 1
ATOM 3249 C C . HIS B 1 117 ? -14.438 1.099 4.391 1 98.62 117 HIS B C 1
ATOM 3251 O O . HIS B 1 117 ? -14.391 0.982 5.617 1 98.62 117 HIS B O 1
ATOM 3257 N N . PHE B 1 118 ? -14.898 2.195 3.818 1 98.81 118 PHE B N 1
ATOM 3258 C CA . PHE B 1 118 ? -15.234 3.402 4.566 1 98.81 118 PHE B CA 1
ATOM 3259 C C . PHE B 1 118 ? -16.406 3.15 5.5 1 98.81 118 PHE B C 1
ATOM 3261 O O . PHE B 1 118 ? -16.344 3.475 6.691 1 98.81 118 PHE B O 1
ATOM 3268 N N . SER B 1 119 ? -17.453 2.533 4.922 1 98.62 119 SER B N 1
ATOM 3269 C CA . SER B 1 119 ? -18.641 2.328 5.734 1 98.62 119 SER B CA 1
ATOM 3270 C C . SER B 1 119 ? -18.359 1.428 6.93 1 98.62 119 SER B C 1
ATOM 3272 O O . SER B 1 119 ? -18.828 1.68 8.039 1 98.62 119 SER B O 1
ATOM 3274 N N . THR B 1 120 ? -17.484 0.383 6.684 1 98.5 120 THR B N 1
ATOM 3275 C CA . THR B 1 120 ? -17.125 -0.536 7.762 1 98.5 120 THR B CA 1
ATOM 3276 C C . THR B 1 120 ? -16.328 0.185 8.844 1 98.5 120 THR B C 1
ATOM 3278 O O . THR B 1 120 ? -16.625 0.045 10.031 1 98.5 120 THR B O 1
ATOM 3281 N N . VAL B 1 121 ? -15.43 1.028 8.492 1 98.88 121 VAL B N 1
ATOM 3282 C CA . VAL B 1 121 ? -14.555 1.699 9.438 1 98.88 121 VAL B CA 1
ATOM 3283 C C . VAL B 1 121 ? -15.312 2.82 10.148 1 98.88 121 VAL B C 1
ATOM 3285 O O . VAL B 1 121 ? -15.172 3.004 11.359 1 98.88 121 V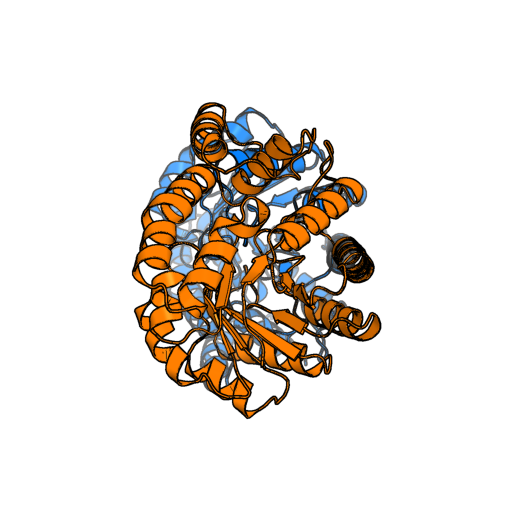AL B O 1
ATOM 3288 N N . ILE B 1 122 ? -16.125 3.574 9.414 1 98.75 122 ILE B N 1
ATOM 3289 C CA . ILE B 1 122 ? -16.906 4.664 9.984 1 98.75 122 ILE B CA 1
ATOM 3290 C C . ILE B 1 122 ? -17.828 4.121 11.086 1 98.75 122 ILE B C 1
ATOM 3292 O O . ILE B 1 122 ? -17.938 4.719 12.156 1 98.75 122 ILE B O 1
ATOM 3296 N N . SER B 1 123 ? -18.375 2.941 10.883 1 98.38 123 SER B N 1
ATOM 3297 C CA . SER B 1 123 ? -19.359 2.367 11.789 1 98.38 123 SER B CA 1
ATOM 3298 C C . SER B 1 123 ? -18.703 1.752 13.016 1 98.38 123 SER B C 1
ATOM 3300 O O . SER B 1 123 ? -19.375 1.458 14.008 1 98.38 123 SER B O 1
ATOM 3302 N N . ALA B 1 124 ? -17.406 1.607 12.992 1 98.19 124 ALA B N 1
ATOM 3303 C CA . ALA B 1 124 ? -16.688 0.905 14.055 1 98.19 124 ALA B CA 1
ATOM 3304 C C . ALA B 1 124 ? -16.531 1.787 15.289 1 98.19 124 ALA B C 1
ATOM 3306 O O . ALA B 1 124 ? -16.234 1.294 16.375 1 98.19 124 ALA B O 1
ATOM 3307 N N . ALA B 1 125 ? -16.719 3.109 15.172 1 98.12 125 ALA B N 1
ATOM 3308 C CA . ALA B 1 125 ? -16.562 4.062 16.266 1 98.12 125 ALA B CA 1
ATOM 3309 C C . ALA B 1 125 ? -17.406 5.309 16.047 1 98.12 125 ALA B C 1
ATOM 3311 O O . ALA B 1 125 ? -17.828 5.59 14.914 1 98.12 125 ALA B O 1
ATOM 3312 N N . SER B 1 126 ? -17.594 6.055 17.062 1 98 126 SER B N 1
ATOM 3313 C CA . SER B 1 126 ? -18.531 7.172 16.969 1 98 126 SER B CA 1
ATOM 3314 C C . SER B 1 126 ? -17.797 8.492 16.766 1 98 126 SER B C 1
ATOM 3316 O O . SER B 1 126 ? -18.406 9.508 16.438 1 98 126 SER B O 1
ATOM 3318 N N . ASN B 1 127 ? -16.5 8.5 17.047 1 98.12 127 ASN B N 1
ATOM 3319 C CA . ASN B 1 127 ? -15.773 9.758 16.891 1 98.12 127 ASN B CA 1
ATOM 3320 C C . ASN B 1 127 ? -15.812 10.25 15.445 1 98.12 127 ASN B C 1
ATOM 3322 O O . ASN B 1 127 ? -16.203 9.508 14.539 1 98.12 127 ASN B O 1
ATOM 3326 N N . ASP B 1 128 ? -15.531 11.477 15.242 1 98.69 128 ASP B N 1
ATOM 3327 C CA . ASP B 1 128 ? -15.617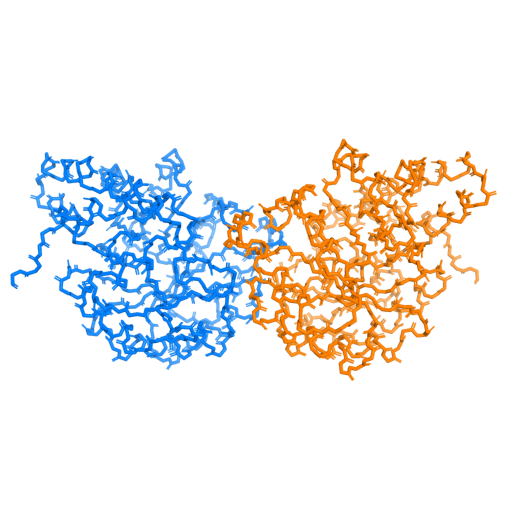 12.125 13.938 1 98.69 128 ASP B CA 1
ATOM 3328 C C . ASP B 1 128 ? -14.602 11.531 12.961 1 98.69 128 ASP B C 1
ATOM 3330 O O . ASP B 1 128 ? -13.539 11.07 13.367 1 98.69 128 ASP B O 1
ATOM 3334 N N . LEU B 1 129 ? -14.945 11.508 11.672 1 98.75 129 LEU B N 1
ATOM 3335 C CA . LEU B 1 129 ? -14.055 10.961 10.656 1 98.75 129 LEU B CA 1
ATOM 3336 C C . LEU B 1 129 ? -13.828 11.977 9.531 1 98.75 129 LEU B C 1
ATOM 3338 O O . LEU B 1 129 ? -14.773 12.609 9.062 1 98.75 129 LEU B O 1
ATOM 3342 N N . PHE B 1 130 ? -12.594 12.164 9.219 1 98.81 130 PHE B N 1
ATOM 3343 C CA . PHE B 1 130 ? -12.203 12.891 8.016 1 98.81 130 PHE B CA 1
ATOM 3344 C C . PHE B 1 130 ? -11.789 11.938 6.91 1 98.81 130 PHE B C 1
ATOM 3346 O O . PHE B 1 130 ? -11 11.016 7.141 1 98.81 130 PHE B O 1
ATOM 3353 N N . ILE B 1 131 ? -12.328 12.164 5.723 1 98.75 131 ILE B N 1
ATOM 3354 C CA . ILE B 1 131 ? -11.898 11.453 4.523 1 98.75 131 ILE B CA 1
ATOM 3355 C C . ILE B 1 131 ? -10.57 12.023 4.031 1 98.75 131 ILE B C 1
ATOM 3357 O O . ILE B 1 131 ? -10.375 13.242 4.012 1 98.75 131 ILE B O 1
ATOM 3361 N N . TYR B 1 132 ? -9.742 11.172 3.699 1 98.69 132 TYR B N 1
ATOM 3362 C CA . TYR B 1 132 ? -8.438 11.578 3.205 1 98.69 132 TYR B CA 1
ATOM 3363 C C . TYR B 1 132 ? -8.227 11.125 1.765 1 98.69 132 TYR B C 1
ATOM 3365 O O . TYR B 1 132 ? -8.062 9.93 1.503 1 98.69 132 TYR B O 1
ATOM 3373 N N . ASN B 1 133 ? -8.266 12.047 0.814 1 98.5 133 ASN B N 1
ATOM 3374 C CA . ASN B 1 133 ? -8.039 11.789 -0.604 1 98.5 133 ASN B CA 1
ATOM 3375 C C . ASN B 1 133 ? -6.602 12.086 -1.006 1 98.5 133 ASN B C 1
ATOM 3377 O O . ASN B 1 133 ? -6.18 13.242 -1.036 1 98.5 133 ASN B O 1
ATOM 3381 N N . ILE B 1 134 ? -5.891 11.055 -1.326 1 98.06 134 ILE B N 1
ATOM 3382 C CA . ILE B 1 134 ? -4.488 11.18 -1.714 1 98.06 134 ILE B CA 1
ATOM 3383 C C . ILE B 1 134 ? -4.152 10.133 -2.777 1 98.06 134 ILE B C 1
ATOM 3385 O O . ILE B 1 134 ? -3.311 9.266 -2.555 1 98.06 134 ILE B O 1
ATOM 3389 N N . PRO B 1 135 ? -4.684 10.297 -3.986 1 96.88 135 PRO B N 1
ATOM 3390 C CA . PRO B 1 135 ? -4.613 9.242 -4.996 1 96.88 135 PRO B CA 1
ATOM 3391 C C . PRO B 1 135 ? -3.182 8.938 -5.438 1 96.88 135 PRO B C 1
ATOM 3393 O O . PRO B 1 135 ? -2.883 7.812 -5.848 1 96.88 135 PRO B O 1
ATOM 3396 N N . GLN B 1 136 ? -2.264 9.859 -5.312 1 95.06 136 GLN B N 1
ATOM 3397 C CA . GLN B 1 136 ? -0.899 9.625 -5.777 1 95.06 136 GLN B CA 1
ATOM 3398 C C . GLN B 1 136 ? -0.18 8.617 -4.891 1 95.06 136 GLN B C 1
ATOM 3400 O O . GLN B 1 136 ? 0.826 8.031 -5.301 1 95.06 136 GLN B O 1
ATOM 3405 N N . LEU B 1 137 ? -0.7 8.461 -3.66 1 95.94 137 LEU B N 1
ATOM 3406 C CA . LEU B 1 137 ? -0.088 7.48 -2.768 1 95.94 137 LEU B CA 1
ATOM 3407 C C . LEU B 1 137 ? -0.973 6.246 -2.623 1 95.94 137 LEU B C 1
ATOM 3409 O O . LEU B 1 137 ? -0.497 5.117 -2.754 1 95.94 137 LEU B O 1
ATOM 3413 N N . SER B 1 138 ? -2.248 6.418 -2.438 1 95.12 138 SER B N 1
ATOM 3414 C CA . SER B 1 138 ? -3.166 5.301 -2.221 1 95.12 138 SER B CA 1
ATOM 3415 C C . SER B 1 138 ? -3.432 4.547 -3.52 1 95.12 138 SER B C 1
ATOM 3417 O O . SER B 1 138 ? -3.832 3.381 -3.494 1 95.12 138 SER B O 1
ATOM 3419 N N . GLY B 1 139 ? -3.303 5.262 -4.648 1 94.25 139 GLY B N 1
ATOM 3420 C CA . GLY B 1 139 ? -3.547 4.645 -5.941 1 94.25 139 GLY B CA 1
ATOM 3421 C C . GLY B 1 139 ? -4.996 4.738 -6.383 1 94.25 139 GLY B C 1
ATOM 3422 O O . GLY B 1 139 ? -5.344 4.328 -7.492 1 94.25 139 GLY B O 1
ATOM 3423 N N . SER B 1 140 ? -5.852 5.301 -5.547 1 94.69 140 SER B N 1
ATOM 3424 C CA . SER B 1 140 ? -7.277 5.359 -5.859 1 94.69 140 SER B CA 1
ATOM 3425 C C . SER B 1 140 ? -7.852 6.742 -5.562 1 94.69 140 SER B C 1
ATOM 3427 O O . SER B 1 140 ? -7.504 7.359 -4.555 1 94.69 140 SER B O 1
ATOM 3429 N N . TRP B 1 141 ? -8.727 7.145 -6.469 1 94.62 141 TRP B N 1
ATOM 3430 C CA . TRP B 1 141 ? -9.422 8.422 -6.305 1 94.62 141 TRP B CA 1
ATOM 3431 C C . TRP B 1 141 ? -10.758 8.227 -5.598 1 94.62 141 TRP B C 1
ATOM 3433 O O . TRP B 1 141 ? -11.516 7.309 -5.926 1 94.62 141 TRP B O 1
ATOM 3443 N N . ILE B 1 142 ? -11 9.031 -4.633 1 97.06 142 ILE B N 1
ATOM 3444 C CA . ILE B 1 142 ? -12.328 9.047 -4.027 1 97.06 142 ILE B CA 1
ATOM 3445 C C . ILE B 1 142 ? -13.242 9.969 -4.832 1 97.06 142 ILE B C 1
ATOM 3447 O O . ILE B 1 142 ? -12.992 11.172 -4.938 1 97.06 142 ILE B O 1
ATOM 3451 N N . SER B 1 143 ? -14.258 9.445 -5.391 1 96.44 143 SER B N 1
ATOM 3452 C CA . SER B 1 143 ? -15.156 10.211 -6.254 1 96.44 143 SER B CA 1
ATOM 3453 C C . SER B 1 143 ? -16.016 11.172 -5.438 1 96.44 143 SER B C 1
ATOM 3455 O O . SER B 1 143 ? -16.25 10.945 -4.246 1 96.44 143 SER B O 1
ATOM 3457 N N . GLU B 1 144 ? -16.484 12.242 -6.09 1 95.75 144 GLU B N 1
ATOM 3458 C CA . GLU B 1 144 ? -17.422 13.156 -5.461 1 95.75 144 GLU B CA 1
ATOM 3459 C C . GLU B 1 144 ? -18.688 12.438 -5.023 1 95.75 144 GLU B C 1
ATOM 3461 O O . GLU B 1 144 ? -19.25 12.727 -3.961 1 95.75 144 GLU B O 1
ATOM 3466 N N . SER B 1 145 ? -19.109 11.531 -5.875 1 96.62 145 SER B N 1
ATOM 3467 C CA . SER B 1 145 ? -20.328 10.773 -5.578 1 96.62 145 SER B CA 1
ATOM 3468 C C . SER B 1 145 ? -20.172 9.953 -4.301 1 96.62 145 SER B C 1
ATOM 3470 O O . SER B 1 145 ? -21.109 9.844 -3.508 1 96.62 145 SER B O 1
ATOM 3472 N N . LEU B 1 146 ? -19.031 9.352 -4.094 1 97.44 146 LEU B N 1
ATOM 3473 C CA . LEU B 1 146 ? -18.797 8.578 -2.885 1 97.44 146 LEU B CA 1
ATOM 3474 C C . LEU B 1 146 ? -18.75 9.484 -1.659 1 97.44 146 LEU B C 1
ATOM 3476 O O . LEU B 1 146 ? -19.266 9.125 -0.598 1 97.44 146 LEU B O 1
ATOM 3480 N N . ILE B 1 147 ? -18.125 10.641 -1.761 1 97.31 147 ILE B N 1
ATOM 3481 C CA . ILE B 1 147 ? -18.078 11.609 -0.675 1 97.31 147 ILE B CA 1
ATOM 3482 C C . ILE B 1 147 ? -19.5 11.984 -0.254 1 97.31 147 ILE B C 1
ATOM 3484 O O . ILE B 1 147 ? -19.828 11.969 0.935 1 97.31 147 ILE B O 1
ATOM 3488 N N . GLU B 1 148 ? -20.297 12.266 -1.247 1 96.56 148 GLU B N 1
ATOM 3489 C CA . GLU B 1 148 ? -21.672 12.641 -0.985 1 96.56 148 GLU B CA 1
ATOM 3490 C C . GLU B 1 148 ? -22.438 11.508 -0.308 1 96.56 148 GLU B C 1
ATOM 3492 O O . GLU B 1 148 ? -23.188 11.742 0.643 1 96.56 148 GLU B O 1
ATOM 3497 N N . LYS B 1 149 ? -22.25 10.328 -0.812 1 97.69 149 LYS B N 1
ATOM 3498 C CA . LYS B 1 149 ? -22.938 9.164 -0.254 1 97.69 149 LYS B CA 1
ATOM 3499 C C . LYS B 1 149 ? -22.562 8.945 1.207 1 97.69 149 LYS B C 1
ATOM 3501 O O . LYS B 1 149 ? -23.422 8.773 2.062 1 97.69 149 LYS B O 1
ATOM 3506 N N . LEU B 1 150 ? -21.281 9.008 1.523 1 98.12 150 LEU B N 1
ATOM 3507 C CA . LEU B 1 150 ? -20.797 8.781 2.881 1 98.12 150 LEU B CA 1
ATOM 3508 C C . LEU B 1 150 ? -21.297 9.867 3.824 1 98.12 150 LEU B C 1
ATOM 3510 O O . LEU B 1 150 ? -21.703 9.578 4.957 1 98.12 150 LEU B O 1
ATOM 3514 N N . THR B 1 151 ? -21.266 11.102 3.373 1 97.12 151 THR B N 1
ATOM 3515 C CA . THR B 1 151 ? -21.688 12.211 4.211 1 97.12 151 THR B CA 1
ATOM 3516 C C . THR B 1 151 ? -23.188 12.133 4.508 1 97.12 151 THR B C 1
ATOM 3518 O O . THR B 1 151 ? -23.641 12.508 5.594 1 97.12 151 THR B O 1
ATOM 3521 N N . ARG B 1 152 ? -23.922 11.68 3.561 1 97.06 152 ARG B N 1
ATOM 3522 C CA . ARG B 1 152 ? -25.375 11.539 3.723 1 97.06 152 ARG B CA 1
ATOM 3523 C C . ARG B 1 152 ? -25.703 10.406 4.684 1 97.06 152 ARG B C 1
ATOM 3525 O O . ARG B 1 152 ? -26.609 10.531 5.512 1 97.06 152 ARG B O 1
ATOM 3532 N N . GLU B 1 153 ? -25 9.383 4.617 1 98.19 153 GLU B N 1
ATOM 3533 C CA . GLU B 1 153 ? -25.344 8.148 5.32 1 98.19 153 GLU B CA 1
ATOM 3534 C C . GLU B 1 153 ? -24.781 8.141 6.734 1 98.19 153 GLU B C 1
ATOM 3536 O O . GLU B 1 153 ? -25.297 7.453 7.617 1 98.19 153 GLU B O 1
ATOM 3541 N N . PHE B 1 154 ? -23.734 8.883 6.98 1 98.38 154 PHE B N 1
ATOM 3542 C CA . PHE B 1 154 ? -23.062 8.828 8.266 1 98.38 154 PHE B CA 1
ATOM 3543 C C . PHE B 1 154 ? -22.875 10.227 8.836 1 98.38 154 PHE B C 1
ATOM 3545 O O . PHE B 1 154 ? -22.094 11.023 8.312 1 98.38 154 PHE B O 1
ATOM 3552 N N . SER B 1 155 ? -23.375 10.508 9.977 1 97.62 155 SER B N 1
ATOM 3553 C CA . SER B 1 155 ? -23.375 11.844 10.555 1 97.62 155 SER B CA 1
ATOM 3554 C C . SER B 1 155 ? -22.016 12.195 11.148 1 97.62 155 SER B C 1
ATOM 3556 O O . SER B 1 155 ? -21.703 13.367 11.352 1 97.62 155 SER B O 1
ATOM 3558 N N . ASN B 1 156 ? -21.172 11.156 11.359 1 98.06 156 ASN B N 1
ATOM 3559 C CA . ASN B 1 156 ? -19.875 11.438 11.969 1 98.06 156 ASN B CA 1
ATOM 3560 C C . ASN B 1 156 ? -18.797 11.656 10.922 1 98.06 156 ASN B C 1
ATOM 3562 O O . ASN B 1 156 ? -17.625 11.812 11.258 1 98.06 156 ASN B O 1
ATOM 3566 N N . VAL B 1 157 ? -19.156 11.656 9.664 1 98.56 157 VAL B N 1
ATOM 3567 C CA . VAL B 1 157 ? -18.234 12.133 8.625 1 98.56 157 VAL B CA 1
ATOM 3568 C C . VAL B 1 157 ? -18.266 13.656 8.586 1 98.56 157 VAL B C 1
ATOM 3570 O O . VAL B 1 157 ? -19.25 14.258 8.156 1 98.56 157 VAL B O 1
ATOM 3573 N N . LYS B 1 158 ? -17.125 14.266 9 1 98.56 158 LYS B N 1
ATOM 3574 C CA . LYS B 1 158 ? -17.172 15.688 9.32 1 98.56 158 LYS B CA 1
ATOM 3575 C C . LYS B 1 158 ? -16.266 16.484 8.391 1 98.56 158 LYS B C 1
ATOM 3577 O O . LYS B 1 158 ? -16.234 17.719 8.445 1 98.56 158 LYS B O 1
ATOM 3582 N N . GLY B 1 159 ? -15.539 15.82 7.488 1 98.5 159 GLY B N 1
ATOM 3583 C CA . GLY B 1 159 ? -14.688 16.594 6.602 1 98.5 159 GLY B CA 1
ATOM 3584 C C . GLY B 1 159 ? -13.859 15.734 5.668 1 98.5 159 GLY B C 1
ATOM 3585 O O . GLY B 1 159 ? -14 14.508 5.656 1 98.5 159 GLY B O 1
ATOM 3586 N N . ILE B 1 160 ? -13.07 16.422 4.828 1 98.62 160 ILE B N 1
ATOM 3587 C CA . ILE B 1 160 ? -12.156 15.766 3.896 1 98.62 160 ILE B CA 1
ATOM 3588 C C . ILE B 1 160 ? -10.859 16.562 3.799 1 98.62 160 ILE B C 1
ATOM 3590 O O . ILE B 1 160 ? -10.883 17.797 3.811 1 98.62 160 ILE B O 1
ATOM 3594 N N . LYS B 1 161 ? -9.797 15.859 3.885 1 98.62 161 LYS B N 1
ATOM 3595 C CA . LYS B 1 161 ? -8.492 16.359 3.438 1 98.62 161 LYS B CA 1
ATOM 3596 C C . LYS B 1 161 ? -8.211 15.938 1.996 1 98.62 161 LYS B C 1
ATOM 3598 O O . LYS B 1 161 ? -8.094 14.742 1.701 1 98.62 161 LYS B O 1
ATOM 3603 N N . ASP B 1 162 ? -8.117 16.875 1.106 1 98.62 162 ASP B N 1
ATOM 3604 C CA . ASP B 1 162 ? -7.766 16.578 -0.278 1 98.62 162 A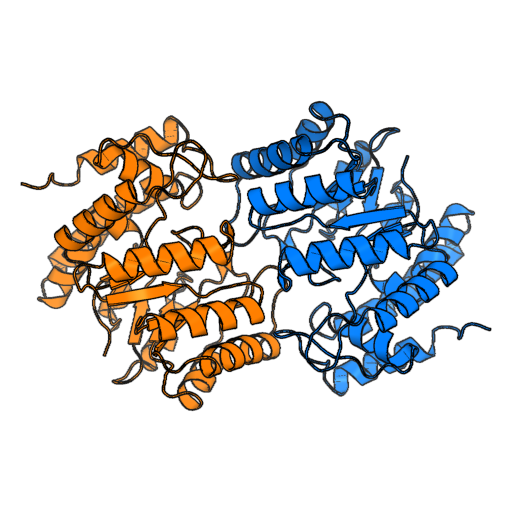SP B CA 1
ATOM 3605 C C . ASP B 1 162 ? -6.301 16.906 -0.557 1 98.62 162 ASP B C 1
ATOM 3607 O O . ASP B 1 162 ? -5.906 18.078 -0.506 1 98.62 162 ASP B O 1
ATOM 3611 N N . SER B 1 163 ? -5.551 15.93 -0.815 1 98.19 163 SER B N 1
ATOM 3612 C CA . SER B 1 163 ? -4.129 16.094 -1.103 1 98.19 163 SER B CA 1
ATOM 3613 C C . SER B 1 163 ? -3.82 15.781 -2.562 1 98.19 163 SER B C 1
ATOM 3615 O O . SER B 1 163 ? -2.658 15.594 -2.93 1 98.19 163 SER B O 1
ATOM 3617 N N . SER B 1 164 ? -4.82 15.719 -3.455 1 97.44 164 SER B N 1
ATOM 3618 C CA . SER B 1 164 ? -4.629 15.305 -4.84 1 97.44 164 SER B CA 1
ATOM 3619 C C . SER B 1 164 ? -3.836 16.344 -5.625 1 97.44 164 SER B C 1
ATOM 3621 O O . SER B 1 164 ? -3.234 16.016 -6.652 1 97.44 164 SER B O 1
ATOM 3623 N N . GLY B 1 165 ? -3.92 17.578 -5.18 1 97.81 165 GLY B N 1
ATOM 3624 C CA . GLY B 1 165 ? -3.314 18.656 -5.93 1 97.81 165 GLY B CA 1
ATOM 3625 C C . GLY B 1 165 ? -4.145 19.094 -7.121 1 97.81 165 GLY B C 1
ATOM 3626 O O . GLY B 1 165 ? -3.754 20.016 -7.852 1 97.81 165 GLY B O 1
ATOM 3627 N N . ASP B 1 166 ? -5.277 18.484 -7.371 1 97.44 166 ASP B N 1
ATOM 3628 C CA . ASP B 1 166 ? -6.176 18.828 -8.469 1 97.44 166 ASP B CA 1
ATOM 3629 C C . ASP B 1 166 ? -7.176 19.906 -8.055 1 97.44 166 ASP B C 1
ATOM 3631 O O . ASP B 1 166 ? -8.242 19.594 -7.52 1 97.44 166 ASP B O 1
ATOM 3635 N N . MET B 1 167 ? -6.844 21.094 -8.391 1 96.94 167 MET B N 1
ATOM 3636 C CA . MET B 1 167 ? -7.668 22.219 -7.945 1 96.94 167 MET B CA 1
ATOM 3637 C C . MET B 1 167 ? -9.031 22.203 -8.633 1 96.94 167 MET B C 1
ATOM 3639 O O . MET B 1 167 ? -9.984 22.797 -8.141 1 96.94 167 MET B O 1
ATOM 3643 N N . ARG B 1 168 ? -9.125 21.562 -9.922 1 94.06 168 ARG B N 1
ATOM 3644 C CA . ARG B 1 168 ? -10.438 21.406 -10.531 1 94.06 168 ARG B CA 1
ATOM 3645 C C . ARG B 1 168 ? -11.336 20.516 -9.664 1 94.06 168 ARG B C 1
ATOM 3647 O O . ARG B 1 168 ? -12.5 20.844 -9.422 1 94.06 168 ARG B O 1
ATOM 3654 N N . PHE B 1 169 ? -10.742 19.516 -9.125 1 96.81 169 PHE B N 1
ATOM 3655 C CA . PHE B 1 169 ? -11.461 18.625 -8.219 1 96.81 169 PHE B CA 1
ATOM 3656 C C . PHE B 1 169 ? -11.812 19.359 -6.926 1 96.81 169 PHE B C 1
ATOM 3658 O O . PHE B 1 169 ? -12.953 19.297 -6.461 1 96.81 169 PHE B O 1
ATOM 3665 N N . PHE B 1 170 ? -10.828 20.031 -6.344 1 97.25 170 PHE B N 1
ATOM 3666 C CA . PHE B 1 170 ? -11.023 20.75 -5.094 1 97.25 170 PHE B CA 1
ATOM 3667 C C . PHE B 1 170 ? -12.164 21.75 -5.219 1 97.25 170 PHE B C 1
ATOM 3669 O O . PHE B 1 170 ? -12.992 21.875 -4.312 1 97.25 170 PHE B O 1
ATOM 3676 N N . SER B 1 171 ? -12.211 22.438 -6.352 1 95.88 171 SER B N 1
ATOM 3677 C CA . SER B 1 171 ? -13.242 23.453 -6.594 1 95.88 171 SER B CA 1
ATOM 3678 C C . SER B 1 171 ? -14.625 22.812 -6.672 1 95.88 171 SER B C 1
ATOM 3680 O O . SER B 1 171 ? -15.625 23.422 -6.277 1 95.88 171 SER B O 1
ATOM 3682 N N . ARG B 1 172 ? -14.68 21.625 -7.148 1 94.69 172 ARG B N 1
ATOM 3683 C CA . ARG B 1 172 ? -15.953 20.922 -7.238 1 94.69 172 ARG B CA 1
ATOM 3684 C C . ARG B 1 172 ? -16.453 20.5 -5.859 1 94.69 172 ARG B C 1
ATOM 3686 O O . ARG B 1 172 ? -17.625 20.688 -5.531 1 94.69 172 ARG B O 1
ATOM 3693 N N . ILE B 1 173 ? -15.523 20.016 -5.047 1 95.62 173 ILE B N 1
ATOM 3694 C CA . ILE B 1 173 ? -15.984 19.422 -3.795 1 95.62 173 ILE B CA 1
ATOM 3695 C C . ILE B 1 173 ? -16.172 20.516 -2.746 1 95.62 173 ILE B C 1
ATOM 3697 O O . ILE B 1 173 ? -16.859 20.312 -1.737 1 95.62 173 ILE B O 1
ATOM 3701 N N . ILE B 1 174 ? -15.586 21.688 -2.996 1 95.69 174 ILE B N 1
ATOM 3702 C CA . ILE B 1 174 ? -15.688 22.781 -2.029 1 95.69 174 ILE B CA 1
ATOM 3703 C C . ILE B 1 174 ? -17.156 23.156 -1.83 1 95.69 174 ILE B C 1
ATOM 3705 O O . ILE B 1 174 ? -17.531 23.656 -0.767 1 95.69 174 ILE B O 1
ATOM 3709 N N . ARG B 1 175 ? -18.016 22.938 -2.783 1 92.75 175 ARG B N 1
ATOM 3710 C CA . ARG B 1 175 ? -19.422 23.281 -2.73 1 92.75 175 ARG B CA 1
ATOM 3711 C C . ARG B 1 175 ? -20.156 22.438 -1.676 1 92.75 175 ARG B C 1
ATOM 3713 O O . ARG B 1 175 ? -21.25 22.797 -1.238 1 92.75 175 ARG B O 1
ATOM 3720 N N . HIS B 1 176 ? -19.547 21.328 -1.273 1 92 176 HIS B N 1
ATOM 3721 C CA . HIS B 1 176 ? -20.156 20.453 -0.279 1 92 176 HIS B CA 1
ATOM 3722 C C . HIS B 1 176 ? -19.875 20.953 1.137 1 92 176 HIS B C 1
ATOM 3724 O O . HIS B 1 176 ? -20.469 20.453 2.1 1 92 176 HIS B O 1
ATOM 3730 N N . LYS B 1 177 ? -19.016 21.891 1.244 1 92.94 177 LYS B N 1
ATOM 3731 C CA . LYS B 1 177 ? -18.719 22.422 2.568 1 92.94 177 LYS B CA 1
ATOM 3732 C C . LYS B 1 177 ? -19.938 23.062 3.201 1 92.94 177 LYS B C 1
ATOM 3734 O O . LYS B 1 177 ? -20.688 23.781 2.531 1 92.94 177 LYS B O 1
ATOM 3739 N N . ASN B 1 178 ? -20.203 22.797 4.434 1 91.88 178 ASN B N 1
ATOM 3740 C CA . ASN B 1 178 ? -21.266 23.391 5.238 1 91.88 178 ASN B CA 1
ATOM 3741 C C . ASN B 1 178 ? -20.953 23.312 6.73 1 91.88 178 ASN B C 1
ATOM 3743 O O . ASN B 1 178 ? -19.781 23.172 7.117 1 91.88 178 ASN B O 1
ATOM 3747 N N . GLU B 1 179 ? -21.891 23.469 7.512 1 89.88 179 GLU B N 1
ATOM 3748 C CA . GLU B 1 179 ? -21.688 23.547 8.953 1 89.88 179 GLU B CA 1
ATOM 3749 C C . GLU B 1 179 ? -21.312 22.188 9.523 1 89.88 179 GLU B C 1
ATOM 3751 O O . GLU B 1 179 ? -20.797 22.094 10.648 1 89.88 179 GLU B O 1
ATOM 3756 N N . LYS B 1 180 ? -21.484 21.172 8.711 1 93.81 180 LYS B N 1
ATOM 3757 C CA . LYS B 1 180 ? -21.266 19.828 9.242 1 93.81 180 LYS B CA 1
ATOM 3758 C C . LYS B 1 180 ? -20.156 19.109 8.5 1 93.81 180 LYS B C 1
ATOM 3760 O O . LYS B 1 180 ? -19.812 17.969 8.828 1 93.81 180 LYS B O 1
ATOM 3765 N N . PHE B 1 181 ? -19.562 19.75 7.555 1 97.38 181 PHE B N 1
ATOM 3766 C CA . PHE B 1 181 ? -18.562 19.109 6.707 1 97.38 181 PHE B CA 1
ATOM 3767 C C . PHE B 1 181 ? -17.516 20.109 6.254 1 97.38 181 PHE B C 1
ATOM 3769 O O . PHE B 1 181 ? -17.812 21.031 5.492 1 97.38 181 PHE B O 1
ATOM 3776 N N . ASP B 1 182 ? -16.297 19.922 6.699 1 98.5 182 ASP B N 1
ATOM 3777 C CA . ASP B 1 182 ? -15.211 20.859 6.402 1 98.5 182 ASP B CA 1
ATOM 3778 C C . ASP B 1 182 ? -14.266 20.281 5.344 1 98.5 182 ASP B C 1
ATOM 3780 O O . ASP B 1 182 ? -14.172 19.062 5.184 1 98.5 182 ASP B O 1
ATOM 3784 N N . ILE B 1 183 ? -13.609 21.156 4.605 1 98.56 183 ILE B N 1
ATOM 3785 C CA . ILE B 1 183 ? -12.711 20.75 3.525 1 98.56 183 ILE B CA 1
ATOM 3786 C C . ILE B 1 183 ? -11.336 21.406 3.727 1 98.56 183 ILE B C 1
ATOM 3788 O O . ILE B 1 183 ? -11.234 22.625 3.857 1 98.56 183 ILE B O 1
ATOM 3792 N N . PHE B 1 184 ? -10.375 20.594 3.775 1 98.88 184 PHE B N 1
ATOM 3793 C CA . PHE B 1 184 ? -9.008 21.031 4.035 1 98.88 184 PHE B CA 1
ATOM 3794 C C . PHE B 1 184 ? -8.117 20.75 2.834 1 98.88 184 PHE B C 1
ATOM 3796 O O . PHE B 1 184 ? -8.273 19.734 2.16 1 98.88 184 PHE B O 1
ATOM 3803 N N . GLN B 1 185 ? -7.164 21.625 2.574 1 98.81 185 GLN B N 1
ATOM 3804 C CA . GLN B 1 185 ? -6.137 21.453 1.55 1 98.81 185 GLN B CA 1
ATOM 3805 C C . GLN B 1 185 ? -4.91 20.734 2.115 1 98.81 185 GLN B C 1
ATOM 3807 O O . GLN B 1 185 ? -4.391 21.125 3.164 1 98.81 185 GLN B O 1
ATOM 3812 N N . GLY B 1 186 ? -4.461 19.719 1.41 1 98.75 186 GLY B N 1
ATOM 3813 C CA . GLY B 1 186 ? -3.338 18.938 1.916 1 98.75 186 GLY B CA 1
ATOM 3814 C C . GLY B 1 186 ? -2.012 19.328 1.287 1 98.75 186 GLY B C 1
ATOM 3815 O O . GLY B 1 186 ? -0.952 18.906 1.745 1 98.75 186 GLY B O 1
ATOM 3816 N N . GLN B 1 187 ? -2.074 20.141 0.239 1 98.56 187 GLN B N 1
ATOM 3817 C CA . GLN B 1 187 ? -0.861 20.578 -0.441 1 98.56 187 GLN B CA 1
ATOM 3818 C C . GLN B 1 187 ? -0.456 21.984 0.011 1 98.56 187 GLN B C 1
ATOM 3820 O O . GLN B 1 187 ? -1.199 22.953 -0.192 1 98.56 187 GLN B O 1
ATOM 3825 N N . ASP B 1 188 ? 0.736 22.078 0.456 1 98.69 188 ASP B N 1
ATOM 3826 C CA . ASP B 1 188 ? 1.211 23.328 1.046 1 98.69 188 ASP B CA 1
ATOM 3827 C C . ASP B 1 188 ? 1.174 24.469 0.03 1 98.69 188 ASP B C 1
ATOM 3829 O O . ASP B 1 188 ? 0.787 25.578 0.361 1 98.69 188 ASP B O 1
ATOM 3833 N N . ASP B 1 189 ? 1.53 24.172 -1.205 1 98.25 189 ASP B N 1
ATOM 3834 C CA . ASP B 1 189 ? 1.683 25.203 -2.227 1 98.25 189 ASP B CA 1
ATOM 3835 C C . ASP B 1 189 ? 0.323 25.672 -2.744 1 98.25 189 ASP B C 1
ATOM 3837 O O . ASP B 1 189 ? 0.233 26.672 -3.455 1 98.25 189 ASP B O 1
ATOM 3841 N N . LEU B 1 190 ? -0.757 25.031 -2.312 1 98.69 190 LEU B N 1
ATOM 3842 C CA . LEU B 1 190 ? -2.092 25.359 -2.80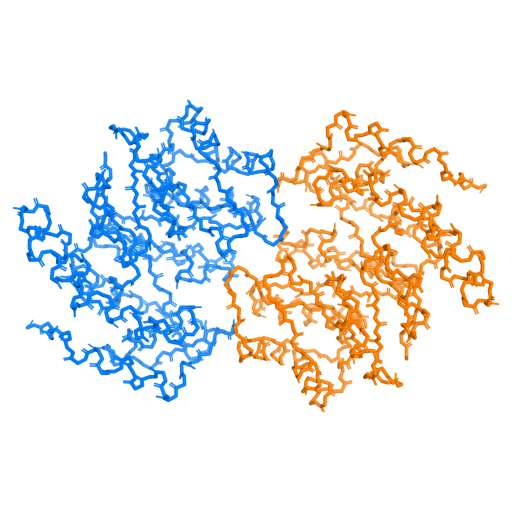7 1 98.69 190 LEU B CA 1
ATOM 3843 C C . LEU B 1 190 ? -2.965 25.922 -1.688 1 98.69 190 LEU B C 1
ATOM 3845 O O . LEU B 1 190 ? -4.172 26.109 -1.87 1 98.69 190 LEU B O 1
ATOM 3849 N N . LEU B 1 191 ? -2.354 26.188 -0.542 1 98.81 191 LEU B N 1
ATOM 3850 C CA . LEU B 1 191 ? -3.137 26.578 0.625 1 98.81 191 LEU B CA 1
ATOM 3851 C C . LEU B 1 191 ? -3.85 27.906 0.379 1 98.81 191 LEU B C 1
ATOM 3853 O O . LEU B 1 191 ? -5.062 28.016 0.584 1 98.81 191 LEU B O 1
ATOM 3857 N N . PHE B 1 192 ? -3.098 28.938 -0.104 1 98.62 192 PHE B N 1
ATOM 3858 C CA . PHE B 1 192 ? -3.695 30.25 -0.337 1 98.62 192 PHE B CA 1
ATOM 3859 C C . PHE B 1 192 ? -4.863 30.156 -1.309 1 98.62 192 PHE B C 1
ATOM 3861 O O . PHE B 1 192 ? -5.934 30.719 -1.063 1 98.62 192 PHE B O 1
ATOM 3868 N N . LEU B 1 193 ? -4.688 29.453 -2.412 1 97.75 193 LEU B N 1
ATOM 3869 C CA . LEU B 1 193 ? -5.727 29.266 -3.42 1 97.75 193 LEU B CA 1
ATOM 3870 C C . LEU B 1 193 ? -6.957 28.594 -2.816 1 97.75 193 LEU B C 1
ATOM 3872 O O . LEU B 1 193 ? -8.086 29.016 -3.09 1 97.75 193 LEU B O 1
ATOM 3876 N N . SER B 1 194 ? -6.707 27.625 -2.006 1 98.75 194 SER B N 1
ATOM 3877 C CA . SER B 1 194 ? -7.809 26.859 -1.434 1 98.75 194 SER B CA 1
ATOM 3878 C C . SER B 1 194 ? -8.578 27.688 -0.409 1 98.75 194 SER B C 1
ATOM 3880 O O . SER B 1 194 ? -9.812 27.609 -0.354 1 98.75 194 SER B O 1
ATOM 3882 N N . LEU B 1 195 ? -7.828 28.406 0.411 1 98.69 195 LEU B N 1
ATOM 3883 C CA . LEU B 1 195 ? -8.492 29.297 1.354 1 98.69 195 LEU B CA 1
ATOM 3884 C C . LEU B 1 195 ? -9.344 30.328 0.62 1 98.69 195 LEU B C 1
ATOM 3886 O O . LEU B 1 195 ? -10.453 30.641 1.063 1 98.69 195 LEU B O 1
ATOM 3890 N N . SER B 1 196 ? -8.883 30.797 -0.497 1 97.88 196 SER B N 1
ATOM 3891 C CA . SER B 1 196 ? -9.555 31.844 -1.271 1 97.88 196 SER B CA 1
ATOM 3892 C C . SER B 1 196 ? -10.906 31.359 -1.781 1 97.88 196 SER B C 1
ATOM 3894 O O . SER B 1 196 ? -11.812 32.156 -2 1 97.88 196 SER B O 1
ATOM 3896 N N . ILE B 1 197 ? -11.047 30.062 -1.939 1 97.19 197 ILE B N 1
ATOM 3897 C CA . ILE B 1 197 ? -12.312 29.562 -2.471 1 97.19 197 ILE B CA 1
ATOM 3898 C C . ILE B 1 197 ? -13.133 28.938 -1.349 1 97.19 197 ILE B C 1
ATOM 3900 O O . ILE B 1 197 ? -14.141 28.281 -1.604 1 97.19 197 ILE B O 1
ATOM 3904 N N . GLY B 1 198 ? -12.578 29.031 -0.09 1 97.5 198 GLY B N 1
ATOM 3905 C CA . GLY B 1 198 ? -13.477 28.75 1.014 1 97.5 198 GLY B CA 1
ATOM 3906 C C . GLY B 1 198 ? -13.023 27.578 1.863 1 97.5 198 GLY B C 1
ATOM 3907 O O . GLY B 1 198 ? -13.766 27.094 2.729 1 97.5 198 GLY B O 1
ATOM 3908 N N . ALA B 1 199 ? -11.875 27.078 1.664 1 98.56 199 ALA B N 1
ATOM 3909 C CA . ALA B 1 199 ? -11.383 25.984 2.494 1 98.56 199 ALA B CA 1
ATOM 3910 C C . ALA B 1 199 ? -11.406 26.359 3.973 1 98.56 199 ALA B C 1
ATOM 3912 O O . ALA B 1 199 ? -11.234 27.531 4.324 1 98.56 199 ALA B O 1
ATOM 3913 N N . SER B 1 200 ? -11.617 25.359 4.789 1 98.62 200 SER B N 1
ATOM 3914 C CA . SER B 1 200 ? -11.648 25.578 6.234 1 98.62 200 SER B CA 1
ATOM 3915 C C . SER B 1 200 ? -10.242 25.703 6.809 1 98.62 200 SER B C 1
ATOM 3917 O O . SER B 1 200 ? -10.07 26.172 7.938 1 98.62 200 SER B O 1
ATOM 3919 N N . GLY B 1 201 ? -9.273 25.328 6.102 1 98.69 201 GLY B N 1
ATOM 3920 C CA . GLY B 1 201 ? -7.879 25.344 6.516 1 98.69 201 GLY B CA 1
ATOM 3921 C C . GLY B 1 201 ? -7.004 24.422 5.691 1 98.69 201 GLY B C 1
ATOM 3922 O O . GLY B 1 201 ? -7.285 24.172 4.512 1 98.69 201 GLY B O 1
ATOM 3923 N N . GLY B 1 202 ? -5.883 24.047 6.285 1 98.88 202 GLY B N 1
ATOM 3924 C CA . GLY B 1 202 ? -4.934 23.172 5.617 1 98.88 202 GLY B CA 1
ATOM 3925 C C . GLY B 1 202 ? -4.359 22.109 6.527 1 98.88 202 GLY B C 1
ATOM 3926 O O . GLY B 1 202 ? -4.273 22.312 7.742 1 98.88 202 GLY B O 1
ATOM 3927 N N . VAL B 1 203 ? -4.113 20.969 6.004 1 98.88 203 VAL B N 1
ATOM 3928 C CA . VAL B 1 203 ? -3.271 19.938 6.598 1 98.88 203 VAL B CA 1
ATOM 3929 C C . VAL B 1 203 ? -1.92 19.906 5.891 1 98.88 203 VAL B C 1
ATOM 3931 O O . VAL B 1 203 ? -1.714 19.109 4.973 1 98.88 203 VAL B O 1
ATOM 3934 N N . CYS B 1 204 ? -0.972 20.688 6.348 1 98.75 204 CYS B N 1
ATOM 3935 C CA . CYS B 1 204 ? 0.211 21.047 5.578 1 98.75 204 CYS B CA 1
ATOM 3936 C C . CYS B 1 204 ? 1.481 20.578 6.266 1 98.75 204 CYS B C 1
ATOM 3938 O O . CYS B 1 204 ? 1.72 20.891 7.434 1 98.75 204 CYS B O 1
ATOM 3940 N N . GLY B 1 205 ? 2.312 19.906 5.5 1 98.75 205 GLY B N 1
ATOM 3941 C CA . GLY B 1 205 ? 3.506 19.266 6.023 1 98.75 205 GLY B CA 1
ATOM 3942 C C . GLY B 1 205 ? 4.539 20.25 6.539 1 98.75 205 GLY B C 1
ATOM 3943 O O . GLY B 1 205 ? 5.25 19.953 7.504 1 98.75 205 GLY B O 1
ATOM 3944 N N . LEU B 1 206 ? 4.645 21.422 5.969 1 98.75 206 LEU B N 1
ATOM 3945 C CA . LEU B 1 206 ? 5.68 22.391 6.32 1 98.75 206 LEU B CA 1
ATOM 3946 C C . LEU B 1 206 ? 5.477 22.906 7.738 1 98.75 206 LEU B C 1
ATOM 3948 O O . LEU B 1 206 ? 6.391 23.5 8.32 1 98.75 206 LEU B O 1
ATOM 3952 N N . SER B 1 207 ? 4.312 22.703 8.273 1 98.62 207 SER B N 1
ATOM 3953 C CA . SER B 1 207 ? 4.055 23.141 9.641 1 98.62 207 SER B CA 1
ATOM 3954 C C . SER B 1 207 ? 4.863 22.312 10.641 1 98.62 207 SER B C 1
ATOM 3956 O O . SER B 1 207 ? 4.969 22.688 11.812 1 98.62 207 SER B O 1
ATOM 3958 N N . ASN B 1 208 ? 5.457 21.203 10.203 1 98.75 208 ASN B N 1
ATOM 3959 C CA . ASN B 1 208 ? 6.34 20.438 11.07 1 98.75 208 ASN B CA 1
ATOM 3960 C C . ASN B 1 208 ? 7.609 21.219 11.414 1 98.75 208 ASN B C 1
ATOM 3962 O O . ASN B 1 208 ? 8.25 20.938 12.43 1 98.75 208 ASN B O 1
ATOM 3966 N N . ILE B 1 209 ? 7.961 22.234 10.469 1 98.38 209 ILE B N 1
ATOM 3967 C CA . ILE B 1 209 ? 9.328 22.719 10.594 1 98.38 209 ILE B CA 1
ATOM 3968 C C . ILE B 1 209 ? 9.336 24.25 10.531 1 98.38 209 ILE B C 1
ATOM 3970 O O . ILE B 1 209 ? 10.398 24.875 10.648 1 98.38 209 ILE B O 1
ATOM 3974 N N . SER B 1 210 ? 8.156 24.875 10.367 1 97.81 210 SER B N 1
ATOM 3975 C CA . SER B 1 210 ? 8.156 26.328 10.258 1 97.81 210 SER B CA 1
ATOM 3976 C C . SER B 1 210 ? 6.773 26.906 10.562 1 97.81 210 SER B C 1
ATOM 3978 O O . SER B 1 210 ? 5.762 26.219 10.406 1 97.81 210 SER B O 1
ATOM 3980 N N . PRO B 1 211 ? 6.711 28.156 11.008 1 98.12 211 PRO B N 1
ATOM 3981 C CA . PRO B 1 211 ? 5.422 28.812 11.234 1 98.12 211 PRO B CA 1
ATOM 3982 C C . PRO B 1 211 ? 4.82 29.391 9.953 1 98.12 211 PRO B C 1
ATOM 3984 O O . PRO B 1 211 ? 3.771 30.031 10 1 98.12 211 PRO B O 1
ATOM 3987 N N . TYR B 1 212 ? 5.465 29.188 8.789 1 98.56 212 TYR B N 1
ATOM 3988 C CA . TYR B 1 212 ? 5.039 29.844 7.551 1 98.56 212 TYR B CA 1
ATOM 3989 C C . TYR B 1 212 ? 3.576 29.531 7.254 1 98.56 212 TYR B C 1
ATOM 3991 O O . TYR B 1 212 ? 2.814 30.406 6.859 1 98.56 212 TYR B O 1
ATOM 3999 N N . ILE B 1 213 ? 3.191 28.266 7.473 1 98.81 213 ILE B N 1
ATOM 4000 C CA . ILE B 1 213 ? 1.839 27.828 7.148 1 98.81 213 ILE B CA 1
ATOM 4001 C C . ILE B 1 213 ? 0.838 28.531 8.078 1 98.81 213 ILE B C 1
ATOM 4003 O O . ILE B 1 213 ? -0.188 29.031 7.617 1 98.81 213 ILE B O 1
ATOM 4007 N N . THR B 1 214 ? 1.13 28.516 9.383 1 98.75 214 THR B N 1
ATOM 4008 C CA . THR B 1 214 ? 0.236 29.156 10.336 1 98.75 214 THR B CA 1
ATOM 4009 C C . THR B 1 214 ? 0.205 30.672 10.117 1 98.75 214 THR B C 1
ATOM 4011 O O . THR B 1 214 ? -0.853 31.297 10.219 1 98.75 214 THR B O 1
ATOM 4014 N N . ASN B 1 215 ? 1.352 31.25 9.812 1 98.62 215 ASN B N 1
ATOM 4015 C CA . ASN B 1 215 ? 1.389 32.688 9.492 1 98.62 215 ASN B CA 1
ATOM 4016 C C . ASN B 1 215 ? 0.501 33 8.289 1 98.62 215 ASN B C 1
ATOM 4018 O O . ASN B 1 215 ? -0.242 34 8.312 1 98.62 215 ASN B O 1
ATOM 4022 N N . LEU B 1 216 ? 0.619 32.188 7.258 1 98.81 216 LEU B N 1
ATOM 4023 C CA . LEU B 1 216 ? -0.194 32.375 6.062 1 98.81 216 LEU B CA 1
ATOM 4024 C C . LEU B 1 216 ? -1.68 32.312 6.398 1 98.81 216 LEU B C 1
ATOM 4026 O O . LEU B 1 216 ? -2.445 33.188 6.004 1 98.81 216 LEU B O 1
ATOM 4030 N N . TYR B 1 217 ? -2.025 31.344 7.148 1 98.88 217 TYR B N 1
ATOM 4031 C CA . TYR B 1 217 ? -3.42 31.156 7.531 1 98.88 217 TYR B CA 1
ATOM 4032 C C . TYR B 1 217 ? -3.92 32.344 8.344 1 98.88 217 T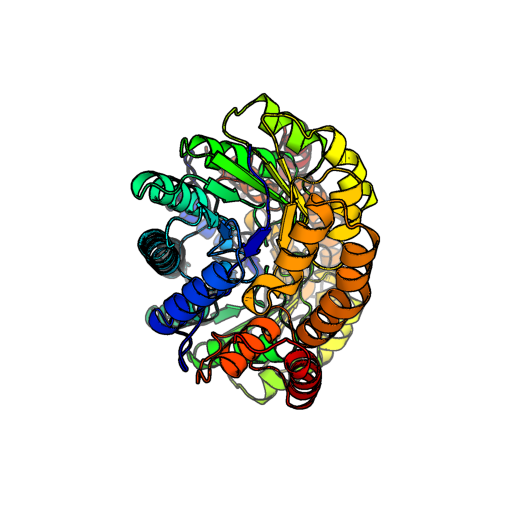YR B C 1
ATOM 4034 O O . TYR B 1 217 ? -5.031 32.844 8.125 1 98.88 217 TYR B O 1
ATOM 4042 N N . HIS B 1 218 ? -3.137 32.812 9.305 1 98.56 218 HIS B N 1
ATOM 4043 C CA . HIS B 1 218 ? -3.51 33.906 10.18 1 98.56 218 HIS B CA 1
ATOM 4044 C C . HIS B 1 218 ? -3.703 35.188 9.383 1 98.56 218 HIS B C 1
ATOM 4046 O O . HIS B 1 218 ? -4.691 35.906 9.578 1 98.56 218 HIS B O 1
ATOM 4052 N N . GLU B 1 219 ? -2.725 35.5 8.516 1 98.69 219 GLU B N 1
ATOM 4053 C CA . GLU B 1 219 ? -2.832 36.719 7.695 1 98.69 219 GLU B CA 1
ATOM 4054 C C . GLU B 1 219 ? -4.062 36.656 6.793 1 98.69 219 GLU B C 1
ATOM 4056 O O . GLU B 1 219 ? -4.766 37.656 6.633 1 98.69 219 GLU B O 1
ATOM 4061 N N . PHE B 1 220 ? -4.309 35.531 6.207 1 98.69 220 PHE B N 1
ATOM 4062 C CA . PHE B 1 220 ? -5.484 35.344 5.355 1 98.69 220 PHE B CA 1
ATOM 4063 C C . PHE B 1 220 ? -6.766 35.594 6.148 1 98.69 220 PHE B C 1
ATOM 4065 O O . PHE B 1 220 ? -7.648 36.312 5.703 1 98.69 220 PHE B O 1
ATOM 4072 N N . SER B 1 221 ? -6.844 34.969 7.324 1 98.25 221 SER B N 1
ATOM 4073 C CA . SER B 1 221 ? -8.031 35.031 8.164 1 98.25 221 SER B CA 1
ATOM 4074 C C . SER B 1 221 ? -8.266 36.469 8.656 1 98.25 221 SER B C 1
ATOM 4076 O O . SER B 1 221 ? -9.414 36.875 8.891 1 98.25 221 SER B O 1
ATOM 4078 N N . ALA B 1 222 ? -7.23 37.188 8.766 1 98.25 222 ALA B N 1
ATOM 4079 C CA . ALA B 1 222 ? -7.305 38.562 9.219 1 98.25 222 ALA B CA 1
ATOM 4080 C C . ALA B 1 222 ? -7.641 39.5 8.055 1 98.25 222 ALA B C 1
ATOM 4082 O O . ALA B 1 222 ? -7.824 40.719 8.258 1 98.25 222 ALA B O 1
ATOM 4083 N N . GLY B 1 223 ? -7.633 38.969 6.867 1 98.25 223 GLY B N 1
ATOM 4084 C CA . GLY B 1 223 ? -7.977 39.781 5.703 1 98.25 223 GLY B CA 1
ATOM 4085 C C . GLY B 1 223 ? -6.77 40.406 5.039 1 98.25 223 GLY B C 1
ATOM 4086 O O . GLY B 1 223 ? -6.914 41.219 4.109 1 98.25 223 GLY B O 1
ATOM 4087 N N . ASN B 1 224 ? -5.598 40.062 5.488 1 98.44 224 ASN B N 1
ATOM 4088 C CA . ASN B 1 224 ? -4.371 40.562 4.879 1 98.44 224 ASN B CA 1
ATOM 4089 C C . ASN B 1 224 ? -3.945 39.719 3.693 1 98.44 224 ASN B C 1
ATOM 4091 O O . ASN B 1 224 ? -2.891 39.094 3.729 1 98.44 224 ASN B O 1
ATOM 4095 N N . LEU B 1 225 ? -4.648 39.812 2.643 1 98.12 225 LEU B N 1
ATOM 4096 C CA . LEU B 1 225 ? -4.52 38.906 1.512 1 98.12 225 LEU B CA 1
ATOM 4097 C C . LEU B 1 225 ? -3.162 39.062 0.835 1 98.12 225 LEU B C 1
ATOM 4099 O O . LEU B 1 225 ? -2.547 38.094 0.421 1 98.12 225 LEU B O 1
ATOM 4103 N N . GLU B 1 226 ? -2.717 40.281 0.679 1 98.06 226 GLU B N 1
ATOM 4104 C CA . GLU B 1 226 ? -1.422 40.531 0.048 1 98.06 226 GLU B CA 1
ATOM 4105 C C . GLU B 1 226 ? -0.29 39.875 0.851 1 98.06 226 GLU B C 1
ATOM 4107 O O . GLU B 1 226 ? 0.606 39.25 0.282 1 98.06 226 GLU B O 1
ATOM 4112 N N . LYS B 1 227 ? -0.351 40.094 2.119 1 98.31 227 LYS B N 1
ATOM 4113 C CA . LYS B 1 227 ? 0.66 39.469 2.986 1 98.31 227 LYS B CA 1
ATOM 4114 C C . LYS B 1 227 ? 0.59 37.969 2.945 1 98.31 227 LYS B C 1
ATOM 4116 O O . LYS B 1 227 ? 1.622 37.281 2.877 1 98.31 227 LYS B O 1
ATOM 4121 N N . ALA B 1 228 ? -0.577 37.438 3.018 1 98.62 228 ALA B N 1
ATOM 4122 C CA . ALA B 1 228 ? -0.762 36 2.939 1 98.62 228 ALA B CA 1
ATOM 4123 C C . ALA B 1 228 ? -0.206 35.438 1.63 1 98.62 228 ALA B C 1
ATOM 4125 O O . ALA B 1 228 ? 0.463 34.406 1.622 1 98.62 228 ALA B O 1
ATOM 4126 N N . ARG B 1 229 ? -0.495 36.125 0.53 1 98.25 229 ARG B N 1
ATOM 4127 C CA . ARG B 1 229 ? 0.001 35.75 -0.785 1 98.25 229 ARG B CA 1
ATOM 4128 C C . ARG B 1 229 ? 1.525 35.719 -0.816 1 98.25 229 ARG B C 1
ATOM 4130 O O . ARG B 1 229 ? 2.139 34.812 -1.35 1 98.25 229 ARG B O 1
ATOM 4137 N N . LYS B 1 230 ? 2.107 36.75 -0.245 1 98.31 230 LYS B N 1
ATOM 4138 C CA . LYS B 1 230 ? 3.562 36.844 -0.205 1 98.31 230 LYS B CA 1
ATOM 4139 C C . LYS B 1 230 ? 4.18 35.688 0.588 1 98.31 230 LYS B C 1
ATOM 4141 O O . LYS B 1 230 ? 5.203 35.156 0.187 1 98.31 230 LYS B O 1
ATOM 4146 N N . ILE B 1 231 ? 3.58 35.375 1.695 1 98.62 231 ILE B N 1
ATOM 4147 C CA . ILE B 1 231 ? 4.07 34.25 2.492 1 98.62 231 ILE B CA 1
ATOM 4148 C C . ILE B 1 231 ? 4.008 32.969 1.669 1 98.62 231 ILE B C 1
ATOM 4150 O O . ILE B 1 231 ? 4.953 32.156 1.67 1 98.62 231 ILE B O 1
ATOM 4154 N N . GLN B 1 232 ? 2.896 32.719 0.917 1 98.75 232 GLN B N 1
ATOM 4155 C CA . GLN B 1 232 ? 2.752 31.531 0.071 1 98.75 232 GLN B CA 1
ATOM 4156 C C . GLN B 1 232 ? 3.877 31.453 -0.957 1 98.75 232 GLN B C 1
ATOM 4158 O O . GLN B 1 232 ? 4.551 30.422 -1.068 1 98.75 232 GLN B O 1
ATOM 4163 N N . ILE B 1 233 ? 4.102 32.594 -1.644 1 98.31 233 ILE B N 1
ATOM 4164 C CA . ILE B 1 233 ? 4.953 32.594 -2.828 1 98.31 233 ILE B CA 1
ATOM 4165 C C . ILE B 1 233 ? 6.418 32.656 -2.408 1 98.31 233 ILE B C 1
ATOM 4167 O O . ILE B 1 233 ? 7.266 31.984 -2.98 1 98.31 233 ILE B O 1
ATOM 4171 N N . ASP B 1 234 ? 6.703 33.406 -1.375 1 97.94 234 ASP B N 1
ATOM 4172 C CA . ASP B 1 234 ? 8.094 33.75 -1.092 1 97.94 234 ASP B CA 1
ATOM 4173 C C . ASP B 1 234 ? 8.656 32.875 0.035 1 97.94 234 ASP B C 1
ATOM 4175 O O . ASP B 1 234 ? 9.867 32.781 0.214 1 97.94 234 ASP B O 1
ATOM 4179 N N . GLU B 1 235 ? 7.797 32.25 0.77 1 98.19 235 GLU B N 1
ATOM 4180 C CA . GLU B 1 235 ? 8.281 31.484 1.921 1 98.19 235 GLU B CA 1
ATOM 4181 C C . GLU B 1 235 ? 7.852 30.031 1.836 1 98.19 235 GLU B C 1
ATOM 4183 O O . GLU B 1 235 ? 8.695 29.125 1.777 1 98.19 235 GLU B O 1
ATOM 4188 N N . VAL B 1 236 ? 6.566 29.797 1.689 1 98.75 236 VAL B N 1
ATOM 4189 C CA . VAL B 1 236 ? 6.027 28.438 1.704 1 98.75 236 VAL B CA 1
ATOM 4190 C C . VAL B 1 236 ? 6.543 27.656 0.492 1 98.75 236 VAL B C 1
ATOM 4192 O O . VAL B 1 236 ? 7.133 26.594 0.638 1 98.75 236 VAL B O 1
ATOM 4195 N N . ASN B 1 237 ? 6.371 28.266 -0.725 1 98.69 237 ASN B N 1
ATOM 4196 C CA . ASN B 1 237 ? 6.68 27.547 -1.957 1 98.69 237 ASN B CA 1
ATOM 4197 C C . ASN B 1 237 ? 8.164 27.188 -2.035 1 98.69 237 ASN B C 1
ATOM 4199 O O . ASN B 1 237 ? 8.508 26.016 -2.229 1 98.69 237 ASN B O 1
ATOM 4203 N N . PRO B 1 238 ? 9.086 28.125 -1.813 1 98.25 238 PRO B N 1
ATOM 4204 C CA . PRO B 1 238 ? 10.5 27.766 -1.911 1 98.25 238 PRO B CA 1
ATOM 4205 C C . PRO B 1 238 ? 10.93 26.734 -0.876 1 98.25 238 PRO B C 1
ATOM 4207 O O . PRO B 1 238 ? 11.727 25.844 -1.18 1 98.25 238 PRO B O 1
ATOM 4210 N N . LEU B 1 239 ? 10.398 26.812 0.313 1 98.56 239 LEU B N 1
ATOM 4211 C CA . LEU B 1 239 ? 10.75 25.828 1.34 1 98.56 239 LEU B CA 1
ATOM 4212 C C . LEU B 1 239 ? 10.234 24.438 0.972 1 98.56 239 LEU B C 1
ATOM 4214 O O . LEU B 1 239 ? 10.938 23.453 1.151 1 98.56 239 LEU B O 1
ATOM 4218 N N . MET B 1 240 ? 9.031 24.391 0.465 1 98.44 240 MET B N 1
ATOM 4219 C CA . MET B 1 240 ? 8.461 23.125 0.048 1 98.44 240 MET B CA 1
ATOM 4220 C C . MET B 1 240 ? 9.297 22.484 -1.057 1 98.44 240 MET B C 1
ATOM 4222 O O . MET B 1 240 ? 9.539 21.281 -1.038 1 98.44 240 MET B O 1
ATOM 4226 N N . TYR B 1 241 ? 9.688 23.312 -2.037 1 98.12 241 TYR B N 1
ATOM 4227 C CA . TYR B 1 241 ? 10.492 22.812 -3.146 1 98.12 241 TYR B CA 1
ATOM 4228 C C . TYR B 1 241 ? 11.797 22.219 -2.646 1 98.12 241 TYR B C 1
ATOM 4230 O O . TYR B 1 241 ? 12.219 21.156 -3.098 1 98.12 241 TYR B O 1
ATOM 4238 N N . ALA B 1 242 ? 12.422 22.875 -1.682 1 98.31 242 ALA B N 1
ATOM 4239 C CA . ALA B 1 242 ? 13.68 22.391 -1.124 1 98.31 242 ALA B CA 1
ATOM 4240 C C . ALA B 1 242 ? 13.484 21.078 -0.376 1 98.31 242 ALA B C 1
ATOM 4242 O O . ALA B 1 242 ? 14.266 20.141 -0.541 1 98.31 242 ALA B O 1
ATOM 4243 N N . ILE B 1 243 ? 12.461 21.031 0.415 1 98.44 243 ILE B N 1
ATOM 4244 C CA . ILE B 1 243 ? 12.164 19.859 1.234 1 98.44 243 ILE B CA 1
ATOM 4245 C C . ILE B 1 243 ? 11.891 18.656 0.335 1 98.44 243 ILE B C 1
ATOM 4247 O O . ILE B 1 243 ? 12.336 17.547 0.628 1 98.44 243 ILE B O 1
ATOM 4251 N N . ASN B 1 244 ? 11.18 18.875 -0.79 1 97.06 244 ASN B N 1
ATOM 4252 C CA . ASN B 1 244 ? 10.711 17.797 -1.658 1 97.06 244 ASN B CA 1
ATOM 4253 C C . ASN B 1 244 ? 11.789 17.375 -2.652 1 97.06 244 ASN B C 1
ATOM 4255 O O . ASN B 1 244 ? 11.547 16.531 -3.512 1 97.06 244 ASN B O 1
ATOM 4259 N N . GLU B 1 245 ? 13 17.984 -2.5 1 95.56 245 GLU B N 1
ATOM 4260 C CA . GLU B 1 245 ? 14.125 17.469 -3.268 1 95.56 245 GLU B CA 1
ATOM 4261 C C . GLU B 1 245 ? 14.469 16.047 -2.848 1 95.56 245 GLU B C 1
ATOM 4263 O O . GLU B 1 245 ? 14.977 15.258 -3.648 1 95.56 245 GLU B O 1
ATOM 4268 N N . ALA B 1 246 ? 14.312 15.844 -1.602 1 97.12 246 ALA B N 1
ATOM 4269 C CA . ALA B 1 246 ? 14.469 14.477 -1.1 1 97.12 246 ALA B CA 1
ATOM 4270 C C . ALA B 1 246 ? 13.188 13.664 -1.307 1 97.12 246 ALA B C 1
ATOM 4272 O O . ALA B 1 246 ? 12.102 14.234 -1.452 1 97.12 246 ALA B O 1
ATOM 4273 N N . THR B 1 247 ? 13.32 12.352 -1.331 1 96.62 247 THR B N 1
ATOM 4274 C CA . THR B 1 247 ? 12.148 11.484 -1.429 1 96.62 247 THR B CA 1
ATOM 4275 C C . THR B 1 247 ? 11.203 11.711 -0.25 1 96.62 247 THR B C 1
ATOM 4277 O O . THR B 1 247 ? 11.633 11.695 0.906 1 96.62 247 THR B O 1
ATOM 4280 N N . PHE B 1 248 ? 9.984 12.047 -0.544 1 97.19 248 PHE B N 1
ATOM 4281 C CA . PHE B 1 248 ? 8.969 12.242 0.482 1 97.19 248 PHE B CA 1
ATOM 4282 C C . PHE B 1 248 ? 8.883 11.023 1.396 1 97.19 248 PHE B C 1
ATOM 4284 O O . PHE B 1 248 ? 8.859 9.891 0.922 1 97.19 248 PHE B O 1
ATOM 4291 N N . PRO B 1 249 ? 8.969 11.289 2.703 1 98.19 249 PRO B N 1
ATOM 4292 C CA . PRO B 1 249 ? 8.977 12.578 3.406 1 98.19 249 PRO B CA 1
ATOM 4293 C C . PRO B 1 249 ? 10.312 12.867 4.09 1 98.19 249 PRO B C 1
ATOM 4295 O O . PRO B 1 249 ? 10.344 13.57 5.105 1 98.19 249 PRO B O 1
ATOM 4298 N N . ALA B 1 250 ? 11.367 12.359 3.586 1 98.5 250 ALA B N 1
ATOM 4299 C CA . ALA B 1 250 ? 12.656 12.352 4.262 1 98.5 250 ALA B CA 1
ATOM 4300 C C . ALA B 1 250 ? 13.133 13.773 4.551 1 98.5 250 ALA B C 1
ATOM 4302 O O . ALA B 1 250 ? 13.773 14.031 5.57 1 98.5 250 ALA B O 1
ATOM 4303 N N . GLY B 1 251 ? 12.82 14.688 3.678 1 98.69 251 GLY B N 1
ATOM 4304 C CA . GLY B 1 251 ? 13.25 16.062 3.855 1 98.69 251 GLY B CA 1
ATOM 4305 C C . GLY B 1 251 ? 12.711 16.703 5.121 1 98.69 251 GLY B C 1
ATOM 4306 O O . GLY B 1 251 ? 13.398 17.484 5.773 1 98.69 251 GLY B O 1
ATOM 4307 N N . TYR B 1 252 ? 11.484 16.438 5.473 1 98.81 252 TYR B N 1
ATOM 4308 C CA . TYR B 1 252 ? 10.883 16.969 6.695 1 98.81 252 TYR B CA 1
ATOM 4309 C C . TYR B 1 252 ? 11.641 16.469 7.926 1 98.81 252 TYR B C 1
ATOM 4311 O O . TYR B 1 252 ? 11.844 17.234 8.875 1 98.81 252 TYR B O 1
ATOM 4319 N N . TYR B 1 253 ? 11.961 15.164 7.906 1 98.75 253 TYR B N 1
ATOM 4320 C CA . TYR B 1 253 ? 12.664 14.562 9.031 1 98.75 253 TYR B CA 1
ATOM 4321 C C . TYR B 1 253 ? 14.047 15.188 9.211 1 98.75 253 TYR B C 1
ATOM 4323 O O . TYR B 1 253 ? 14.406 15.586 10.32 1 98.75 253 TYR B O 1
ATOM 4331 N N . TYR B 1 254 ? 14.773 15.359 8.117 1 98.69 254 TYR B N 1
ATOM 4332 C CA . TYR B 1 254 ? 16.094 15.992 8.172 1 98.69 254 TYR B CA 1
ATOM 4333 C C . TYR B 1 254 ? 15.992 17.406 8.734 1 98.69 254 TYR B C 1
ATOM 4335 O O . TYR B 1 254 ? 16.75 17.766 9.633 1 98.69 254 TYR B O 1
ATOM 4343 N N . ALA B 1 255 ? 15.07 18.156 8.172 1 98.81 255 ALA B N 1
ATOM 4344 C CA . ALA B 1 255 ? 14.914 19.562 8.586 1 98.81 255 ALA B CA 1
ATOM 4345 C C . ALA B 1 255 ? 14.602 19.656 10.078 1 98.81 255 ALA B C 1
ATOM 4347 O O . ALA B 1 255 ? 15.188 20.469 10.789 1 98.81 255 ALA B O 1
ATOM 4348 N N . PHE B 1 256 ? 13.703 18.812 10.57 1 98.81 256 PHE B N 1
ATOM 4349 C CA . PHE B 1 256 ? 13.336 18.812 11.984 1 98.81 256 PHE B CA 1
ATOM 4350 C C . PHE B 1 256 ? 14.547 18.484 12.852 1 98.81 256 PHE B C 1
ATOM 4352 O O . PHE B 1 256 ? 14.812 19.172 13.844 1 98.81 256 PHE B O 1
ATOM 4359 N N . TYR B 1 257 ? 15.25 17.391 12.484 1 98.62 257 TYR B N 1
ATOM 4360 C CA . TYR B 1 257 ? 16.422 17 13.25 1 98.62 257 TYR B CA 1
ATOM 4361 C C . TYR B 1 257 ? 17.438 18.125 13.297 1 98.62 257 TYR B C 1
ATOM 4363 O O . TYR B 1 257 ? 17.969 18.469 14.367 1 98.62 257 TYR B O 1
ATOM 4371 N N . LYS B 1 258 ? 17.688 18.719 12.195 1 98 258 LYS B N 1
ATOM 4372 C CA . LYS B 1 258 ? 18.672 19.797 12.078 1 98 258 LYS B CA 1
ATOM 4373 C C . LYS B 1 258 ? 18.281 21 12.938 1 98 258 LYS B C 1
ATOM 4375 O O . LYS B 1 258 ? 19.094 21.531 13.688 1 98 258 LYS B O 1
ATOM 4380 N N . MET B 1 259 ? 17.078 21.391 12.883 1 97.69 259 MET B N 1
ATOM 4381 C CA . MET B 1 259 ? 16.594 22.594 13.555 1 97.69 259 MET B CA 1
ATOM 4382 C C . MET B 1 259 ? 16.609 22.422 15.07 1 97.69 259 MET B C 1
ATOM 4384 O O . MET B 1 259 ? 16.719 23.391 15.812 1 97.69 259 MET B O 1
ATOM 4388 N N . ASN B 1 260 ? 16.562 21.141 15.539 1 97.88 260 ASN B N 1
ATOM 4389 C CA . ASN B 1 260 ? 16.438 20.906 16.969 1 97.88 260 ASN B CA 1
ATOM 4390 C C . ASN B 1 260 ? 17.688 20.234 17.547 1 97.88 260 ASN B C 1
ATOM 4392 O O . ASN B 1 260 ? 17.688 19.797 18.688 1 97.88 260 ASN B O 1
ATOM 4396 N N . GLY B 1 261 ? 18.703 20.141 16.719 1 97.69 261 GLY B N 1
ATOM 4397 C CA . GLY B 1 261 ? 19.953 19.531 17.172 1 97.69 261 GLY B CA 1
ATOM 4398 C C . GLY B 1 261 ? 19.797 18.078 17.578 1 97.69 261 GLY B C 1
ATOM 4399 O O . GLY B 1 261 ? 20.391 17.641 18.562 1 97.69 261 GLY B O 1
ATOM 4400 N N . ILE B 1 262 ? 18.953 17.375 16.875 1 98 262 ILE B N 1
ATOM 4401 C CA . ILE B 1 262 ? 18.672 15.977 17.203 1 98 262 ILE B CA 1
ATOM 4402 C C . ILE B 1 262 ? 19.438 15.055 16.266 1 98 262 ILE B C 1
ATOM 4404 O O . ILE B 1 262 ? 19.453 15.273 15.047 1 98 262 ILE B O 1
ATOM 4408 N N . LYS B 1 263 ? 20.125 14.109 16.812 1 96.69 263 LYS B N 1
ATOM 4409 C CA . LYS B 1 263 ? 20.734 13.039 16.016 1 96.69 263 LYS B CA 1
ATOM 4410 C C . LYS B 1 263 ? 19.734 11.906 15.781 1 96.69 263 LYS B C 1
ATOM 4412 O O . LYS B 1 263 ? 19.891 10.812 16.312 1 96.69 263 LYS B O 1
ATOM 4417 N N . GLY B 1 264 ? 18.828 12.156 14.891 1 96.81 264 GLY B N 1
ATOM 4418 C CA . GLY B 1 264 ? 17.75 11.219 14.625 1 96.81 264 GLY B CA 1
ATOM 4419 C C . GLY B 1 264 ? 18.078 10.211 13.539 1 96.81 264 GLY B C 1
ATOM 4420 O O . GLY B 1 264 ? 19.172 10.258 12.961 1 96.81 264 GLY B O 1
ATOM 4421 N N . GLY B 1 265 ? 17.141 9.297 13.383 1 96.81 265 GLY B N 1
ATOM 4422 C CA . GLY B 1 265 ? 17.344 8.25 12.391 1 96.81 265 GLY B CA 1
ATOM 4423 C C . GLY B 1 265 ? 16.219 8.148 11.383 1 96.81 265 GLY B C 1
ATOM 4424 O O . GLY B 1 265 ? 15.336 9.008 11.352 1 96.81 265 GLY B O 1
ATOM 4425 N N . TYR B 1 266 ? 16.391 7.258 10.461 1 96.94 266 TYR B N 1
ATOM 4426 C CA . TYR B 1 266 ? 15.453 6.957 9.383 1 96.94 266 TYR B CA 1
ATOM 4427 C C . TYR B 1 266 ? 15.117 5.469 9.352 1 96.94 266 TYR B C 1
ATOM 4429 O O . TYR B 1 266 ? 16 4.633 9.156 1 96.94 266 TYR B O 1
ATOM 4437 N N . ARG B 1 267 ? 13.898 5.203 9.594 1 96.31 267 ARG B N 1
ATOM 4438 C CA . ARG B 1 267 ? 13.469 3.811 9.523 1 96.31 267 ARG B CA 1
ATOM 4439 C C . ARG B 1 267 ? 13.484 3.303 8.086 1 96.31 267 ARG B C 1
ATOM 4441 O O . ARG B 1 267 ? 12.984 3.975 7.18 1 96.31 267 ARG B O 1
ATOM 4448 N N . ALA B 1 268 ? 14.07 2.088 7.871 1 95 268 ALA B N 1
ATOM 4449 C CA . ALA B 1 268 ? 14.062 1.504 6.535 1 95 268 ALA B CA 1
ATOM 4450 C C . ALA B 1 268 ? 12.641 1.367 6.004 1 95 268 ALA B C 1
ATOM 4452 O O . ALA B 1 268 ? 11.727 0.994 6.746 1 95 268 ALA B O 1
ATOM 4453 N N . PRO B 1 269 ? 12.422 1.715 4.742 1 95.5 269 PRO B N 1
ATOM 4454 C CA . PRO B 1 269 ? 13.422 1.895 3.682 1 95.5 269 PRO B CA 1
ATOM 4455 C C . PRO B 1 269 ? 13.859 3.35 3.523 1 95.5 269 PRO B C 1
ATOM 4457 O O . PRO B 1 269 ? 14.688 3.658 2.666 1 95.5 269 PRO B O 1
ATOM 4460 N N . MET B 1 270 ? 13.344 4.223 4.383 1 96.38 270 MET B N 1
ATOM 4461 C CA . MET B 1 270 ? 13.719 5.633 4.281 1 96.38 270 MET B CA 1
ATOM 4462 C C . MET B 1 270 ? 15.211 5.816 4.508 1 96.38 270 MET B C 1
ATOM 4464 O O . MET B 1 270 ? 15.789 5.207 5.414 1 96.38 270 MET B O 1
ATOM 4468 N N . VAL B 1 271 ? 15.812 6.641 3.66 1 95.19 271 VAL B N 1
ATOM 4469 C CA . VAL B 1 271 ? 17.219 6.977 3.838 1 95.19 271 VAL B CA 1
ATOM 4470 C C . VAL B 1 271 ? 17.359 8.477 4.07 1 95.19 271 VAL B C 1
ATOM 4472 O O . VAL B 1 271 ? 16.469 9.258 3.752 1 95.19 271 VAL B O 1
ATOM 4475 N N . GLU B 1 272 ? 18.469 8.758 4.66 1 96.69 272 GLU B N 1
ATOM 4476 C CA . GLU B 1 272 ? 18.812 10.156 4.852 1 96.69 272 GLU B CA 1
ATOM 4477 C C . GLU B 1 272 ? 18.984 10.875 3.514 1 96.69 272 GLU B C 1
ATOM 4479 O O . GLU B 1 272 ? 19.531 10.305 2.566 1 96.69 272 GLU B O 1
ATOM 4484 N N . PRO B 1 273 ? 18.469 12.141 3.414 1 98 273 PRO B N 1
ATOM 4485 C CA . PRO B 1 273 ? 18.734 12.906 2.195 1 98 273 PRO B CA 1
ATOM 4486 C C . PRO B 1 273 ? 20.219 12.992 1.85 1 98 273 PRO B C 1
ATOM 4488 O O . PRO B 1 273 ? 21.062 12.977 2.746 1 98 273 PRO B O 1
ATOM 4491 N N . THR B 1 274 ? 20.5 13.117 0.556 1 97.69 274 THR B N 1
ATOM 4492 C CA . THR B 1 274 ? 21.875 13.25 0.092 1 97.69 274 THR B CA 1
ATOM 4493 C C . THR B 1 274 ? 22.453 14.602 0.5 1 97.69 274 THR B C 1
ATOM 4495 O O . THR B 1 274 ? 21.719 15.508 0.89 1 97.69 274 THR B O 1
ATOM 4498 N N . THR B 1 275 ? 23.797 14.711 0.304 1 98.06 275 THR B N 1
ATOM 4499 C CA . THR B 1 275 ? 24.484 15.953 0.633 1 98.06 275 THR B CA 1
ATOM 4500 C C . THR B 1 275 ? 23.922 17.109 -0.18 1 98.06 275 THR B C 1
ATOM 4502 O O . THR B 1 275 ? 23.719 18.203 0.351 1 98.06 275 THR B O 1
ATOM 4505 N N . ASP B 1 276 ? 23.656 16.875 -1.436 1 97.94 276 ASP B N 1
ATOM 4506 C CA . ASP B 1 276 ? 23.125 17.922 -2.305 1 97.94 276 ASP B CA 1
ATOM 4507 C C . ASP B 1 276 ? 21.703 18.312 -1.883 1 97.94 276 ASP B C 1
ATOM 4509 O O . ASP B 1 276 ? 21.375 19.5 -1.875 1 97.94 276 ASP B O 1
ATOM 4513 N N . GLN B 1 277 ? 20.906 17.359 -1.498 1 98.06 277 GLN B N 1
ATOM 4514 C CA . GLN B 1 277 ? 19.547 17.625 -1.033 1 98.06 277 GLN B CA 1
ATOM 4515 C C . GLN B 1 277 ? 19.562 18.391 0.283 1 98.06 277 GLN B C 1
ATOM 4517 O O . GLN B 1 277 ? 18.797 19.359 0.45 1 98.06 277 GLN B O 1
ATOM 4522 N N . LYS B 1 278 ? 20.438 18.016 1.156 1 98.44 278 LYS B N 1
ATOM 4523 C CA . LYS B 1 278 ? 20.578 18.672 2.449 1 98.44 278 LYS B CA 1
ATOM 4524 C C . LYS B 1 278 ? 20.984 20.141 2.277 1 98.44 278 LYS B C 1
ATOM 4526 O O . LYS B 1 278 ? 20.469 21.016 2.98 1 98.44 278 LYS B O 1
ATOM 4531 N N . LYS B 1 279 ? 21.844 20.406 1.35 1 98.38 279 LYS B N 1
ATOM 4532 C CA . LYS B 1 279 ? 22.312 21.766 1.106 1 98.38 279 LYS B CA 1
ATOM 4533 C C . LYS B 1 279 ? 21.156 22.688 0.701 1 98.38 279 LYS B C 1
ATOM 4535 O O . LYS B 1 279 ? 21.062 23.812 1.168 1 98.38 279 LYS B O 1
ATOM 4540 N N . LYS B 1 280 ? 20.344 22.188 -0.131 1 98.12 280 LYS B N 1
ATOM 4541 C CA . LYS B 1 280 ? 19.188 22.969 -0.582 1 98.12 280 LYS B CA 1
ATOM 4542 C C . LYS B 1 280 ? 18.219 23.234 0.568 1 98.12 280 LYS B C 1
ATOM 4544 O O . LYS B 1 280 ? 17.688 24.328 0.698 1 98.12 280 LYS B O 1
ATOM 4549 N N . ILE B 1 281 ? 18.031 22.219 1.391 1 98.56 281 ILE B N 1
ATOM 4550 C CA . ILE B 1 281 ? 17.141 22.344 2.541 1 98.56 281 ILE B CA 1
ATOM 4551 C C . ILE B 1 281 ? 17.734 23.359 3.529 1 98.56 281 ILE B C 1
ATOM 4553 O O . ILE B 1 281 ? 17.031 24.25 4 1 98.56 281 ILE B O 1
ATOM 4557 N N . ASP B 1 282 ? 19 23.234 3.762 1 98.31 282 ASP B N 1
ATOM 4558 C CA . ASP B 1 282 ? 19.688 24.109 4.715 1 98.31 282 ASP B CA 1
ATOM 4559 C C . ASP B 1 282 ? 19.594 25.562 4.297 1 98.31 282 ASP B C 1
ATOM 4561 O O . ASP B 1 282 ? 19.422 26.453 5.141 1 98.31 282 ASP B O 1
ATOM 4565 N N . GLN B 1 283 ? 19.719 25.812 3.053 1 97.88 283 GLN B N 1
ATOM 4566 C CA . GLN B 1 283 ? 19.625 27.172 2.539 1 97.88 283 GLN B CA 1
ATOM 4567 C C . GLN B 1 283 ? 18.281 27.812 2.871 1 97.88 283 GLN B C 1
ATOM 4569 O O . GLN B 1 283 ? 18.219 28.969 3.273 1 97.88 283 GLN B O 1
ATOM 4574 N N . GLU B 1 284 ? 17.25 27.062 2.75 1 97.38 284 GLU B N 1
ATOM 4575 C CA . GLU B 1 284 ? 15.922 27.594 3.023 1 97.38 284 GLU B CA 1
ATOM 4576 C C . GLU B 1 284 ? 15.672 27.703 4.523 1 97.38 284 GLU B C 1
ATOM 4578 O O . GLU B 1 284 ? 14.977 28.625 4.977 1 97.38 284 GLU B O 1
ATOM 4583 N N . LEU B 1 285 ? 16.234 26.766 5.293 1 97.38 285 LEU B N 1
ATOM 4584 C CA . LEU B 1 285 ? 16.031 26.781 6.738 1 97.38 285 LEU B CA 1
ATOM 4585 C C . LEU B 1 285 ? 16.625 28.031 7.359 1 97.38 285 LEU B C 1
ATOM 4587 O O . LEU B 1 285 ? 16.125 28.531 8.375 1 97.38 285 LEU B O 1
ATOM 4591 N N . THR B 1 286 ? 17.641 28.594 6.742 1 96.12 286 THR B N 1
ATOM 4592 C CA . THR B 1 286 ? 18.312 29.781 7.273 1 96.12 286 THR B CA 1
ATOM 4593 C C . THR B 1 286 ? 17.406 31 7.188 1 96.12 286 THR B C 1
ATOM 4595 O O . THR B 1 286 ? 17.609 32 7.887 1 96.12 286 THR B O 1
ATOM 4598 N N . LYS B 1 287 ? 16.406 30.922 6.387 1 95.5 287 LYS B N 1
ATOM 4599 C CA . LYS B 1 287 ? 15.508 32.031 6.172 1 95.5 287 LYS B CA 1
ATOM 4600 C C . LYS B 1 287 ? 14.383 32.062 7.207 1 95.5 287 LYS B C 1
ATOM 4602 O O . LYS B 1 287 ? 13.648 33.031 7.328 1 95.5 287 LYS B O 1
ATOM 4607 N N . ILE B 1 288 ? 14.211 30.969 7.887 1 94 288 ILE B N 1
ATOM 4608 C CA . ILE B 1 288 ? 13.164 30.875 8.898 1 94 288 ILE B CA 1
ATOM 4609 C C . ILE B 1 288 ? 13.586 31.641 10.156 1 94 288 ILE B C 1
ATOM 4611 O O . ILE B 1 288 ? 14.656 31.391 10.703 1 94 288 ILE B O 1
ATOM 4615 N N . PRO B 1 289 ? 12.758 32.531 10.484 1 83.88 289 PRO B N 1
ATOM 4616 C CA . PRO B 1 289 ? 13.125 33.281 11.688 1 83.88 289 PRO B CA 1
ATOM 4617 C C . PRO B 1 289 ? 13.258 32.406 12.922 1 83.88 289 PRO B C 1
ATOM 4619 O O . PRO B 1 289 ? 12.5 31.453 13.086 1 83.88 289 PRO B O 1
ATOM 4622 N N . LYS B 1 290 ? 14.352 32.688 13.609 1 72.5 290 LYS B N 1
ATOM 4623 C CA . LYS B 1 290 ? 14.586 31.938 14.836 1 72.5 290 LYS B CA 1
ATOM 4624 C C . LYS B 1 290 ? 13.641 32.375 15.945 1 72.5 290 LYS B C 1
ATOM 4626 O O . LYS B 1 290 ? 13.195 33.531 15.961 1 72.5 290 LYS B O 1
ATOM 4631 N N . LYS B 1 291 ? 13.086 31.438 16.547 1 62.31 291 LYS B N 1
ATOM 4632 C CA . LYS B 1 291 ? 12.258 31.797 17.703 1 62.31 291 LYS B CA 1
ATOM 4633 C C . LYS B 1 291 ? 12.977 32.812 18.594 1 62.31 291 LYS B C 1
ATOM 4635 O O . LYS B 1 291 ? 14.148 32.625 18.938 1 62.31 291 LYS B O 1
ATOM 4640 N N . GLN B 1 292 ? 12.398 34.031 18.688 1 37.34 292 GLN B N 1
ATOM 4641 C CA . GLN B 1 292 ? 12.906 34.938 19.719 1 37.34 292 GLN B CA 1
ATOM 4642 C C . GLN B 1 292 ? 12.781 34.312 21.109 1 37.34 292 GLN B C 1
ATOM 4644 O O . GLN B 1 292 ? 11.859 33.531 21.375 1 37.34 292 GLN B O 1
#

Foldseek 3Di:
DDFWEEEAAAQFFAAARHGDLVLVLVLLVLLVVLPGQEYEALDVLNVVVLDDLVSLLVVQLSCVVNNVPRAYAYELEELDLVSSLVSLLSCVVSPHQHYEYEARAPPDDDLVNRLVSCVSNLVSDQHAYEYEADCVGRVDGDDLVSVVVCVVVHQRDQEYEHAPPPVVRLLVNQVVDDPRYFYEYADLLCQLVSVVSPHRAYHYHCSSQASLRNVLVVCVVVVVSVVSVCSSVPQRVQLVVLCVVAPPHQSSNLNSCVLVVHPTHHHPPDDHDDPVSVVSNVVSSVVGDDDD/DDFWEEEAAAQFFAAARHGDLVLVLVLLVLLVVLPGQEYEALDVLNVVVLDDLVSLLVVLLSCVVNNVPRAYAYELEELDLVSSLVSLLSCVVSPHQHYEYEARAPPEDDLVNRLVSCVSNLVSHPHAYEYEADCVPRVDGDDLVSVVVCVVVHQRDQEYEHAPPPVVRLLVNQVVDDPRYFYEYADQLCQLVSVVSPHRAYHYHCSSQASLRNVLVVCVVVVVSVVSVCSSVPQRVQLVVLCVVAPPHQSSNLNSCVLVVHPTHHHPPDDHDDPVSVVSNVVSSVVGDDDD

Radius of gyration: 24.91 Å; Cα contacts (8 Å, |Δi|>4): 1178; chains: 2; bounding box: 51×78×58 Å

Organism: Thermoplasma acidophilum (strain ATCC 25905 / DSM 1728 / JCM 9062 / NBRC 15155 / AMRC-C165) (NCBI:txid273075)

Solvent-accessible surface area (backbone atoms only — not comparable to full-atom values): 29858 Å² total; per-residue (Å²): 122,71,63,44,39,28,25,39,27,64,61,44,20,30,71,86,33,46,79,26,65,69,58,38,50,53,50,47,51,50,33,57,72,42,57,48,48,26,39,20,45,42,30,78,59,22,44,41,66,54,49,52,72,67,54,49,51,54,50,51,52,51,47,64,77,60,38,83,85,40,46,47,36,40,39,30,55,40,47,13,38,65,56,20,27,53,43,36,37,49,38,47,74,74,65,43,56,31,34,34,40,44,66,42,36,53,65,64,56,51,71,69,25,41,49,46,32,50,54,54,36,54,70,50,37,77,46,33,32,28,40,38,37,37,30,92,42,32,68,46,79,76,50,71,67,55,53,52,51,49,45,72,76,32,86,39,41,38,30,33,37,43,45,64,77,48,61,75,57,51,61,60,57,51,72,67,48,55,82,63,25,33,40,27,32,32,39,65,83,45,35,69,65,38,46,74,73,62,37,38,36,27,40,22,57,62,39,70,72,40,44,57,55,41,51,25,51,51,30,42,75,72,64,37,51,67,60,18,50,46,37,45,62,72,47,43,36,56,41,50,56,27,31,59,63,21,62,75,55,37,28,60,54,51,51,40,24,62,78,66,75,44,83,58,34,50,41,60,34,51,56,79,60,50,73,72,37,45,52,49,33,51,60,48,55,70,70,51,79,74,86,128,123,70,63,44,39,27,25,39,27,65,61,44,20,29,72,84,34,45,78,26,66,68,58,39,51,54,49,46,52,50,33,57,72,44,57,50,48,25,39,20,46,42,30,78,58,21,45,40,65,52,49,53,72,67,56,49,51,54,48,50,51,49,48,63,76,60,39,83,86,41,45,48,35,39,36,31,56,40,49,12,40,65,57,21,27,53,43,36,37,48,38,47,75,74,64,43,54,31,34,32,40,44,66,43,36,54,65,66,58,52,72,70,24,42,50,46,32,50,53,54,36,55,70,49,35,79,46,32,32,29,41,38,38,37,30,91,41,33,68,45,79,74,49,70,68,56,54,51,51,48,46,72,75,31,84,39,40,37,30,34,37,43,44,65,79,47,60,74,57,51,61,60,55,52,72,67,49,55,82,62,26,33,40,27,31,32,38,66,82,46,35,69,65,39,45,74,73,62,37,37,34,28,40,23,56,62,38,71,71,41,43,55,56,41,51,26,51,50,30,42,76,71,64,38,52,68,60,18,50,46,39,43,63,71,45,43,36,55,41,49,57,28,32,59,64,21,64,74,56,36,27,59,55,51,51,40,25,62,76,66,75,44,84,57,33,50,41,61,34,50,57,78,59,50,73,70,36,46,51,48,33,51,61,47,55,70,69,50,80,70,84,127

pLDDT: mean 97.25, std 4.63, range [37.34, 98.94]